Protein AF-A0A1B8YJ09-F1 (afdb_monomer)

pLDDT: mean 83.18, std 12.52, range [41.97, 97.12]

Structure (mmCIF, N/CA/C/O backbone):
data_AF-A0A1B8YJ09-F1
#
_entry.id   AF-A0A1B8YJ09-F1
#
loop_
_atom_site.group_PDB
_atom_site.id
_atom_site.type_symbol
_atom_site.label_atom_id
_atom_site.label_alt_id
_atom_site.label_comp_id
_atom_site.label_asym_id
_atom_site.label_entity_id
_atom_site.label_seq_id
_atom_site.pdbx_PDB_ins_code
_atom_site.Cartn_x
_atom_site.Cartn_y
_atom_site.Cartn_z
_atom_site.occupancy
_atom_site.B_iso_or_equiv
_atom_site.auth_seq_id
_atom_site.auth_comp_id
_atom_site.auth_asym_id
_atom_site.auth_atom_id
_atom_site.pdbx_PDB_model_num
ATOM 1 N N . MET A 1 1 ? -26.986 -21.759 90.728 1.00 55.75 1 MET A N 1
ATOM 2 C CA . MET A 1 1 ? -27.550 -20.443 90.359 1.00 55.75 1 MET A CA 1
ATOM 3 C C . MET A 1 1 ? -26.599 -19.811 89.368 1.00 55.75 1 MET A C 1
ATOM 5 O O . MET A 1 1 ? -25.405 -19.831 89.633 1.00 55.75 1 MET A O 1
ATOM 9 N N . SER A 1 2 ? -27.088 -19.349 88.221 1.00 70.06 2 SER A N 1
ATOM 10 C CA . SER A 1 2 ? -26.284 -18.515 87.327 1.00 70.06 2 SER A CA 1
ATOM 11 C C . SER A 1 2 ? -26.216 -17.102 87.905 1.00 70.06 2 SER A C 1
ATOM 13 O O . SER A 1 2 ? -27.195 -16.613 88.474 1.00 70.06 2 SER A O 1
ATOM 15 N N . SER A 1 3 ? -25.057 -16.462 87.801 1.00 81.50 3 SER A N 1
ATOM 16 C CA . SER A 1 3 ? -24.863 -15.073 88.206 1.00 81.50 3 SER A CA 1
ATOM 17 C C . SER A 1 3 ? -24.249 -14.279 87.060 1.00 81.50 3 SER A C 1
ATOM 19 O O . SER A 1 3 ? -23.495 -14.818 86.251 1.00 81.50 3 SER A O 1
ATOM 21 N N . TYR A 1 4 ? -24.608 -13.001 86.978 1.00 89.12 4 TYR A N 1
ATOM 22 C CA . TYR A 1 4 ? -23.986 -12.034 86.083 1.00 89.12 4 TYR A CA 1
ATOM 23 C C . TYR A 1 4 ? -23.126 -11.067 86.902 1.00 89.12 4 TYR A C 1
ATOM 25 O O . TYR A 1 4 ? -23.607 -10.487 87.877 1.00 89.12 4 TYR A O 1
ATOM 33 N N . ASN A 1 5 ? -21.857 -10.924 86.518 1.00 90.88 5 ASN A N 1
ATOM 34 C CA . ASN A 1 5 ? -20.844 -10.146 87.240 1.00 90.88 5 ASN A CA 1
ATOM 35 C C . ASN A 1 5 ? -19.801 -9.499 86.308 1.00 90.88 5 ASN A C 1
ATOM 37 O O . ASN A 1 5 ? -18.686 -9.212 86.735 1.00 90.88 5 ASN A O 1
ATOM 41 N N . ALA A 1 6 ? -20.125 -9.312 85.025 1.00 91.06 6 ALA A N 1
ATOM 42 C CA . ALA A 1 6 ? -19.221 -8.622 84.108 1.00 91.06 6 ALA A CA 1
ATOM 43 C C . ALA A 1 6 ? -19.239 -7.109 84.378 1.00 91.06 6 ALA A C 1
ATOM 45 O O . ALA A 1 6 ? -20.315 -6.523 84.529 1.00 91.06 6 ALA A O 1
ATOM 46 N N . GLY A 1 7 ? -18.053 -6.498 84.431 1.00 93.62 7 GLY A N 1
ATOM 47 C CA . GLY A 1 7 ? -17.863 -5.077 84.732 1.00 93.62 7 GLY A CA 1
ATOM 48 C C . GLY A 1 7 ? -17.811 -4.750 86.229 1.00 93.62 7 GLY A C 1
ATOM 49 O O . GLY A 1 7 ? -17.753 -5.635 87.081 1.00 93.62 7 GLY A O 1
ATOM 50 N N . THR A 1 8 ? -17.837 -3.459 86.550 1.00 95.56 8 THR A N 1
ATOM 51 C CA . THR A 1 8 ? -17.888 -2.925 87.924 1.00 95.56 8 THR A CA 1
ATOM 52 C C . THR A 1 8 ? -19.044 -1.946 88.076 1.00 95.56 8 THR A C 1
ATOM 54 O O . THR A 1 8 ? -19.590 -1.472 87.078 1.00 95.56 8 THR A O 1
ATOM 57 N N . VAL A 1 9 ? -19.425 -1.628 89.316 1.00 96.31 9 VAL A N 1
ATOM 58 C CA . VAL A 1 9 ? -20.517 -0.687 89.598 1.00 96.31 9 VAL A CA 1
ATOM 59 C C . VAL A 1 9 ? -20.117 0.442 90.536 1.00 96.31 9 VAL A C 1
ATOM 61 O O . VAL A 1 9 ? -19.289 0.275 91.430 1.00 96.31 9 VAL A O 1
ATOM 64 N N . SER A 1 10 ? -20.754 1.591 90.353 1.00 96.12 10 SER A N 1
ATOM 65 C CA . SER A 1 10 ? -20.589 2.786 91.170 1.00 96.12 10 SER A CA 1
ATOM 66 C C . SER A 1 10 ? -21.956 3.352 91.544 1.00 96.12 10 SER A C 1
ATOM 68 O O . SER A 1 10 ? -22.863 3.413 90.715 1.00 96.12 10 SER A O 1
ATOM 70 N N . ILE A 1 11 ? -22.110 3.771 92.797 1.00 95.38 11 ILE A N 1
ATOM 71 C CA . ILE A 1 11 ? -23.337 4.374 93.330 1.00 95.38 11 ILE A CA 1
ATOM 72 C C . ILE A 1 11 ? -22.972 5.337 94.452 1.00 95.38 11 ILE A C 1
ATOM 74 O O . ILE A 1 11 ? -22.024 5.091 95.194 1.00 95.38 11 ILE A O 1
ATOM 78 N N . ALA A 1 12 ? -23.700 6.445 94.568 1.00 91.81 12 ALA A N 1
ATOM 79 C CA . ALA A 1 12 ? -23.406 7.502 95.530 1.00 91.81 12 ALA A CA 1
ATOM 80 C C . ALA A 1 12 ? -24.670 7.893 96.300 1.00 91.81 12 ALA A C 1
ATOM 82 O O . ALA A 1 12 ? -25.318 8.882 95.963 1.00 91.81 12 ALA A O 1
ATOM 83 N N . ASN A 1 13 ? -25.034 7.100 97.316 1.00 91.00 13 ASN A N 1
ATOM 84 C CA . ASN A 1 13 ? -26.236 7.309 98.134 1.00 91.00 13 ASN A CA 1
ATOM 85 C C . ASN A 1 13 ? -27.476 7.638 97.276 1.00 91.00 13 ASN A C 1
ATOM 87 O O . ASN A 1 13 ? -28.115 8.682 97.433 1.00 91.00 13 ASN A O 1
ATOM 91 N N . SER A 1 14 ? -27.761 6.764 96.317 1.00 93.88 14 SER A N 1
ATOM 92 C CA . SER A 1 14 ? -28.779 6.929 95.278 1.00 93.88 14 SER A CA 1
ATOM 93 C C . SER A 1 14 ? -29.515 5.602 95.081 1.00 93.88 14 SER A C 1
ATOM 95 O O . SER A 1 14 ? -29.134 4.585 95.658 1.00 93.88 14 SER A O 1
ATOM 97 N N . ASP A 1 15 ? -30.591 5.604 94.312 1.00 95.19 15 ASP A N 1
ATOM 98 C CA . ASP A 1 15 ? -31.202 4.410 93.732 1.00 95.19 15 ASP A CA 1
ATOM 99 C C . ASP A 1 15 ? -30.644 4.098 92.330 1.00 95.19 15 ASP A C 1
ATOM 101 O O . ASP A 1 15 ? -30.897 3.016 91.813 1.00 95.19 15 ASP A O 1
ATOM 105 N N . ILE A 1 16 ? -29.849 4.986 91.724 1.00 95.56 16 ILE A N 1
ATOM 106 C CA . ILE A 1 16 ? -29.236 4.777 90.405 1.00 95.56 16 ILE A CA 1
ATOM 107 C C . ILE A 1 16 ? -27.848 4.146 90.561 1.00 95.56 16 ILE A C 1
ATOM 109 O O . ILE A 1 16 ? -26.944 4.729 91.163 1.00 95.56 16 ILE A O 1
ATOM 113 N N . LEU A 1 17 ? -27.672 2.962 89.978 1.00 95.88 17 LEU A N 1
ATOM 114 C CA . LEU A 1 17 ? -26.409 2.232 89.915 1.00 95.88 17 LEU A CA 1
ATOM 115 C C . LEU A 1 17 ? -25.807 2.371 88.513 1.00 95.88 17 LEU A C 1
ATOM 117 O O . LEU A 1 17 ? -26.442 2.012 87.519 1.00 95.88 17 LEU A O 1
ATOM 121 N N . ILE A 1 18 ? -24.568 2.853 88.445 1.00 97.00 18 ILE A N 1
ATOM 122 C CA . ILE A 1 18 ? -23.834 3.061 87.195 1.00 97.00 18 ILE A CA 1
ATOM 123 C C . ILE A 1 18 ? -22.831 1.928 86.999 1.00 97.00 18 ILE A C 1
ATOM 125 O O . ILE A 1 18 ? -21.979 1.696 87.854 1.00 97.00 18 ILE A O 1
ATOM 129 N N . GLY A 1 19 ? -22.924 1.225 85.877 1.00 95.44 19 GLY A N 1
ATOM 130 C CA . GLY A 1 19 ? -22.024 0.149 85.483 1.00 95.44 19 GLY A CA 1
ATOM 131 C C . GLY A 1 19 ? -20.919 0.620 84.537 1.00 95.44 19 GLY A C 1
ATOM 132 O O . GLY A 1 19 ? -21.144 1.455 83.664 1.00 95.44 19 GLY A O 1
ATOM 133 N N . THR A 1 20 ? -19.722 0.054 84.679 1.00 94.31 20 THR A N 1
ATOM 134 C CA . THR A 1 20 ? -18.616 0.194 83.717 1.00 94.31 20 THR A CA 1
ATOM 135 C C . THR A 1 20 ? -18.289 -1.181 83.143 1.00 94.31 20 THR A C 1
ATOM 137 O O . THR A 1 20 ? -18.008 -2.108 83.900 1.00 94.31 20 THR A O 1
ATOM 140 N N . GLY A 1 21 ? -18.317 -1.332 81.813 1.00 90.75 21 GLY A N 1
ATOM 141 C CA . GLY A 1 21 ? -18.088 -2.630 81.154 1.00 90.75 21 GLY A CA 1
ATOM 142 C C . GLY A 1 21 ? -19.214 -3.650 81.376 1.00 90.75 21 GLY A C 1
ATOM 143 O O . GLY A 1 21 ? -18.976 -4.855 81.351 1.00 90.75 21 GLY A O 1
ATOM 144 N N . THR A 1 22 ? -20.422 -3.162 81.653 1.00 92.62 22 THR A N 1
ATOM 145 C CA . THR A 1 22 ? -21.632 -3.955 81.880 1.00 92.62 22 THR A CA 1
ATOM 146 C C . THR A 1 22 ? -22.494 -4.009 80.609 1.00 92.62 22 THR A C 1
ATOM 148 O O . THR A 1 22 ? -22.407 -3.132 79.755 1.00 92.62 22 THR A O 1
ATOM 151 N N . HIS A 1 23 ? -23.339 -5.037 80.492 1.00 90.00 23 HIS A N 1
ATOM 152 C CA . HIS A 1 23 ? -24.252 -5.295 79.374 1.00 90.00 23 HIS A CA 1
ATOM 153 C C . HIS A 1 23 ? -25.640 -5.692 79.905 1.00 90.00 23 HIS A C 1
ATOM 155 O O . HIS A 1 23 ? -26.181 -6.745 79.569 1.00 90.00 23 HIS A O 1
ATOM 161 N N . TRP A 1 24 ? -26.195 -4.904 80.832 1.00 87.94 24 TRP A N 1
ATOM 162 C CA . TRP A 1 24 ? -27.427 -5.267 81.550 1.00 87.94 24 TRP A CA 1
ATOM 163 C C . TRP A 1 24 ? -28.680 -5.333 80.677 1.00 87.94 24 TRP A C 1
ATOM 165 O O . TRP A 1 24 ? -29.649 -5.983 81.067 1.00 87.94 24 TRP A O 1
ATOM 175 N N . LYS A 1 25 ? -28.682 -4.672 79.518 1.00 84.31 25 LYS A N 1
ATOM 176 C CA . LYS A 1 25 ? -29.809 -4.662 78.583 1.00 84.31 25 LYS A CA 1
ATOM 177 C C . LYS A 1 25 ? -29.683 -5.756 77.524 1.00 84.31 25 LYS A C 1
ATOM 179 O O . LYS A 1 25 ? -30.647 -6.021 76.803 1.00 84.31 25 LYS A O 1
ATOM 184 N N . ASP A 1 26 ? -28.525 -6.407 77.425 1.00 79.06 26 ASP A N 1
ATOM 185 C CA . ASP A 1 26 ? -28.363 -7.580 76.581 1.00 79.06 26 ASP A CA 1
ATOM 186 C C . ASP A 1 26 ? -29.102 -8.778 77.199 1.00 79.06 26 ASP A C 1
ATOM 188 O O . ASP A 1 26 ? -28.703 -9.386 78.199 1.00 79.06 26 ASP A O 1
ATOM 192 N N . ASN A 1 27 ? -30.204 -9.136 76.538 1.00 69.88 27 ASN A N 1
ATOM 193 C CA . ASN A 1 27 ? -31.078 -10.246 76.901 1.00 69.88 27 ASN A CA 1
ATOM 194 C C . ASN A 1 27 ? -30.337 -11.585 77.048 1.00 69.88 27 ASN A C 1
ATOM 196 O O . ASN A 1 27 ? -30.840 -12.471 77.748 1.00 69.88 27 ASN A O 1
ATOM 200 N N . LYS A 1 28 ? -29.153 -11.742 76.437 1.00 71.00 28 LYS A N 1
ATOM 201 C CA . LYS A 1 28 ? -28.303 -12.932 76.563 1.00 71.00 28 LYS A CA 1
ATOM 202 C C . LYS A 1 28 ? -27.893 -13.213 78.008 1.00 71.00 28 LYS A C 1
ATOM 204 O O . LYS A 1 28 ? -27.795 -14.378 78.391 1.00 71.00 28 LYS A O 1
ATOM 209 N N . PHE A 1 29 ? -27.662 -12.175 78.810 1.00 77.00 29 PHE A N 1
ATOM 210 C CA . PHE A 1 29 ? -27.157 -12.326 80.178 1.00 77.00 29 PHE A CA 1
ATOM 211 C C . PHE A 1 29 ? -28.262 -12.500 81.222 1.00 77.00 29 PHE A C 1
ATOM 213 O O . PHE A 1 29 ? -27.982 -12.882 82.357 1.00 77.00 29 PHE A O 1
ATOM 220 N N . GLY A 1 30 ? -29.524 -12.286 80.838 1.00 76.75 30 GLY A N 1
ATOM 221 C CA . GLY A 1 30 ? -30.680 -12.607 81.671 1.00 76.75 30 GLY A CA 1
ATOM 222 C C . GLY A 1 30 ? -30.860 -11.712 82.896 1.00 76.75 30 GLY A C 1
ATOM 223 O O . GLY A 1 30 ? -31.505 -12.154 83.850 1.00 76.75 30 GLY A O 1
ATOM 224 N N . VAL A 1 31 ? -30.313 -10.493 82.869 1.00 86.06 31 VAL A N 1
ATOM 225 C CA . VAL A 1 31 ? -30.532 -9.455 83.884 1.00 86.06 31 VAL A CA 1
ATOM 226 C C . VAL A 1 31 ? -31.927 -8.844 83.691 1.00 86.06 31 VAL A C 1
ATOM 228 O O . VAL A 1 31 ? -32.307 -8.509 82.573 1.00 86.06 31 VAL A O 1
ATO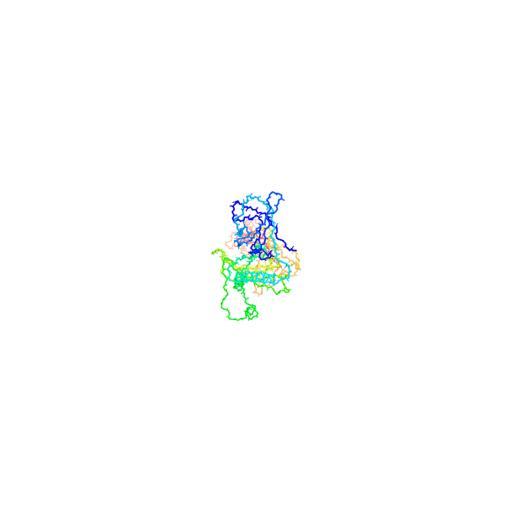M 231 N N . ALA A 1 32 ? -32.725 -8.752 84.754 1.00 84.50 32 ALA A N 1
ATOM 232 C CA . ALA A 1 32 ? -34.112 -8.286 84.692 1.00 84.50 32 ALA A CA 1
ATOM 233 C C . ALA A 1 32 ? -34.554 -7.589 85.995 1.00 84.50 32 ALA A C 1
ATOM 235 O O . ALA A 1 32 ? -33.986 -7.860 87.057 1.00 84.50 32 ALA A O 1
ATOM 236 N N . PRO A 1 33 ? -35.599 -6.738 85.951 1.00 87.00 33 PRO A N 1
ATOM 237 C CA . PRO A 1 33 ? -36.260 -6.240 87.155 1.00 87.00 33 PRO A CA 1
ATOM 238 C C . PRO A 1 33 ? -36.695 -7.365 88.108 1.00 87.00 33 PRO A C 1
ATOM 240 O O . PRO A 1 33 ? -36.911 -8.504 87.694 1.00 87.00 33 PRO A O 1
ATOM 243 N N . ALA A 1 34 ? -36.830 -7.028 89.389 1.00 85.50 34 ALA A N 1
ATOM 244 C CA . ALA A 1 34 ? -37.091 -7.918 90.522 1.00 85.50 34 ALA A CA 1
ATOM 245 C C . ALA A 1 34 ? -35.994 -8.956 90.835 1.00 85.50 34 ALA A C 1
ATOM 247 O O . ALA A 1 34 ? -36.139 -9.723 91.788 1.00 85.50 34 ALA A O 1
ATOM 248 N N . GLN A 1 35 ? -34.871 -8.970 90.110 1.00 88.44 35 GLN A N 1
ATOM 249 C CA . GLN A 1 35 ? -33.728 -9.804 90.479 1.00 88.44 35 GLN A CA 1
ATOM 250 C C . GLN A 1 35 ? -32.936 -9.217 91.643 1.00 88.44 35 GLN A C 1
ATOM 252 O O . GLN A 1 35 ? -32.784 -8.001 91.776 1.00 88.44 35 GLN A O 1
ATOM 257 N N . THR A 1 36 ? -32.394 -10.111 92.465 1.00 90.50 36 THR A N 1
ATOM 258 C CA . THR A 1 36 ? -31.492 -9.761 93.558 1.00 90.50 36 THR A CA 1
ATOM 259 C C . THR A 1 36 ? -30.128 -9.358 93.012 1.00 90.50 36 THR A C 1
ATOM 261 O O . THR A 1 36 ? -29.535 -10.077 92.202 1.00 90.50 36 THR A O 1
ATOM 264 N N . ILE A 1 37 ? -29.617 -8.233 93.504 1.00 93.25 37 ILE A N 1
ATOM 265 C CA . ILE A 1 37 ? -28.262 -7.752 93.253 1.00 93.25 37 ILE A CA 1
ATOM 266 C C . ILE A 1 37 ? -27.506 -7.623 94.577 1.00 93.25 37 ILE A C 1
ATOM 268 O O . ILE A 1 37 ? -28.022 -7.106 95.568 1.00 93.25 37 ILE A O 1
ATOM 272 N N . LEU A 1 38 ? -26.274 -8.117 94.591 1.00 94.50 38 LEU A N 1
ATOM 273 C CA . LEU A 1 38 ? -25.335 -8.032 95.702 1.00 94.50 38 LEU A CA 1
ATOM 274 C C . LEU A 1 38 ? -24.220 -7.071 95.300 1.00 94.50 38 LEU A C 1
ATOM 276 O O . LEU A 1 38 ? -23.530 -7.339 94.322 1.00 94.50 38 LEU A O 1
ATOM 280 N N . ILE A 1 39 ? -24.029 -5.980 96.039 1.00 95.19 39 ILE A N 1
ATOM 281 C CA . ILE A 1 39 ? -22.998 -4.966 95.762 1.00 95.19 39 ILE A CA 1
ATOM 282 C C . ILE A 1 39 ? -21.967 -4.995 96.890 1.00 95.19 39 ILE A C 1
ATOM 284 O O . ILE A 1 39 ? -22.336 -4.969 98.068 1.00 95.19 39 ILE A O 1
ATOM 288 N N . LYS A 1 40 ? -20.678 -5.058 96.548 1.00 95.25 40 LYS A N 1
ATOM 289 C CA . LYS A 1 40 ? -19.585 -5.095 97.527 1.00 95.25 40 LYS A CA 1
ATOM 290 C C . LYS A 1 40 ? -19.378 -3.719 98.159 1.00 95.25 40 LYS A C 1
ATOM 292 O O . LYS A 1 40 ? -19.131 -2.741 97.458 1.00 95.25 40 LYS A O 1
ATOM 297 N N . VAL A 1 41 ? -19.450 -3.648 99.485 1.00 94.06 41 VAL A N 1
ATOM 298 C CA . VAL A 1 41 ? -19.201 -2.445 100.291 1.00 94.06 41 VAL A CA 1
ATOM 299 C C . VAL A 1 41 ? -18.192 -2.811 101.380 1.00 94.06 41 VAL A C 1
ATOM 301 O O . VAL A 1 41 ? -18.517 -3.526 102.329 1.00 94.06 41 VAL A O 1
ATOM 304 N N . GLY A 1 42 ? -16.947 -2.349 101.240 1.00 90.44 42 GLY A N 1
ATOM 305 C CA . GLY A 1 42 ? -15.845 -2.822 102.084 1.00 90.44 42 GLY A CA 1
ATOM 306 C C . GLY A 1 42 ? -15.588 -4.319 101.865 1.00 90.44 42 GLY A C 1
ATOM 307 O O . GLY A 1 42 ? -15.349 -4.738 100.734 1.00 90.44 42 GLY A O 1
ATOM 308 N N . ASN A 1 43 ? -15.668 -5.118 102.936 1.00 89.25 43 ASN A N 1
ATOM 309 C CA . ASN A 1 43 ? -15.498 -6.578 102.883 1.00 89.25 43 ASN A CA 1
ATOM 310 C C . ASN A 1 43 ? -16.819 -7.364 102.777 1.00 89.25 43 ASN A C 1
ATOM 312 O O . ASN A 1 43 ? -16.777 -8.580 102.607 1.00 89.25 43 ASN A O 1
ATOM 316 N N . ASP A 1 44 ? -17.973 -6.692 102.839 1.00 91.06 44 ASP A N 1
ATOM 317 C CA . ASP A 1 44 ? -19.286 -7.342 102.824 1.00 91.06 44 ASP A CA 1
ATOM 318 C C . ASP A 1 44 ? -20.022 -7.121 101.500 1.00 91.06 44 ASP A C 1
ATOM 320 O O . ASP A 1 44 ? -19.893 -6.072 100.866 1.00 91.06 44 ASP A O 1
ATOM 324 N N . PHE A 1 45 ? -20.902 -8.055 101.136 1.00 92.62 45 PHE A N 1
ATOM 325 C CA . PHE A 1 45 ? -21.923 -7.819 100.115 1.00 92.62 45 PHE A CA 1
ATOM 326 C C . PHE A 1 45 ? -23.209 -7.310 100.760 1.00 92.62 45 PHE A C 1
ATOM 328 O O . PHE A 1 45 ? -23.728 -7.911 101.702 1.00 92.62 45 PHE A O 1
ATOM 335 N N . LYS A 1 46 ? -23.738 -6.202 100.242 1.00 94.25 46 LYS A N 1
ATOM 336 C CA . LYS A 1 46 ? -25.037 -5.657 100.645 1.00 94.25 46 LYS A CA 1
ATOM 337 C C . LYS A 1 46 ? -26.066 -5.960 99.560 1.00 94.25 46 LYS A C 1
ATOM 339 O O . LYS A 1 46 ? -25.781 -5.844 98.369 1.00 94.25 46 LYS A O 1
ATOM 344 N N . LEU A 1 47 ? -27.244 -6.390 99.997 1.00 93.50 47 LEU A N 1
ATOM 345 C CA . LEU A 1 47 ? -28.317 -6.864 99.132 1.00 93.50 47 LEU A CA 1
ATOM 346 C C . LEU A 1 47 ? -29.246 -5.717 98.734 1.00 93.50 47 LEU A C 1
ATOM 348 O O . LEU A 1 47 ? -29.609 -4.883 99.560 1.00 93.50 47 LEU A O 1
ATOM 352 N N . SER A 1 48 ? -29.656 -5.716 97.473 1.00 93.56 48 SER A N 1
ATOM 353 C CA . SER A 1 48 ? -30.755 -4.914 96.946 1.00 93.56 48 SER A CA 1
ATOM 354 C C . SER A 1 48 ? -31.486 -5.708 95.853 1.00 93.56 48 SER A C 1
ATOM 356 O O . SER A 1 48 ? -31.160 -6.868 95.580 1.00 93.56 48 SER A O 1
ATOM 358 N N . ALA A 1 49 ? -32.482 -5.098 95.219 1.00 92.44 49 ALA A N 1
ATOM 359 C CA . ALA A 1 49 ? -33.177 -5.658 94.068 1.00 92.44 49 ALA A CA 1
ATOM 360 C C . ALA A 1 49 ? -33.260 -4.632 92.938 1.00 92.44 49 ALA A C 1
ATOM 362 O O . ALA A 1 49 ? -33.309 -3.426 93.177 1.00 92.44 49 ALA A O 1
ATOM 363 N N . ILE A 1 50 ? -33.288 -5.119 91.702 1.00 93.50 50 ILE A N 1
ATOM 364 C CA . ILE A 1 50 ? -33.362 -4.279 90.508 1.00 93.50 50 ILE A CA 1
ATOM 365 C C . ILE A 1 50 ? -34.812 -3.834 90.311 1.00 93.50 50 ILE A C 1
ATOM 367 O O . ILE A 1 50 ? -35.703 -4.661 90.139 1.00 93.50 50 ILE A O 1
ATOM 371 N N . LYS A 1 51 ? -35.065 -2.530 90.308 1.00 91.50 51 LYS A N 1
ATOM 372 C CA . LYS A 1 51 ? -36.367 -1.939 89.977 1.00 91.50 51 LYS A CA 1
ATOM 373 C C . LYS A 1 51 ? -36.556 -1.791 88.479 1.00 91.50 51 LYS A C 1
ATOM 375 O O . LYS A 1 51 ? -37.609 -2.140 87.958 1.00 91.50 51 LYS A O 1
ATOM 380 N N . ASN A 1 52 ? -35.550 -1.251 87.798 1.00 91.44 52 ASN A N 1
ATOM 381 C CA . ASN A 1 52 ? -35.584 -1.017 86.361 1.00 91.44 52 ASN A CA 1
ATOM 382 C C . ASN A 1 52 ? -34.178 -1.095 85.764 1.00 91.44 52 ASN A C 1
ATOM 384 O O . ASN A 1 52 ? -33.195 -0.886 86.470 1.00 91.44 52 ASN A O 1
ATOM 388 N N . ILE A 1 53 ? -34.086 -1.353 84.463 1.00 92.44 53 ILE A N 1
ATOM 389 C CA . ILE A 1 53 ? -32.825 -1.344 83.714 1.00 92.44 53 ILE A CA 1
ATOM 390 C C . ILE A 1 53 ? -32.972 -0.304 82.608 1.00 92.44 53 ILE A C 1
ATOM 392 O O . ILE A 1 53 ? -33.757 -0.490 81.676 1.00 92.44 53 ILE A O 1
ATOM 396 N N . ASN A 1 54 ? -32.246 0.806 82.718 1.00 90.69 54 ASN A N 1
ATOM 397 C CA . ASN A 1 54 ? -32.370 1.923 81.784 1.00 90.69 54 ASN A CA 1
ATOM 398 C C . ASN A 1 54 ? -31.481 1.693 80.544 1.00 90.69 54 ASN A C 1
ATOM 400 O O . ASN A 1 54 ? -31.922 1.864 79.397 1.00 90.69 54 ASN A O 1
ATOM 404 N N . SER A 1 55 ? -30.250 1.222 80.753 1.00 91.12 55 SER A N 1
ATOM 405 C CA . SER A 1 55 ? -29.263 0.945 79.702 1.00 91.12 55 SER A CA 1
ATOM 406 C C . SER A 1 55 ? -28.342 -0.223 80.081 1.00 91.12 55 SER A C 1
ATOM 408 O O . SER A 1 55 ? -28.487 -0.818 81.146 1.00 91.12 55 SER A O 1
ATOM 410 N N . ASP A 1 56 ? -27.377 -0.550 79.216 1.00 90.19 56 ASP A N 1
ATOM 411 C CA . ASP A 1 56 ? -26.332 -1.534 79.528 1.00 90.19 56 ASP A CA 1
ATOM 412 C C . ASP A 1 56 ? -25.476 -1.147 80.740 1.00 90.19 56 ASP A C 1
ATOM 414 O O . ASP A 1 56 ? -24.886 -2.026 81.367 1.00 90.19 56 ASP A O 1
ATOM 418 N N . THR A 1 57 ? -25.450 0.140 81.092 1.00 94.19 57 THR A N 1
ATOM 419 C CA . THR A 1 57 ? -24.594 0.742 82.121 1.00 94.19 57 THR A CA 1
ATOM 420 C C . THR A 1 57 ? -25.370 1.503 83.190 1.00 94.19 57 THR A C 1
ATOM 422 O O . THR A 1 57 ? -24.763 2.171 84.020 1.00 94.19 57 THR A O 1
ATOM 425 N N . GLU A 1 58 ? -26.699 1.441 83.197 1.00 95.19 58 GLU A N 1
ATOM 426 C CA . GLU A 1 58 ? -27.521 2.125 84.195 1.00 95.19 58 GLU A CA 1
ATOM 427 C C . GLU A 1 58 ? -28.716 1.260 84.594 1.00 95.19 58 GLU A C 1
ATOM 429 O O . GLU A 1 58 ? -29.541 0.880 83.754 1.00 95.19 58 GLU A O 1
ATOM 434 N N . LEU A 1 59 ? -28.830 0.984 85.892 1.00 94.44 59 LEU A N 1
ATOM 435 C CA . LEU A 1 59 ? -29.999 0.346 86.484 1.00 94.44 59 LEU A CA 1
ATOM 436 C C . LEU A 1 59 ? -30.472 1.130 87.703 1.00 94.44 59 LEU A C 1
ATOM 438 O O . LEU A 1 59 ? -29.708 1.851 88.342 1.00 94.44 59 LEU A O 1
ATOM 442 N N . VAL A 1 60 ? -31.747 0.968 88.027 1.00 95.44 60 VAL A N 1
ATOM 443 C CA . VAL A 1 60 ? -32.382 1.568 89.197 1.00 95.44 60 VAL A CA 1
ATOM 444 C C . VAL A 1 60 ? -32.659 0.457 90.199 1.00 95.44 60 VAL A C 1
ATOM 446 O O . VAL A 1 60 ? -33.218 -0.580 89.837 1.00 95.44 60 VAL A O 1
ATOM 449 N N . LEU A 1 61 ? -32.270 0.661 91.449 1.00 95.50 61 LEU A N 1
ATOM 450 C CA . LEU A 1 61 ? -32.533 -0.221 92.578 1.00 95.50 61 LEU A CA 1
ATOM 451 C C . LEU A 1 61 ? -33.929 0.045 93.160 1.00 95.50 61 LEU A C 1
ATOM 453 O O . LEU A 1 61 ? -34.527 1.097 92.939 1.00 95.50 61 LEU A O 1
ATOM 457 N N . ILE A 1 62 ? -34.485 -0.935 93.871 1.00 93.38 62 ILE A N 1
ATOM 458 C CA . ILE A 1 62 ? -35.839 -0.842 94.442 1.00 93.38 62 ILE A CA 1
ATOM 459 C C . ILE A 1 62 ? -35.960 0.252 95.502 1.00 93.38 62 ILE A C 1
ATOM 461 O O . ILE A 1 62 ? -36.954 0.975 95.510 1.00 93.38 62 ILE A O 1
ATOM 465 N N . ASP A 1 63 ? -34.904 0.423 96.292 1.00 91.75 63 ASP A N 1
ATOM 466 C CA . ASP A 1 63 ? -34.778 1.429 97.334 1.00 91.75 63 ASP A CA 1
ATOM 467 C C . ASP A 1 63 ? -33.442 2.160 97.198 1.00 91.75 63 ASP A C 1
ATOM 469 O O . ASP A 1 63 ? -32.478 1.649 96.615 1.00 91.75 63 ASP A O 1
ATOM 473 N N . LYS A 1 64 ? -33.370 3.350 97.797 1.00 92.50 64 LYS A N 1
ATOM 474 C CA . LYS A 1 64 ? -32.134 4.126 97.895 1.00 92.50 64 LYS A CA 1
ATOM 475 C C . LYS A 1 64 ? -31.054 3.301 98.600 1.00 92.50 64 LYS A C 1
ATOM 477 O O . LYS A 1 64 ? -31.221 2.909 99.754 1.00 92.50 64 LYS A O 1
ATOM 482 N N . PHE A 1 65 ? -29.930 3.073 97.930 1.00 94.00 65 PHE A N 1
ATOM 483 C CA . PHE A 1 65 ? -28.805 2.329 98.479 1.00 94.00 65 PHE A CA 1
ATOM 484 C C . PHE A 1 65 ? -27.934 3.273 99.324 1.00 94.00 65 PHE A C 1
ATOM 486 O O . PHE A 1 65 ? -27.343 4.203 98.775 1.00 94.00 65 PHE A O 1
ATOM 493 N N . PRO A 1 66 ? -27.843 3.087 100.654 1.00 91.06 66 PRO A N 1
ATOM 494 C CA . PRO A 1 66 ? -27.311 4.107 101.565 1.00 91.06 66 PRO A CA 1
ATOM 495 C C . PRO A 1 66 ? -25.776 4.205 101.574 1.00 91.06 66 PRO A C 1
ATOM 497 O O . PRO A 1 66 ? -25.216 5.024 102.302 1.00 91.06 66 PRO A O 1
ATOM 500 N N . TYR A 1 67 ? -25.088 3.376 100.788 1.00 92.56 67 TYR A N 1
ATOM 501 C CA . TYR A 1 67 ? -23.632 3.332 100.710 1.00 92.56 67 TYR A CA 1
ATOM 502 C C . TYR A 1 67 ? -23.137 3.979 99.420 1.00 92.56 67 TYR A C 1
ATOM 504 O O . TYR A 1 67 ? -23.769 3.865 98.369 1.00 92.56 67 TYR A O 1
ATOM 512 N N . SER A 1 68 ? -21.972 4.616 99.499 1.00 93.69 68 SER A N 1
ATOM 513 C CA . SER A 1 68 ? -21.274 5.136 98.328 1.00 93.69 68 SER A CA 1
ATOM 514 C C . SER A 1 68 ? -20.096 4.231 97.998 1.00 93.69 68 SER A C 1
ATOM 516 O O . SER A 1 68 ? -19.205 4.054 98.829 1.00 93.69 68 SER A O 1
ATOM 518 N N . VAL A 1 69 ? -20.089 3.661 96.798 1.00 94.00 69 VAL A N 1
ATOM 519 C CA . VAL A 1 69 ? -18.998 2.819 96.297 1.00 94.00 69 VAL A CA 1
ATOM 520 C C . VAL A 1 69 ? -18.631 3.219 94.875 1.00 94.00 69 VAL A C 1
ATOM 522 O O . VAL A 1 69 ? -19.472 3.694 94.115 1.00 94.00 69 VAL A O 1
ATOM 525 N N . SER A 1 70 ? -17.362 3.034 94.525 1.00 94.44 70 SER A N 1
ATOM 526 C CA . SER A 1 70 ? -16.826 3.298 93.191 1.00 94.44 70 SER A CA 1
ATOM 527 C C . SER A 1 70 ? -16.095 2.057 92.700 1.00 94.44 70 SER A C 1
ATOM 529 O O . SER A 1 70 ? -15.319 1.475 93.459 1.00 94.44 70 SER A O 1
ATOM 531 N N . ASN A 1 71 ? -16.353 1.652 91.455 1.00 93.62 71 ASN A N 1
ATOM 532 C CA . ASN A 1 71 ? -15.770 0.466 90.820 1.00 93.62 71 ASN A CA 1
ATOM 533 C C . ASN A 1 71 ? -15.872 -0.815 91.673 1.00 93.62 71 ASN A C 1
ATOM 535 O O . ASN A 1 71 ? -14.955 -1.635 91.697 1.00 93.62 71 ASN A O 1
ATOM 539 N N . ALA A 1 72 ? -16.985 -0.991 92.379 1.00 93.94 72 ALA A N 1
ATOM 540 C CA . ALA A 1 72 ? -17.219 -2.144 93.230 1.00 93.94 72 ALA A CA 1
ATOM 541 C C . ALA A 1 72 ? -17.569 -3.398 92.421 1.00 93.94 72 ALA A C 1
ATOM 543 O O . ALA A 1 72 ? -18.207 -3.336 91.366 1.00 93.94 72 ALA A O 1
ATOM 544 N N . GLU A 1 73 ? -17.187 -4.554 92.964 1.00 95.25 73 GLU A N 1
ATOM 545 C CA . GLU A 1 73 ? -17.688 -5.851 92.517 1.00 95.25 73 GLU A CA 1
ATOM 546 C C . GLU A 1 73 ? -19.173 -5.998 92.858 1.00 95.25 73 GLU A C 1
ATOM 548 O O . GLU A 1 73 ? -19.657 -5.506 93.884 1.00 95.25 73 GLU A O 1
ATOM 553 N N . TYR A 1 74 ? -19.890 -6.735 92.019 1.00 95.06 74 TYR A N 1
ATOM 554 C CA . TYR A 1 74 ? -21.293 -7.039 92.235 1.00 95.06 74 TYR A CA 1
ATOM 555 C C . TYR A 1 74 ? -21.669 -8.375 91.598 1.00 95.06 74 TYR A C 1
ATOM 557 O O . TYR A 1 74 ? -20.968 -8.892 90.726 1.00 95.06 74 TYR A O 1
ATOM 565 N N . PHE A 1 75 ? -22.806 -8.914 92.021 1.00 92.88 75 PHE A N 1
ATOM 566 C CA . PHE A 1 75 ? -23.405 -10.104 91.433 1.00 92.88 75 PHE A CA 1
ATOM 567 C C . PHE A 1 75 ? -24.904 -9.898 91.290 1.00 92.88 75 PHE A C 1
ATOM 569 O O . PHE A 1 75 ? -25.574 -9.541 92.257 1.00 92.88 75 PHE A O 1
ATOM 576 N N . ILE A 1 76 ? -25.441 -10.168 90.105 1.00 91.50 76 ILE A N 1
ATOM 577 C CA . ILE A 1 76 ? -26.885 -10.259 89.883 1.00 91.50 76 ILE A CA 1
ATOM 578 C C . ILE A 1 76 ? -27.243 -11.731 89.776 1.00 91.50 76 ILE A C 1
ATOM 580 O O . ILE A 1 76 ? -26.655 -12.463 88.975 1.00 91.50 76 ILE A O 1
ATOM 584 N N . GLN A 1 77 ? -28.207 -12.171 90.576 1.00 84.19 77 GLN A N 1
ATOM 585 C CA . GLN A 1 77 ? -28.717 -13.528 90.478 1.00 84.19 77 GLN A CA 1
ATOM 586 C C . GLN A 1 77 ? -29.659 -13.629 89.278 1.00 84.19 77 GLN A C 1
ATOM 588 O O . GLN A 1 77 ? -30.729 -13.019 89.261 1.00 84.19 77 GLN A O 1
ATOM 593 N N . THR A 1 78 ? -29.276 -14.424 88.282 1.00 81.44 78 THR A N 1
ATOM 594 C CA . THR A 1 78 ? -30.074 -14.626 87.070 1.00 81.44 78 THR A CA 1
ATOM 595 C C . THR A 1 78 ? -30.832 -15.951 87.147 1.00 81.44 78 THR A C 1
ATOM 597 O O . THR A 1 78 ? -30.490 -16.855 87.915 1.00 81.44 78 THR A O 1
ATOM 600 N N . SER A 1 79 ? -31.928 -16.073 86.392 1.00 66.44 79 SER A N 1
ATOM 601 C CA . SER A 1 79 ? -32.729 -17.306 86.393 1.00 66.44 79 SER A CA 1
ATOM 602 C C . SER A 1 79 ? -31.924 -18.492 85.857 1.00 66.44 79 SER A C 1
ATOM 604 O O . SER A 1 79 ? -31.170 -18.332 84.901 1.00 66.44 79 SER A O 1
ATOM 606 N N . VAL A 1 80 ? -32.176 -19.681 86.405 1.00 60.88 80 VAL A N 1
ATOM 607 C CA . VAL A 1 80 ? -31.531 -20.942 86.013 1.00 60.88 80 VAL A CA 1
ATOM 608 C C . VAL A 1 80 ? -31.717 -21.213 84.504 1.00 60.88 80 VAL A C 1
ATOM 610 O O . VAL A 1 80 ? -32.820 -20.987 83.986 1.00 60.88 80 VAL A O 1
ATOM 613 N N . PRO A 1 81 ? -30.682 -21.711 83.797 1.00 60.22 81 PRO A N 1
ATOM 614 C CA . PRO A 1 81 ? -30.825 -22.220 82.433 1.00 60.22 81 PRO A CA 1
ATOM 615 C C . PR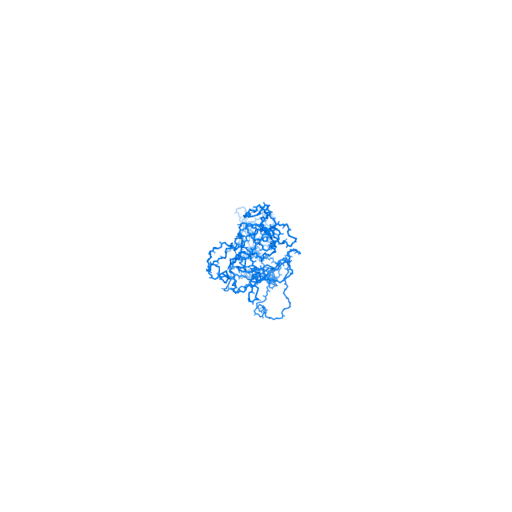O A 1 81 ? -31.980 -23.231 82.323 1.00 60.22 81 PRO A C 1
ATOM 617 O O . PRO A 1 81 ? -32.203 -24.001 83.256 1.00 60.22 81 PRO A O 1
ATOM 620 N N . ASN A 1 82 ? -32.683 -23.262 81.184 1.00 62.72 82 ASN A N 1
ATOM 621 C CA . ASN A 1 82 ? -33.792 -24.198 80.893 1.00 62.72 82 ASN A CA 1
ATOM 622 C C . ASN A 1 82 ? -35.106 -23.947 81.667 1.00 62.72 82 ASN A C 1
ATOM 624 O O . ASN A 1 82 ? -35.864 -24.875 81.940 1.00 62.72 82 ASN A O 1
ATOM 628 N N . THR A 1 83 ? -35.405 -22.692 82.005 1.00 68.06 83 THR A N 1
ATOM 629 C CA . THR A 1 83 ? -36.706 -22.274 82.567 1.00 68.06 83 THR A CA 1
ATOM 630 C C . THR A 1 83 ? -37.586 -21.605 81.504 1.00 68.06 83 THR A C 1
ATOM 632 O O . THR A 1 83 ? -37.076 -21.140 80.486 1.00 68.06 83 THR A O 1
ATOM 635 N N . TYR A 1 84 ? -38.904 -21.493 81.731 1.00 70.44 84 TYR A N 1
ATOM 636 C CA . TYR A 1 84 ? -39.808 -20.764 80.819 1.00 70.44 84 TYR A CA 1
ATOM 637 C C . TYR A 1 84 ? -39.350 -19.318 80.571 1.00 70.44 84 TYR A C 1
ATOM 639 O O . TYR A 1 84 ? -39.388 -18.839 79.440 1.00 70.44 84 TYR A O 1
ATOM 647 N N . SER A 1 85 ? -38.839 -18.643 81.605 1.00 67.62 85 SER A N 1
ATOM 648 C CA . SER A 1 85 ? -38.271 -17.296 81.479 1.00 67.62 85 SER A CA 1
ATOM 649 C C . SER A 1 85 ? -36.988 -17.272 80.638 1.00 67.62 85 SER A C 1
ATOM 651 O O . SER A 1 85 ? -36.745 -16.301 79.927 1.00 67.62 85 SER A O 1
ATOM 653 N N . ASP A 1 86 ? -36.177 -18.335 80.674 1.00 67.94 86 ASP A N 1
ATOM 654 C CA . ASP A 1 86 ? -35.002 -18.487 79.806 1.00 67.94 86 ASP A CA 1
ATOM 655 C C . ASP A 1 86 ? -35.386 -18.732 78.345 1.00 67.94 86 ASP A C 1
ATOM 657 O O . ASP A 1 86 ? -34.812 -18.123 77.442 1.00 67.94 86 ASP A O 1
ATOM 661 N N . ALA A 1 87 ? -36.415 -19.549 78.114 1.00 73.56 87 ALA A N 1
ATOM 662 C CA . ALA A 1 87 ? -36.982 -19.752 76.787 1.00 73.56 87 ALA A CA 1
ATOM 663 C C . ALA A 1 87 ? -37.516 -18.434 76.202 1.00 73.56 87 ALA A C 1
ATOM 665 O O . ALA A 1 87 ? -37.144 -18.074 75.087 1.00 73.56 87 ALA A O 1
ATOM 666 N N . ALA A 1 88 ? -38.304 -17.671 76.968 1.00 76.62 88 ALA A N 1
ATOM 667 C CA . ALA A 1 88 ? -38.840 -16.383 76.529 1.00 76.62 88 ALA A CA 1
ATOM 668 C C . ALA A 1 88 ? -37.730 -15.392 76.139 1.00 76.62 88 ALA A C 1
ATOM 670 O O .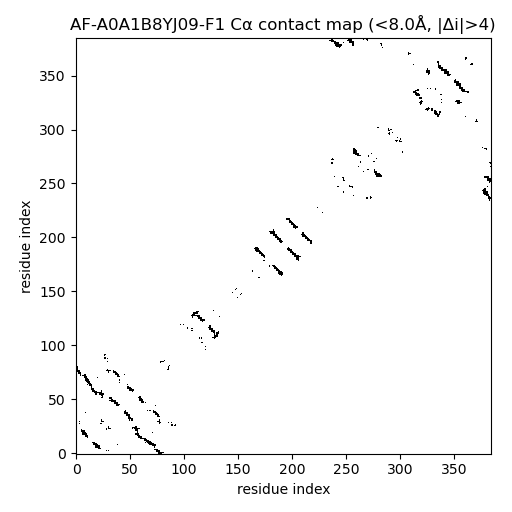 ALA A 1 88 ? -37.806 -14.766 75.086 1.00 76.62 88 ALA A O 1
ATOM 671 N N . ARG A 1 89 ? -36.651 -15.294 76.926 1.00 72.31 89 ARG A N 1
ATOM 672 C CA . ARG A 1 89 ? -35.518 -14.410 76.597 1.00 72.31 89 ARG A CA 1
ATOM 673 C C . ARG A 1 89 ? -34.764 -14.841 75.348 1.00 72.31 89 ARG A C 1
ATOM 675 O O . ARG A 1 89 ? -34.423 -13.986 74.534 1.00 72.31 89 ARG A O 1
ATOM 682 N N . LYS A 1 90 ? -34.508 -16.143 75.184 1.00 76.50 90 LYS A N 1
ATOM 683 C CA . LYS A 1 90 ? -33.844 -16.672 73.982 1.00 76.50 90 LYS A CA 1
ATOM 684 C C . LYS A 1 90 ? -34.684 -16.422 72.734 1.00 76.50 90 LYS A C 1
ATOM 686 O O . LYS A 1 90 ? -34.129 -16.020 71.718 1.00 76.50 90 LYS A O 1
ATOM 691 N N . VAL A 1 91 ? -36.006 -16.570 72.830 1.00 82.25 91 VAL A N 1
ATOM 692 C CA . VAL A 1 91 ? -36.935 -16.215 71.747 1.00 82.25 91 VAL A CA 1
ATOM 693 C C . VAL A 1 91 ? -36.860 -14.719 71.434 1.00 82.25 91 VAL A C 1
ATOM 695 O O . VAL A 1 91 ? -36.689 -14.363 70.274 1.00 82.25 91 VAL A O 1
ATOM 698 N N . THR A 1 92 ? -36.893 -13.836 72.436 1.00 81.75 92 THR A N 1
ATOM 699 C CA . THR A 1 92 ? -36.773 -12.382 72.213 1.00 81.75 92 THR A CA 1
ATOM 700 C C . THR A 1 92 ? -35.429 -11.988 71.594 1.00 81.75 92 THR A C 1
ATOM 702 O O . THR A 1 92 ? -35.390 -11.158 70.689 1.00 81.75 92 THR A O 1
ATOM 705 N N . ALA A 1 93 ? -34.320 -12.581 72.043 1.00 77.75 93 ALA A N 1
ATOM 706 C CA . ALA A 1 93 ? -33.004 -12.346 71.448 1.00 77.75 93 ALA A CA 1
ATOM 707 C C . ALA A 1 93 ? -32.952 -12.827 69.988 1.00 77.75 93 ALA A C 1
ATOM 709 O O . ALA A 1 93 ? -32.474 -12.102 69.119 1.00 77.75 93 ALA A O 1
ATOM 710 N N . GLN A 1 94 ? -33.515 -14.004 69.700 1.00 82.69 94 GLN A N 1
ATOM 711 C CA . GLN A 1 94 ? -33.616 -14.536 68.341 1.00 82.69 94 GLN A CA 1
ATOM 712 C C . GLN A 1 94 ? -34.464 -13.639 67.428 1.00 82.69 94 GLN A C 1
ATOM 714 O O . GLN A 1 94 ? -34.094 -13.414 66.275 1.00 82.69 94 GLN A O 1
ATOM 719 N N . LEU A 1 95 ? -35.578 -13.104 67.938 1.00 85.94 95 LEU A N 1
ATOM 720 C CA . LEU A 1 95 ? -36.416 -12.150 67.207 1.00 85.94 95 LEU A CA 1
ATOM 721 C C . LEU A 1 95 ? -35.637 -10.874 66.880 1.00 85.94 95 LEU A C 1
ATOM 723 O O . LEU A 1 95 ? -35.619 -10.466 65.725 1.00 85.94 95 LEU A O 1
ATOM 727 N N . LYS A 1 96 ? -34.889 -10.320 67.842 1.00 82.00 96 LYS A N 1
ATOM 728 C CA . LYS A 1 96 ? -34.032 -9.149 67.606 1.00 82.00 96 LYS A CA 1
ATOM 729 C C . LYS A 1 96 ? -32.976 -9.405 66.522 1.00 82.00 96 LYS A C 1
ATOM 731 O O . LYS A 1 96 ? -32.802 -8.573 65.638 1.00 82.00 96 LYS A O 1
ATOM 736 N N . TYR A 1 97 ? -32.307 -10.560 66.546 1.00 82.81 97 TYR A N 1
ATOM 737 C CA . TYR A 1 97 ? -31.355 -10.926 65.488 1.00 82.81 97 TYR A CA 1
ATOM 738 C C . TYR A 1 97 ? -32.024 -11.071 64.118 1.00 82.81 97 TYR A C 1
ATOM 740 O O . TYR A 1 97 ? -31.420 -10.757 63.093 1.00 82.81 97 TYR A O 1
ATOM 748 N N . THR A 1 98 ? -33.275 -11.531 64.098 1.00 83.19 98 THR A N 1
ATOM 749 C CA . THR A 1 98 ? -34.064 -11.635 62.867 1.00 83.19 98 THR A CA 1
ATOM 750 C C . THR A 1 98 ? -34.415 -10.248 62.328 1.00 83.19 98 THR A C 1
ATOM 752 O O . THR A 1 98 ? -34.237 -10.007 61.136 1.00 83.19 98 THR A O 1
ATOM 755 N N . ASP A 1 99 ? -34.818 -9.313 63.189 1.00 84.69 99 ASP A N 1
ATOM 756 C CA . ASP A 1 99 ? -35.095 -7.924 62.803 1.00 84.69 99 ASP A CA 1
ATOM 757 C C . ASP A 1 99 ? -33.843 -7.220 62.258 1.00 84.69 99 ASP A C 1
ATOM 759 O O . ASP A 1 99 ? -33.900 -6.557 61.221 1.00 84.69 99 ASP A O 1
ATOM 763 N N . GLU A 1 100 ? -32.688 -7.406 62.904 1.00 85.62 100 GLU A N 1
ATOM 764 C CA . GLU A 1 100 ? -31.406 -6.862 62.438 1.00 85.62 100 GLU A CA 1
ATOM 765 C C . GLU A 1 100 ? -31.000 -7.444 61.076 1.00 85.62 100 GLU A C 1
ATOM 767 O O . GLU A 1 100 ? -30.558 -6.708 60.189 1.00 85.62 100 GLU A O 1
ATOM 772 N N . LEU A 1 101 ? -31.191 -8.751 60.872 1.00 86.50 101 LEU A N 1
ATOM 773 C CA . LEU A 1 101 ? -30.962 -9.391 59.577 1.00 86.50 101 LEU A CA 1
ATOM 774 C C . LEU A 1 101 ? -31.872 -8.798 58.495 1.00 86.50 101 LEU A C 1
ATOM 776 O O . LEU A 1 101 ? -31.385 -8.451 57.419 1.00 86.50 101 LEU A O 1
ATOM 780 N N . LEU A 1 102 ? -33.170 -8.660 58.771 1.00 89.69 102 LEU A N 1
ATOM 781 C CA . LEU A 1 102 ? -34.138 -8.100 57.825 1.00 89.69 102 LEU A CA 1
ATOM 782 C C . LEU A 1 102 ? -33.819 -6.641 57.484 1.00 89.69 102 LEU A C 1
ATOM 784 O O . LEU A 1 102 ? -33.881 -6.254 56.316 1.00 89.69 102 LEU A O 1
ATOM 788 N N . PHE A 1 103 ? -33.409 -5.845 58.469 1.00 88.81 103 PHE A N 1
ATOM 789 C CA . PHE A 1 103 ? -32.981 -4.466 58.255 1.00 88.81 103 PHE A CA 1
ATOM 790 C C . PHE A 1 103 ? -31.730 -4.384 57.370 1.00 88.81 103 PHE A C 1
ATOM 792 O O . PHE A 1 103 ? -31.695 -3.616 56.407 1.00 88.81 103 PHE A O 1
ATOM 799 N N . ASN A 1 104 ? -30.722 -5.211 57.652 1.00 89.94 104 ASN A N 1
ATOM 800 C CA . ASN A 1 104 ? -29.498 -5.291 56.858 1.00 89.94 104 ASN A CA 1
ATOM 801 C C . ASN A 1 104 ? -29.770 -5.754 55.418 1.00 89.94 104 ASN A C 1
ATOM 803 O O . ASN A 1 104 ? -29.194 -5.205 54.477 1.00 89.94 104 ASN A O 1
ATOM 807 N N . LEU A 1 105 ? -30.668 -6.727 55.237 1.00 89.81 105 LEU A N 1
ATOM 808 C CA . LEU A 1 105 ? -31.116 -7.169 53.916 1.00 89.81 105 LEU A CA 1
ATOM 809 C C . LEU A 1 105 ? -31.814 -6.036 53.166 1.00 89.81 105 LEU A C 1
ATOM 811 O O . LEU A 1 105 ? -31.472 -5.783 52.015 1.00 89.81 105 LEU A O 1
ATOM 815 N N . ASN A 1 106 ? -32.736 -5.321 53.814 1.00 90.56 106 ASN A N 1
ATOM 816 C CA . ASN A 1 106 ? -33.410 -4.181 53.202 1.00 90.56 106 ASN A CA 1
ATOM 817 C C . ASN A 1 106 ? -32.395 -3.133 52.726 1.00 90.56 106 ASN A C 1
ATOM 819 O O . ASN A 1 106 ? -32.403 -2.775 51.554 1.00 90.56 106 ASN A O 1
ATOM 823 N N . LYS A 1 107 ? -31.442 -2.738 53.582 1.00 90.31 107 LYS A N 1
ATOM 824 C CA . LYS A 1 107 ? -30.367 -1.811 53.197 1.00 90.31 107 LYS A CA 1
ATOM 825 C C . LYS A 1 107 ? -29.583 -2.286 51.978 1.00 90.31 107 LYS A C 1
ATOM 827 O O . LYS A 1 107 ? -29.372 -1.521 51.042 1.00 90.31 107 LYS A O 1
ATOM 832 N N . TRP A 1 108 ? -29.162 -3.549 51.973 1.00 92.12 108 TRP A N 1
ATOM 833 C CA . TRP A 1 108 ? -28.380 -4.104 50.871 1.00 92.12 108 TRP A CA 1
ATOM 834 C C . TRP A 1 108 ? -29.154 -4.123 49.546 1.00 92.12 108 TRP A C 1
ATOM 836 O O . TRP A 1 108 ? -28.563 -3.904 48.484 1.00 92.12 108 TRP A O 1
ATOM 846 N N . MET A 1 109 ? -30.466 -4.357 49.614 1.00 88.75 109 MET A N 1
ATOM 847 C CA . MET A 1 109 ? -31.352 -4.405 48.452 1.00 88.75 109 MET A CA 1
ATOM 848 C C . MET A 1 109 ? -31.745 -3.018 47.931 1.00 88.75 109 MET A C 1
ATOM 850 O O . MET A 1 109 ? -31.877 -2.868 46.719 1.00 88.75 109 MET A O 1
ATOM 854 N N . THR A 1 110 ? -31.942 -2.023 48.804 1.00 88.19 110 THR A N 1
ATOM 855 C CA . THR A 1 110 ? -32.595 -0.755 48.423 1.00 88.19 110 THR A CA 1
ATOM 856 C C . THR A 1 110 ? -31.690 0.471 48.412 1.00 88.19 110 THR A C 1
ATOM 858 O O . THR A 1 110 ? -32.025 1.452 47.754 1.00 88.19 110 THR A O 1
ATOM 861 N N . GLU A 1 111 ? -30.585 0.485 49.160 1.00 91.25 111 GLU A N 1
ATOM 862 C CA . GLU A 1 111 ? -29.682 1.641 49.160 1.00 91.25 111 GLU A CA 1
ATOM 863 C C . GLU A 1 111 ? -28.826 1.675 47.884 1.00 91.25 111 GLU A C 1
ATOM 865 O O . GLU A 1 111 ? -28.516 0.650 47.278 1.00 91.25 111 GLU A O 1
ATOM 870 N N . SER A 1 112 ? -28.403 2.866 47.468 1.00 89.00 112 SER A N 1
ATOM 871 C CA . SER A 1 112 ? -27.537 3.048 46.301 1.00 89.00 112 SER A CA 1
ATOM 872 C C . SER A 1 112 ? -26.057 3.046 46.697 1.00 89.00 112 SER A C 1
ATOM 874 O O . SER A 1 112 ? -25.661 3.717 47.650 1.00 89.00 112 SER A O 1
ATOM 876 N N . GLY A 1 113 ? -25.209 2.384 45.912 1.00 91.12 113 GLY A N 1
ATOM 877 C CA . GLY A 1 113 ? -23.752 2.465 46.048 1.00 91.12 113 GLY A CA 1
ATOM 878 C C . GLY A 1 113 ? -23.159 1.477 47.056 1.00 91.12 113 GLY A C 1
ATOM 879 O O . GLY A 1 113 ? -23.254 0.261 46.886 1.00 91.12 113 GLY A O 1
ATOM 880 N N . VAL A 1 114 ? -22.446 2.002 48.053 1.00 92.00 114 VAL A N 1
ATOM 881 C CA . VAL A 1 114 ? -21.794 1.218 49.111 1.00 92.00 114 VAL A CA 1
ATOM 882 C C . VAL A 1 114 ? -22.676 1.226 50.354 1.00 92.00 114 VAL A C 1
ATOM 884 O O . VAL A 1 114 ? -23.032 2.295 50.840 1.00 92.00 114 VAL A O 1
ATOM 887 N N . VAL A 1 115 ? -22.954 0.043 50.895 1.00 92.81 115 VAL A N 1
ATOM 888 C CA . VAL A 1 115 ? -23.796 -0.169 52.078 1.00 92.81 115 VAL A CA 1
ATOM 889 C C . VAL A 1 115 ? -22.942 -0.714 53.214 1.00 92.81 115 VAL A C 1
ATOM 891 O O . VAL A 1 115 ? -22.065 -1.556 53.004 1.00 92.81 115 VAL A O 1
ATOM 894 N N . TYR A 1 116 ? -23.221 -0.246 54.427 1.00 90.69 116 TYR A N 1
ATOM 895 C CA . TYR A 1 116 ? -22.576 -0.701 55.654 1.00 90.69 116 TYR A CA 1
ATOM 896 C C . TYR A 1 116 ? -23.547 -1.572 56.458 1.00 90.69 116 TYR A C 1
ATOM 898 O O . TYR A 1 116 ? -24.608 -1.103 56.875 1.00 90.69 116 TYR A O 1
ATOM 906 N N . ILE A 1 117 ? -23.179 -2.834 56.667 1.00 88.12 117 ILE A N 1
ATOM 907 C CA . ILE A 1 117 ? -23.955 -3.841 57.400 1.00 88.12 117 ILE A CA 1
ATOM 908 C C . ILE A 1 117 ? -23.311 -4.077 58.759 1.00 88.12 117 ILE A C 1
ATOM 910 O O . ILE A 1 117 ? -22.120 -4.368 58.820 1.00 88.12 117 ILE A O 1
ATOM 914 N N . THR A 1 118 ? -24.090 -4.018 59.835 1.00 82.12 118 THR A N 1
ATOM 915 C CA . THR A 1 118 ? -23.612 -4.363 61.181 1.00 82.12 118 THR A CA 1
ATOM 916 C C . THR A 1 118 ? -24.023 -5.794 61.511 1.00 82.12 118 THR A C 1
ATOM 918 O O . THR A 1 118 ? -25.205 -6.125 61.443 1.00 82.12 118 THR A O 1
ATOM 921 N N . THR A 1 119 ? -23.063 -6.659 61.841 1.00 78.31 119 THR A N 1
ATOM 922 C CA . THR A 1 119 ? -23.344 -8.035 62.270 1.00 78.31 119 THR A CA 1
ATOM 923 C C . THR A 1 119 ? -23.933 -8.059 63.686 1.00 78.31 119 THR A C 1
ATOM 925 O O . THR A 1 119 ? -23.716 -7.116 64.449 1.00 78.31 119 THR A O 1
ATOM 928 N N . PRO A 1 120 ? -24.588 -9.163 64.093 1.00 69.56 120 PRO A N 1
ATOM 929 C CA . PRO A 1 120 ? -25.058 -9.370 65.470 1.00 69.56 120 PRO A CA 1
ATOM 930 C C . PRO A 1 120 ? -23.989 -9.204 66.565 1.00 69.56 120 PRO A C 1
ATOM 932 O O . PRO A 1 120 ? -24.309 -9.006 67.732 1.00 69.56 120 PRO A O 1
ATOM 935 N N . GLU A 1 121 ? -22.711 -9.300 66.194 1.00 74.62 121 GLU A N 1
ATOM 936 C CA . GLU A 1 121 ? -21.547 -9.135 67.075 1.00 74.62 121 GLU A CA 1
ATOM 937 C C . GLU A 1 121 ? -21.048 -7.676 67.133 1.00 74.62 121 GLU A C 1
ATOM 939 O O . GLU A 1 121 ? -20.028 -7.393 67.756 1.00 74.62 121 GLU A O 1
ATOM 944 N N . GLY A 1 122 ? -21.732 -6.744 66.459 1.00 74.62 122 GLY A N 1
ATOM 945 C CA . GLY A 1 122 ? -21.384 -5.321 66.408 1.00 74.62 122 GLY A CA 1
ATOM 946 C C . GLY A 1 122 ? -20.321 -4.952 65.369 1.00 74.62 122 GLY A C 1
ATOM 947 O O . GLY A 1 122 ? -19.846 -3.817 65.359 1.00 74.62 122 GLY A O 1
ATOM 948 N N . LYS A 1 123 ? -19.930 -5.873 64.478 1.00 83.25 123 LYS A N 1
ATOM 949 C CA . LYS A 1 123 ? -18.914 -5.617 63.446 1.00 83.25 123 LYS A CA 1
ATOM 950 C C . LYS A 1 123 ? -19.542 -5.018 62.190 1.00 83.25 123 LYS A C 1
ATOM 952 O O . LYS A 1 123 ? -20.466 -5.596 61.630 1.00 83.25 123 LYS A O 1
ATOM 957 N N . THR A 1 124 ? -18.978 -3.926 61.683 1.00 88.44 124 THR A N 1
ATOM 958 C CA . THR A 1 124 ? -19.411 -3.322 60.414 1.00 88.44 124 THR A CA 1
ATOM 959 C C . THR A 1 124 ? -18.692 -3.948 59.213 1.00 88.44 124 THR A C 1
ATOM 961 O O . THR A 1 124 ? -17.468 -4.086 59.214 1.00 88.44 124 THR A O 1
ATOM 964 N N . ILE A 1 125 ? -19.444 -4.305 58.172 1.00 89.50 125 ILE A N 1
ATOM 965 C CA . ILE A 1 125 ? -18.978 -4.853 56.891 1.00 89.50 125 ILE A CA 1
ATOM 966 C C . ILE A 1 125 ? -19.415 -3.915 55.763 1.00 89.50 125 ILE A C 1
ATOM 968 O O . ILE A 1 125 ? -20.550 -3.445 55.743 1.00 89.50 125 ILE A O 1
ATOM 972 N N . GLN A 1 126 ? -18.520 -3.669 54.808 1.00 93.62 126 GLN A N 1
ATOM 973 C CA . GLN A 1 126 ? -18.790 -2.873 53.613 1.00 93.62 126 GLN A CA 1
ATOM 974 C C . GLN A 1 126 ? -19.165 -3.787 52.439 1.00 93.62 126 GLN A C 1
ATOM 976 O O . GLN A 1 126 ? -18.369 -4.642 52.052 1.00 93.62 126 GLN A O 1
ATOM 981 N N . LEU A 1 127 ? -20.342 -3.586 51.843 1.00 91.00 127 LEU A N 1
ATOM 982 C CA . LEU A 1 127 ? -20.800 -4.293 50.641 1.00 91.00 127 LEU A CA 1
ATOM 983 C C . LEU A 1 127 ? -21.193 -3.302 49.540 1.00 91.00 127 LEU A C 1
ATOM 985 O O . LEU A 1 127 ? -21.531 -2.152 49.809 1.00 91.00 127 LEU A O 1
ATOM 989 N N . LYS A 1 128 ? -21.190 -3.753 48.282 1.00 93.44 128 LYS A N 1
ATOM 990 C CA . LYS A 1 128 ? -21.890 -3.040 47.202 1.00 93.44 128 LYS A CA 1
ATOM 991 C C . LYS A 1 128 ? -23.369 -3.412 47.238 1.00 93.44 128 LYS A C 1
ATOM 993 O O . LYS A 1 128 ? -23.676 -4.600 47.364 1.00 93.44 128 LYS A O 1
ATOM 998 N N . SER A 1 129 ? -24.259 -2.429 47.118 1.00 94.12 129 SER A N 1
ATOM 999 C CA . SER A 1 129 ? -25.698 -2.689 47.057 1.00 94.12 129 SER A CA 1
ATOM 1000 C C . SER A 1 129 ? -26.087 -3.475 45.811 1.00 94.12 129 SER A C 1
ATOM 1002 O O . SER A 1 129 ? -25.381 -3.448 44.795 1.00 94.12 129 SER A O 1
ATOM 1004 N N . ILE A 1 130 ? -27.224 -4.167 45.881 1.00 92.81 130 ILE A N 1
ATOM 1005 C CA . ILE A 1 130 ? -27.790 -4.861 44.719 1.00 92.81 130 ILE A CA 1
ATOM 1006 C C . ILE A 1 130 ? -28.087 -3.863 43.601 1.00 92.81 130 ILE A C 1
ATOM 1008 O O . ILE A 1 130 ? -27.771 -4.145 42.447 1.00 92.81 130 ILE A O 1
ATOM 1012 N N . ASP A 1 131 ? -28.596 -2.678 43.932 1.00 88.88 131 ASP A N 1
ATOM 1013 C CA . ASP A 1 131 ? -28.837 -1.610 42.961 1.00 88.88 131 ASP A CA 1
ATOM 1014 C C . ASP A 1 131 ? -27.541 -1.135 42.274 1.00 88.88 131 ASP A C 1
ATOM 1016 O O . ASP A 1 131 ? -27.478 -1.030 41.048 1.00 88.88 131 ASP A O 1
ATOM 1020 N N . ALA A 1 132 ? -26.449 -0.961 43.026 1.00 89.31 132 ALA A N 1
ATOM 1021 C CA . ALA A 1 132 ? -25.150 -0.587 42.465 1.00 89.31 132 ALA A CA 1
ATOM 1022 C C . ALA A 1 132 ? -24.570 -1.674 41.550 1.00 89.31 132 ALA A C 1
ATOM 1024 O O . ALA A 1 132 ? -23.986 -1.372 40.505 1.00 89.31 132 ALA A O 1
ATOM 1025 N N . MET A 1 133 ? -24.719 -2.945 41.930 1.00 91.75 133 MET A N 1
ATOM 1026 C CA . MET A 1 133 ? -24.306 -4.073 41.093 1.00 91.75 133 MET A CA 1
ATOM 1027 C C . MET A 1 133 ? -25.166 -4.168 39.830 1.00 91.75 133 MET A C 1
ATOM 1029 O O . MET A 1 133 ? -24.620 -4.327 38.742 1.00 91.75 133 MET A O 1
ATOM 1033 N N . THR A 1 134 ? -26.482 -3.993 39.954 1.00 89.44 134 THR A N 1
ATOM 1034 C CA . THR A 1 134 ? -27.438 -4.010 38.835 1.00 89.44 134 THR A CA 1
ATOM 1035 C C . THR A 1 134 ? -27.167 -2.867 37.863 1.00 89.44 134 THR A C 1
ATOM 1037 O O . THR A 1 134 ? -27.070 -3.092 36.659 1.00 89.44 134 THR A O 1
ATOM 1040 N N . SER A 1 135 ? -26.926 -1.661 38.375 1.00 84.19 135 SER A N 1
ATOM 1041 C CA . SER A 1 135 ? -26.509 -0.504 37.580 1.00 84.19 135 SER A CA 1
ATOM 1042 C C . SER A 1 135 ? -25.199 -0.769 36.842 1.00 84.19 135 SER A C 1
ATOM 1044 O O . SER A 1 135 ? -25.078 -0.444 35.661 1.00 84.19 135 SER A O 1
ATOM 1046 N N . LYS A 1 136 ? -24.223 -1.419 37.494 1.00 85.25 136 LYS A N 1
ATOM 1047 C CA . LYS A 1 136 ? -22.964 -1.779 36.832 1.00 85.25 136 LYS A CA 1
ATOM 1048 C C . LYS A 1 136 ? -23.161 -2.838 35.748 1.00 85.25 136 LYS A C 1
ATOM 1050 O O . LYS A 1 136 ? -22.529 -2.742 34.699 1.00 85.25 136 LYS A O 1
ATOM 1055 N N . ILE A 1 137 ? -24.039 -3.816 35.972 1.00 84.75 137 ILE A N 1
ATOM 1056 C CA . ILE A 1 137 ? -24.428 -4.810 34.962 1.00 84.75 137 ILE A CA 1
ATOM 1057 C C . ILE A 1 137 ? -25.097 -4.115 33.768 1.00 84.75 137 ILE A C 1
ATOM 1059 O O . ILE A 1 137 ? -24.712 -4.379 32.632 1.00 84.75 137 ILE A O 1
ATOM 1063 N N . ALA A 1 138 ? -26.017 -3.179 34.005 1.00 79.94 138 ALA A N 1
ATOM 1064 C CA . ALA A 1 138 ? -26.673 -2.408 32.948 1.00 79.94 138 ALA A CA 1
ATOM 1065 C C . ALA A 1 138 ? -25.679 -1.537 32.152 1.00 79.94 138 ALA A C 1
ATOM 1067 O O . ALA A 1 138 ? -25.756 -1.454 30.927 1.00 79.94 138 ALA A O 1
ATOM 1068 N N . GLU A 1 139 ? -24.698 -0.926 32.821 1.00 75.12 139 GLU A N 1
ATOM 1069 C CA . GLU A 1 139 ? -23.619 -0.173 32.169 1.00 75.12 139 GLU A CA 1
ATOM 1070 C C . GLU A 1 139 ? -22.739 -1.081 31.291 1.00 75.12 139 GLU A C 1
ATOM 1072 O O . GLU A 1 139 ? -22.407 -0.726 30.159 1.00 75.12 139 GLU A O 1
ATOM 1077 N N . LEU A 1 140 ? -22.391 -2.275 31.784 1.00 75.19 140 LEU A N 1
ATOM 1078 C CA . LEU A 1 140 ? -21.653 -3.277 31.012 1.00 75.19 140 LEU A CA 1
ATOM 1079 C C . LEU A 1 140 ? -22.461 -3.752 29.797 1.00 75.19 140 LEU A C 1
ATOM 1081 O O . LEU A 1 140 ? -21.895 -3.881 28.714 1.00 75.19 140 LEU A O 1
ATOM 1085 N N . GLN A 1 141 ? -23.774 -3.939 29.943 1.00 70.62 141 GLN A N 1
ATOM 1086 C CA . GLN A 1 141 ? -24.678 -4.275 28.840 1.00 70.62 141 GLN A CA 1
ATOM 1087 C C . GLN A 1 141 ? -24.778 -3.152 27.801 1.00 70.62 141 GLN A C 1
ATOM 1089 O O . GLN A 1 141 ? -24.810 -3.443 26.613 1.00 70.62 141 GLN A O 1
ATOM 1094 N N . LYS A 1 142 ? -24.758 -1.875 28.205 1.00 64.88 142 LYS A N 1
ATOM 1095 C CA . LYS A 1 142 ? -24.784 -0.735 27.269 1.00 64.88 142 LYS A CA 1
ATOM 1096 C C . LYS A 1 142 ? -23.549 -0.678 26.361 1.00 64.88 142 LYS A C 1
ATOM 1098 O O . LYS A 1 142 ? -23.652 -0.248 25.217 1.00 64.88 142 LYS A O 1
ATOM 1103 N N . ASN A 1 143 ? -22.397 -1.110 26.870 1.00 54.47 143 ASN A N 1
ATOM 1104 C CA . ASN A 1 143 ? -21.132 -1.147 26.129 1.00 54.47 143 ASN A CA 1
ATOM 1105 C C . ASN A 1 143 ? -20.841 -2.521 25.499 1.00 54.47 143 ASN A C 1
ATOM 1107 O O . ASN A 1 143 ? -19.748 -2.733 24.975 1.00 54.47 143 ASN A O 1
ATOM 1111 N N . SER A 1 144 ? -21.801 -3.447 25.556 1.00 53.84 144 SER A N 1
ATOM 1112 C CA . SER A 1 144 ? -21.703 -4.783 24.972 1.00 53.84 144 SER A CA 1
ATOM 1113 C C . SER A 1 144 ? -22.765 -4.948 23.890 1.00 53.84 144 SER A C 1
ATOM 1115 O O . SER A 1 144 ? -23.893 -4.486 24.027 1.00 53.84 144 SER A O 1
ATOM 1117 N N . VAL A 1 145 ? -22.420 -5.624 22.800 1.00 57.22 145 VAL A N 1
ATOM 1118 C CA . VAL A 1 145 ? -23.397 -6.040 21.783 1.00 57.22 145 VAL A CA 1
ATOM 1119 C C . VAL A 1 145 ? -23.944 -7.410 22.181 1.00 57.22 145 VAL A C 1
ATOM 1121 O O . VAL A 1 145 ? -23.194 -8.221 22.723 1.00 57.22 145 VAL A O 1
ATOM 1124 N N . SER A 1 146 ? -25.243 -7.674 21.983 1.00 63.47 146 SER A N 1
ATOM 1125 C CA . SER A 1 146 ? -25.818 -8.958 22.412 1.00 63.47 146 SER A CA 1
ATOM 1126 C C . SER A 1 146 ? -25.198 -10.121 21.633 1.00 63.47 146 SER A C 1
ATOM 1128 O O . SER A 1 146 ? -24.912 -9.988 20.443 1.00 63.47 146 SER A O 1
ATOM 1130 N N . GLN A 1 147 ? -25.009 -11.264 22.299 1.00 55.84 147 GLN A N 1
ATOM 1131 C CA . GLN A 1 147 ? -24.483 -12.479 21.669 1.00 55.84 147 GLN A CA 1
ATOM 1132 C C . GLN A 1 147 ? -25.343 -12.869 20.455 1.00 55.84 147 GLN A C 1
ATOM 1134 O O . GLN A 1 147 ? -24.813 -13.068 19.370 1.00 55.84 147 GLN A O 1
ATOM 1139 N N . ASP A 1 148 ? -26.672 -12.793 20.587 1.00 57.81 148 ASP A N 1
ATOM 1140 C CA . ASP A 1 148 ? -27.607 -13.014 19.479 1.00 57.81 148 ASP A CA 1
ATOM 1141 C C . ASP A 1 148 ? -27.424 -12.008 18.332 1.00 57.81 148 ASP A C 1
ATOM 1143 O O . ASP A 1 148 ? -27.585 -12.364 17.168 1.00 57.81 148 ASP A O 1
ATOM 1147 N N . TRP A 1 149 ? -27.089 -10.745 18.617 1.00 55.22 149 TRP A N 1
ATOM 1148 C CA . TRP A 1 149 ? -26.809 -9.737 17.590 1.00 55.22 149 TRP A CA 1
ATOM 1149 C C . TRP A 1 149 ? -25.498 -10.037 16.858 1.00 55.22 149 TRP A C 1
ATOM 1151 O O . TRP A 1 149 ? -25.445 -9.906 15.637 1.00 55.22 149 TRP A O 1
ATOM 1161 N N . VAL A 1 150 ? -24.456 -10.479 17.566 1.00 59.28 150 VAL A N 1
ATOM 1162 C CA . VAL A 1 150 ? -23.182 -10.887 16.950 1.00 59.28 150 VAL A CA 1
ATOM 1163 C C . VAL A 1 150 ? -23.389 -12.138 16.097 1.00 59.28 150 VAL A C 1
ATOM 1165 O O . VAL A 1 150 ? -23.047 -12.130 14.913 1.00 59.28 150 VAL A O 1
ATOM 1168 N N . ASP A 1 151 ? -24.031 -13.157 16.665 1.00 56.22 151 ASP A N 1
ATOM 1169 C CA . ASP A 1 151 ? -24.225 -14.468 16.047 1.00 56.22 151 ASP A CA 1
ATOM 1170 C C . ASP A 1 151 ? -25.201 -14.418 14.859 1.00 56.22 151 ASP A C 1
ATOM 1172 O O . ASP A 1 151 ? -25.066 -15.198 13.914 1.00 56.22 151 ASP A O 1
ATOM 1176 N N . SER A 1 152 ? -26.157 -13.476 14.853 1.00 52.97 152 SER A N 1
ATOM 1177 C CA . SER A 1 152 ? -27.139 -13.339 13.766 1.00 52.97 152 SER A CA 1
ATOM 1178 C C . SER A 1 152 ? -26.922 -12.157 12.812 1.00 52.97 152 SER A C 1
ATOM 1180 O O . SER A 1 152 ? -27.505 -12.176 11.725 1.00 52.97 152 SER A O 1
ATOM 1182 N N . ARG A 1 153 ? -26.130 -11.125 13.162 1.00 45.94 153 ARG A N 1
ATOM 1183 C CA . ARG A 1 153 ? -26.090 -9.857 12.392 1.00 45.94 153 ARG A CA 1
ATOM 1184 C C . ARG A 1 153 ? -24.723 -9.226 12.149 1.00 45.94 153 ARG A C 1
ATOM 1186 O O . ARG A 1 153 ? -24.659 -8.304 11.331 1.00 45.94 153 ARG A O 1
ATOM 1193 N N . PHE A 1 154 ? -23.627 -9.683 12.759 1.00 51.88 154 PHE A N 1
ATOM 1194 C CA . PHE A 1 154 ? -22.315 -9.141 12.392 1.00 51.88 154 PHE A CA 1
ATOM 1195 C C . PHE A 1 154 ? -21.965 -9.550 10.948 1.00 51.88 154 PHE A C 1
ATOM 1197 O O . PHE A 1 154 ? -21.732 -10.718 10.648 1.00 51.88 154 PHE A O 1
ATOM 1204 N N . ALA A 1 155 ? -21.964 -8.566 10.041 1.00 51.56 155 ALA A N 1
ATOM 1205 C CA . ALA A 1 155 ? -21.609 -8.691 8.623 1.00 51.56 155 ALA A CA 1
ATOM 1206 C C . ALA A 1 155 ? -22.529 -9.568 7.734 1.00 51.56 155 ALA A C 1
ATOM 1208 O O . ALA A 1 155 ? -22.064 -10.143 6.748 1.00 51.56 155 ALA A O 1
ATOM 1209 N N . ARG A 1 156 ? -23.846 -9.617 7.997 1.00 43.62 156 ARG A N 1
ATOM 1210 C CA . ARG A 1 156 ? -24.845 -10.134 7.031 1.00 43.62 156 ARG A CA 1
ATOM 1211 C C . ARG A 1 156 ? -26.005 -9.144 6.799 1.00 43.62 156 ARG A C 1
ATOM 1213 O O . ARG A 1 156 ? -27.021 -9.223 7.470 1.00 43.62 156 ARG A O 1
ATOM 1220 N N . GLY A 1 157 ? -25.863 -8.264 5.798 1.00 41.97 157 GLY A N 1
ATOM 1221 C CA . GLY A 1 157 ? -26.975 -7.587 5.094 1.00 41.97 157 GLY A CA 1
ATOM 1222 C C . GLY A 1 157 ? -27.571 -6.300 5.707 1.00 41.97 157 GLY A C 1
ATOM 1223 O O . GLY A 1 157 ? -27.862 -6.235 6.893 1.00 41.97 157 GLY A O 1
ATOM 1224 N N . ASN A 1 158 ? -27.778 -5.290 4.843 1.00 44.47 158 ASN A N 1
ATOM 1225 C CA . ASN A 1 158 ? -28.510 -4.015 5.012 1.00 44.47 158 ASN A CA 1
ATOM 1226 C C . ASN A 1 158 ? -28.356 -3.252 6.346 1.00 44.47 158 ASN A C 1
ATOM 1228 O O . ASN A 1 158 ? -29.336 -2.769 6.911 1.00 44.47 158 ASN A O 1
ATOM 1232 N N . VAL A 1 159 ? -27.122 -3.061 6.813 1.00 47.41 159 VAL A N 1
ATOM 1233 C CA . VAL A 1 159 ? -26.797 -2.037 7.822 1.00 47.41 159 VAL A CA 1
ATOM 1234 C C . VAL A 1 159 ? -26.259 -0.804 7.096 1.00 47.41 159 VAL A C 1
ATOM 1236 O O . VAL A 1 159 ? -25.321 -0.925 6.311 1.00 47.41 159 VAL A O 1
ATOM 1239 N N . SER A 1 160 ? -26.858 0.368 7.326 1.00 50.41 160 SER A N 1
ATOM 1240 C CA . SER A 1 160 ? -26.492 1.609 6.628 1.00 50.41 160 SER A CA 1
ATOM 1241 C C . SER A 1 160 ? -25.266 2.324 7.215 1.00 50.41 160 SER A C 1
ATOM 1243 O O . SER A 1 160 ? -24.543 2.942 6.440 1.00 50.41 160 SER A O 1
ATOM 1245 N N . TYR A 1 161 ? -24.983 2.232 8.527 1.00 47.94 161 TYR A N 1
ATOM 1246 C CA . TYR A 1 161 ? -23.710 2.674 9.131 1.00 47.94 161 TYR A CA 1
ATOM 1247 C C . TYR A 1 161 ? -23.489 2.119 10.559 1.00 47.94 161 TYR A C 1
ATOM 1249 O O . TYR A 1 161 ? -24.442 1.741 11.238 1.00 47.94 161 TYR A O 1
ATOM 1257 N N . VAL A 1 162 ? -22.226 2.071 11.008 1.00 62.44 162 VAL A N 1
ATOM 1258 C CA . VAL A 1 162 ? -21.796 1.777 12.392 1.00 62.44 162 VAL A CA 1
ATOM 1259 C C . VAL A 1 162 ? -21.095 3.026 12.928 1.00 62.44 162 VAL A C 1
ATOM 1261 O O . VAL A 1 162 ? -20.114 3.463 12.330 1.00 62.44 162 VAL A O 1
ATOM 1264 N N . ASP A 1 163 ? -21.597 3.606 14.021 1.00 63.41 163 ASP A N 1
ATOM 1265 C CA . ASP A 1 163 ? -21.058 4.843 14.604 1.00 63.41 163 ASP A CA 1
ATOM 1266 C C . ASP A 1 163 ? -20.036 4.551 15.711 1.00 63.41 163 ASP A C 1
ATOM 1268 O O . ASP A 1 163 ? -20.320 3.808 16.654 1.00 63.41 163 ASP A O 1
ATOM 1272 N N . VAL A 1 164 ? -18.844 5.137 15.597 1.00 72.06 164 VAL A N 1
ATOM 1273 C CA . VAL A 1 164 ? -17.765 5.019 16.583 1.00 72.06 164 VAL A CA 1
ATOM 1274 C C . VAL A 1 164 ? -17.152 6.407 16.783 1.00 72.06 164 VAL A C 1
ATOM 1276 O O . VAL A 1 164 ? -16.533 6.952 15.870 1.00 72.06 164 VAL A O 1
ATOM 1279 N N . SER A 1 165 ? -17.309 6.981 17.979 1.00 78.06 165 SER A N 1
ATOM 1280 C CA . SER A 1 165 ? -16.897 8.356 18.294 1.00 78.06 165 SER A CA 1
ATOM 1281 C C . SER A 1 165 ? -15.568 8.431 19.063 1.00 78.06 165 SER A C 1
ATOM 1283 O O . SER A 1 165 ? -15.143 7.481 19.723 1.00 78.06 165 SER A O 1
ATOM 1285 N N . GLY A 1 166 ? -14.882 9.574 18.963 1.00 84.50 166 GLY A N 1
ATOM 1286 C CA . GLY A 1 166 ? -13.611 9.857 19.643 1.00 84.50 166 GLY A CA 1
ATOM 1287 C C . GLY A 1 166 ? -12.499 10.304 18.692 1.00 84.50 166 GLY A C 1
ATOM 1288 O O . GLY A 1 166 ? -12.677 10.354 17.480 1.00 84.50 166 GLY A O 1
ATOM 1289 N N . THR A 1 167 ? -11.325 10.618 19.241 1.00 86.31 167 THR A N 1
ATOM 1290 C CA . THR A 1 167 ? -10.154 11.059 18.455 1.00 86.31 167 THR A CA 1
ATOM 1291 C C . THR A 1 167 ? -9.409 9.907 17.782 1.00 86.31 167 THR A C 1
ATOM 1293 O O . THR A 1 167 ? -8.574 10.135 16.913 1.00 86.31 167 THR A O 1
ATOM 1296 N N . ALA A 1 168 ? -9.674 8.661 18.178 1.00 87.44 168 ALA A N 1
ATOM 1297 C CA . ALA A 1 168 ? -9.069 7.482 17.569 1.00 87.44 168 ALA A CA 1
ATOM 1298 C C . ALA A 1 168 ? -10.011 6.262 17.614 1.00 87.44 168 ALA A C 1
ATOM 1300 O O . ALA A 1 168 ? -9.670 5.273 18.277 1.00 87.44 168 ALA A O 1
ATOM 1301 N N . PRO A 1 169 ? -11.199 6.330 16.983 1.00 89.38 169 PRO A N 1
ATOM 1302 C CA . PRO A 1 169 ? -12.175 5.249 17.025 1.00 89.38 169 PRO A CA 1
ATOM 1303 C C . PRO A 1 169 ? -11.629 3.988 16.344 1.00 89.38 169 PRO A C 1
ATOM 1305 O O . PRO A 1 169 ? -10.835 4.063 15.400 1.00 89.38 169 PRO A O 1
ATOM 1308 N N . LYS A 1 170 ? -12.026 2.815 16.855 1.00 88.00 170 LYS A N 1
ATOM 1309 C CA . LYS A 1 170 ? -11.515 1.507 16.414 1.00 88.00 170 LYS A CA 1
ATOM 1310 C C . LYS A 1 170 ? -12.619 0.465 16.319 1.00 88.00 170 LYS A C 1
ATOM 1312 O O . LYS A 1 170 ? -13.487 0.408 17.183 1.00 88.00 170 LYS A O 1
ATOM 1317 N N . ILE A 1 171 ? -12.494 -0.422 15.339 1.00 87.75 171 ILE A N 1
ATOM 1318 C CA . ILE A 1 171 ? -13.272 -1.656 15.218 1.00 87.75 171 ILE A CA 1
ATOM 1319 C C . ILE A 1 171 ? -12.296 -2.827 15.299 1.00 87.75 171 ILE A C 1
ATOM 1321 O O . ILE A 1 171 ? -11.375 -2.928 14.487 1.00 87.75 171 ILE A O 1
ATOM 1325 N N . HIS A 1 172 ? -12.488 -3.694 16.292 1.00 85.06 172 HIS A N 1
ATOM 1326 C CA . HIS A 1 172 ? -11.672 -4.884 16.508 1.00 85.06 172 HIS A CA 1
ATOM 1327 C C . HIS A 1 172 ? -12.393 -6.128 15.987 1.00 85.06 172 HIS A C 1
ATOM 1329 O O . HIS A 1 172 ? -13.488 -6.451 16.435 1.00 85.06 172 HIS A O 1
ATOM 1335 N N . PHE A 1 173 ? -11.737 -6.857 15.095 1.00 86.88 173 PHE A N 1
ATOM 1336 C CA . PHE A 1 173 ? -12.132 -8.186 14.648 1.00 86.88 173 PHE A CA 1
ATOM 1337 C C . PHE A 1 173 ? -11.282 -9.198 15.416 1.00 86.88 173 PHE A C 1
ATOM 1339 O O . PHE A 1 173 ? -10.096 -9.392 15.122 1.00 86.88 173 PHE A O 1
ATOM 1346 N N . LEU A 1 174 ? -11.874 -9.769 16.464 1.00 83.31 174 LEU A N 1
ATOM 1347 C CA . LEU A 1 174 ? -11.227 -10.754 17.324 1.00 83.31 174 LEU A CA 1
ATOM 1348 C C . LEU A 1 174 ? -11.385 -12.166 16.738 1.00 83.31 174 LEU A C 1
ATOM 1350 O O . LEU A 1 174 ? -12.396 -12.452 16.093 1.00 83.31 174 LEU A O 1
ATOM 1354 N N . PRO A 1 175 ? -10.393 -13.049 16.927 1.00 78.50 175 PRO A N 1
ATOM 1355 C CA . PRO A 1 175 ? -10.516 -14.447 16.546 1.00 78.50 175 PRO A CA 1
ATOM 1356 C C . PRO A 1 175 ? -11.453 -15.191 17.523 1.00 78.50 175 PRO A C 1
ATOM 1358 O O . PRO A 1 175 ? -11.707 -14.689 18.618 1.00 78.50 175 PRO A O 1
ATOM 1361 N N . PRO A 1 176 ? -11.930 -16.399 17.166 1.00 79.44 176 PRO A N 1
ATOM 1362 C CA . PRO A 1 176 ? -12.654 -17.269 18.093 1.00 79.44 176 PRO A CA 1
ATOM 1363 C C . PRO A 1 176 ? -11.856 -17.568 19.370 1.00 79.44 176 PRO A C 1
ATOM 1365 O O . PRO A 1 176 ? -10.622 -17.513 19.365 1.00 79.44 176 PRO A O 1
ATOM 1368 N N . ASP A 1 177 ? -12.551 -17.949 20.442 1.00 78.44 177 ASP A N 1
ATOM 1369 C CA . ASP A 1 177 ? -11.951 -18.167 21.766 1.00 78.44 177 ASP A CA 1
ATOM 1370 C C . ASP A 1 177 ? -10.834 -19.220 21.771 1.00 78.44 177 ASP A C 1
ATOM 1372 O O . ASP A 1 177 ? -9.827 -19.066 22.462 1.00 78.44 177 ASP A O 1
ATOM 1376 N N . ASP A 1 178 ? -10.935 -20.249 20.931 1.00 82.06 178 ASP A N 1
ATOM 1377 C CA . ASP A 1 178 ? -9.911 -21.289 20.783 1.00 82.06 178 ASP A CA 1
ATOM 1378 C C . ASP A 1 178 ? -8.719 -20.857 19.903 1.00 82.06 178 ASP A C 1
ATOM 1380 O O . ASP A 1 178 ? -7.765 -21.617 19.707 1.00 82.06 178 ASP A O 1
ATOM 1384 N N . LYS A 1 179 ? -8.757 -19.639 19.350 1.00 84.69 179 LYS A N 1
ATOM 1385 C CA . LYS A 1 179 ? -7.767 -19.077 18.418 1.00 84.69 179 LYS A CA 1
ATOM 1386 C C . LYS A 1 179 ? -7.221 -17.716 18.863 1.00 84.69 179 LYS A C 1
ATOM 1388 O O . LYS A 1 179 ? -6.647 -17.007 18.034 1.00 84.69 179 LYS A O 1
ATOM 1393 N N . GLN A 1 180 ? -7.318 -17.361 20.146 1.00 82.19 180 GLN A N 1
ATOM 1394 C CA . GLN A 1 180 ? -6.828 -16.074 20.675 1.00 82.19 180 GLN A CA 1
ATOM 1395 C C . GLN A 1 180 ? -5.341 -15.802 20.370 1.00 82.19 180 GLN A C 1
ATOM 1397 O O . GLN A 1 180 ? -4.946 -14.655 20.158 1.00 82.19 180 GLN A O 1
ATOM 1402 N N . SER A 1 181 ? -4.522 -16.851 20.222 1.00 88.00 181 SER A N 1
ATOM 1403 C CA . SER A 1 181 ? -3.113 -16.742 19.808 1.00 88.00 181 SER A CA 1
ATOM 1404 C C . SER A 1 181 ? -2.906 -16.119 18.422 1.00 88.00 181 SER A C 1
ATOM 1406 O O . SER A 1 181 ? -1.811 -15.656 18.109 1.00 88.00 181 SER A O 1
ATOM 1408 N N . ARG A 1 182 ? -3.946 -16.069 17.580 1.00 85.06 182 ARG A N 1
ATOM 1409 C CA . ARG A 1 182 ? -3.880 -15.442 16.255 1.00 85.06 182 ARG A CA 1
ATOM 1410 C C . ARG A 1 182 ? -3.911 -13.919 16.318 1.00 85.06 182 ARG A C 1
ATOM 1412 O O . ARG A 1 182 ? -3.635 -13.304 15.292 1.00 85.06 182 ARG A O 1
ATOM 1419 N N . GLY A 1 183 ? -4.234 -13.306 17.460 1.00 89.12 183 GLY A N 1
ATOM 1420 C CA . GLY A 1 183 ? -4.378 -11.854 17.598 1.00 89.12 183 GLY A CA 1
ATOM 1421 C C . GLY A 1 183 ? -5.533 -11.276 16.770 1.00 89.12 183 GLY A C 1
ATOM 1422 O O . GLY A 1 183 ? -6.314 -12.008 16.168 1.00 89.12 183 GLY A O 1
ATOM 1423 N N . ALA A 1 184 ? -5.630 -9.949 16.694 1.00 89.19 184 ALA A N 1
ATOM 1424 C CA . ALA A 1 184 ? -6.777 -9.252 16.099 1.00 89.19 184 ALA A CA 1
ATOM 1425 C C . ALA A 1 184 ? -6.476 -8.641 14.721 1.00 89.19 184 ALA A C 1
ATOM 1427 O O . ALA A 1 184 ? -5.319 -8.389 14.374 1.00 89.19 184 ALA A O 1
ATOM 1428 N N . PHE A 1 185 ? -7.524 -8.369 13.949 1.00 92.00 185 PHE A N 1
ATOM 1429 C CA . PHE A 1 185 ? -7.491 -7.411 12.842 1.00 92.00 185 PHE A CA 1
ATOM 1430 C C . PHE A 1 185 ? -8.248 -6.156 13.274 1.00 92.00 185 PHE A C 1
ATOM 1432 O O . PHE A 1 185 ? -9.265 -6.259 13.958 1.00 92.00 185 PHE A O 1
ATOM 1439 N N . VAL A 1 186 ? -7.738 -4.969 12.959 1.00 90.62 186 VAL A N 1
ATOM 1440 C CA . VAL A 1 186 ? -8.286 -3.716 13.484 1.00 90.62 186 VAL A CA 1
ATOM 1441 C C . VAL A 1 186 ? -8.367 -2.673 12.384 1.00 90.62 186 VAL A C 1
ATOM 1443 O O . VAL A 1 186 ? -7.416 -2.480 11.630 1.00 90.62 186 VAL A O 1
ATOM 1446 N N . ILE A 1 187 ? -9.496 -1.972 12.342 1.00 91.75 187 ILE A N 1
ATOM 1447 C CA . ILE A 1 187 ? -9.681 -0.749 11.560 1.00 91.75 187 ILE A CA 1
ATOM 1448 C C . ILE A 1 187 ? -9.710 0.408 12.552 1.00 91.75 187 ILE A C 1
ATOM 1450 O O . ILE A 1 187 ? -10.484 0.381 13.510 1.00 91.75 187 ILE A O 1
ATOM 1454 N N . ARG A 1 188 ? -8.857 1.408 12.357 1.00 89.00 188 ARG A N 1
ATOM 1455 C CA . ARG A 1 188 ? -8.728 2.582 13.220 1.00 89.00 188 ARG A CA 1
ATOM 1456 C C . ARG A 1 188 ? -8.812 3.841 12.375 1.00 89.00 188 ARG A C 1
ATOM 1458 O O . ARG A 1 188 ? -8.052 3.970 11.426 1.00 89.00 188 ARG A O 1
ATOM 1465 N N . ALA A 1 189 ? -9.633 4.804 12.774 1.00 89.00 189 ALA A N 1
ATOM 1466 C CA . ALA A 1 189 ? -9.463 6.171 12.293 1.00 89.00 189 ALA A CA 1
ATOM 1467 C C . ALA A 1 189 ? -8.587 6.953 13.279 1.00 89.00 189 ALA A C 1
ATOM 1469 O O . ALA A 1 189 ? -8.658 6.740 14.491 1.00 89.00 189 ALA A O 1
ATOM 1470 N N . ASN A 1 190 ? -7.752 7.849 12.775 1.00 86.38 190 ASN A N 1
ATOM 1471 C CA . ASN A 1 190 ? -7.137 8.910 13.555 1.00 86.38 190 ASN A CA 1
ATOM 1472 C C . ASN A 1 190 ? -7.876 10.202 13.221 1.00 86.38 190 ASN A C 1
ATOM 1474 O O . ASN A 1 190 ? -7.875 10.609 12.070 1.00 86.38 190 ASN A O 1
ATOM 1478 N N . LEU A 1 191 ? -8.529 10.801 14.210 1.00 86.88 191 LEU A N 1
ATOM 1479 C CA . LEU A 1 191 ? -9.350 12.010 14.106 1.00 86.88 191 LEU A CA 1
ATOM 1480 C C . LEU A 1 191 ? -8.876 13.064 15.122 1.00 86.88 191 LEU A C 1
ATOM 1482 O O . LEU A 1 191 ? -9.669 13.839 15.650 1.00 86.88 191 LEU A O 1
ATOM 1486 N N . SER A 1 192 ? -7.584 13.054 15.463 1.00 84.25 192 SER A N 1
ATOM 1487 C CA . SER A 1 192 ? -6.993 13.958 16.458 1.00 84.25 192 SER A CA 1
ATOM 1488 C C . SER A 1 192 ? -7.017 15.431 16.035 1.00 84.25 192 SER A C 1
ATOM 1490 O O . SER A 1 192 ? -7.101 16.300 16.900 1.00 84.25 192 SER A O 1
ATOM 1492 N N . ASN A 1 193 ? -6.901 15.715 14.733 1.00 81.12 193 ASN A N 1
ATOM 1493 C CA . ASN A 1 193 ? -6.994 17.046 14.126 1.00 81.12 193 ASN A CA 1
ATOM 1494 C C . ASN A 1 193 ? -7.154 16.949 12.597 1.00 81.12 193 ASN A C 1
ATOM 1496 O O . ASN A 1 193 ? -6.926 15.889 12.009 1.00 81.12 193 ASN A O 1
ATOM 1500 N N . ASP A 1 194 ? -7.464 18.080 11.960 1.00 80.38 194 ASP A N 1
ATOM 1501 C CA . ASP A 1 194 ? -7.715 18.209 10.515 1.00 80.38 194 ASP A CA 1
ATOM 1502 C C . ASP A 1 194 ? -6.535 17.826 9.614 1.00 80.38 194 ASP A C 1
ATOM 1504 O O . ASP A 1 194 ? -6.742 17.546 8.439 1.00 80.38 194 ASP A O 1
ATOM 1508 N N . TYR A 1 195 ? -5.312 17.762 10.148 1.00 74.75 195 TYR A N 1
ATOM 1509 C CA . TYR A 1 195 ? -4.090 17.396 9.418 1.00 74.75 195 TYR A CA 1
ATOM 1510 C C . TYR A 1 195 ? -3.620 15.964 9.697 1.00 74.75 195 TYR A C 1
ATOM 1512 O O . TYR A 1 195 ? -2.568 15.552 9.208 1.00 74.75 195 TYR A O 1
ATOM 1520 N N . GLN A 1 196 ? -4.361 15.208 10.509 1.00 70.31 196 GLN A N 1
ATOM 1521 C CA . GLN A 1 196 ? -4.052 13.819 10.857 1.00 70.31 196 GLN A CA 1
ATOM 1522 C C . GLN A 1 196 ? -5.235 12.872 10.623 1.00 70.31 196 GLN A C 1
ATOM 1524 O O . GLN A 1 196 ? -5.141 11.694 10.984 1.00 70.31 196 GLN A O 1
ATOM 1529 N N . GLN A 1 197 ? -6.310 13.365 9.989 1.00 77.31 197 GLN A N 1
ATOM 1530 C CA . GLN A 1 197 ? -7.472 12.572 9.592 1.00 77.31 197 GLN A CA 1
ATOM 1531 C C . GLN A 1 197 ? -7.055 11.454 8.634 1.00 77.31 197 GLN A C 1
ATOM 1533 O O . GLN A 1 197 ? -6.860 11.672 7.443 1.00 77.31 197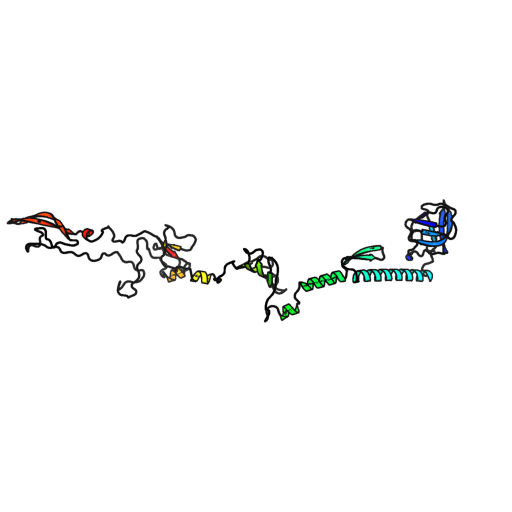 GLN A O 1
ATOM 1538 N N . SER A 1 198 ? -6.874 10.247 9.158 1.00 83.00 198 SER A N 1
ATOM 1539 C CA . SER A 1 198 ? -6.366 9.107 8.392 1.00 83.00 198 SER A CA 1
ATOM 1540 C C . SER A 1 198 ? -7.011 7.807 8.849 1.00 83.00 198 SER A C 1
ATOM 1542 O O . SER A 1 198 ? -7.439 7.675 9.997 1.00 83.00 198 SER A O 1
ATOM 1544 N N . LEU A 1 199 ? -7.097 6.846 7.932 1.00 87.50 199 LEU A N 1
ATOM 1545 C CA . LEU A 1 199 ? -7.545 5.489 8.218 1.00 87.50 199 LEU A CA 1
ATOM 1546 C C . LEU A 1 199 ? -6.318 4.578 8.294 1.00 87.50 199 LEU A C 1
ATOM 1548 O O . LEU A 1 199 ? -5.445 4.630 7.430 1.00 87.50 199 LEU A O 1
ATOM 1552 N N . GLU A 1 200 ? -6.261 3.737 9.315 1.00 89.69 200 GLU A N 1
ATOM 1553 C CA . GLU A 1 200 ? -5.254 2.699 9.485 1.00 89.69 200 GLU A CA 1
ATOM 1554 C C . GLU A 1 200 ? -5.955 1.344 9.596 1.00 89.69 200 GLU A C 1
ATOM 1556 O O . GLU A 1 200 ? -6.884 1.163 10.388 1.00 89.69 200 GLU A O 1
ATOM 1561 N N . VAL A 1 201 ? -5.495 0.376 8.814 1.00 92.00 201 VAL A N 1
ATOM 1562 C CA . VAL A 1 201 ? -5.962 -1.008 8.856 1.00 92.00 201 VAL A CA 1
ATOM 1563 C C . VAL A 1 201 ? -4.772 -1.887 9.194 1.00 92.00 201 VAL A C 1
ATOM 1565 O O . VAL A 1 201 ? -3.786 -1.894 8.460 1.00 92.00 201 VAL A O 1
ATOM 1568 N N . TYR A 1 202 ? -4.829 -2.618 10.305 1.00 93.31 202 TYR A N 1
ATOM 1569 C CA . TYR A 1 202 ? -3.667 -3.360 10.785 1.00 93.31 202 TYR A CA 1
ATOM 1570 C C . TYR A 1 202 ? -4.003 -4.699 11.440 1.00 93.31 202 TYR A C 1
ATOM 1572 O O . TYR A 1 202 ? -5.067 -4.912 12.025 1.00 93.31 202 TYR A O 1
ATOM 1580 N N . LYS A 1 203 ? -3.033 -5.612 11.380 1.00 94.31 203 LYS A N 1
ATOM 1581 C CA . LYS A 1 203 ? -3.018 -6.893 12.085 1.00 94.31 203 LYS A CA 1
ATOM 1582 C C . LYS A 1 203 ? -2.182 -6.750 13.351 1.00 94.31 203 LYS A C 1
ATOM 1584 O O . LYS A 1 203 ? -1.048 -6.278 13.287 1.00 94.31 203 LYS A O 1
ATOM 1589 N N . ARG A 1 204 ? -2.717 -7.220 14.478 1.00 92.94 204 ARG A N 1
ATOM 1590 C CA . ARG A 1 204 ? -1.943 -7.453 15.703 1.00 92.94 204 ARG A CA 1
ATOM 1591 C C . ARG A 1 204 ? -1.741 -8.934 15.971 1.00 92.94 204 ARG A C 1
ATOM 1593 O O . ARG A 1 204 ? -2.591 -9.746 15.591 1.00 92.94 204 ARG A O 1
ATOM 1600 N N . ASP A 1 205 ? -0.641 -9.270 16.623 1.00 91.88 205 ASP A N 1
ATOM 1601 C CA . ASP A 1 205 ? -0.422 -10.590 17.210 1.00 91.88 205 ASP A CA 1
ATOM 1602 C C . ASP A 1 205 ? -1.095 -10.713 18.598 1.00 91.88 205 ASP A C 1
ATOM 1604 O O . ASP A 1 205 ? -1.851 -9.830 19.022 1.00 91.88 205 ASP A O 1
ATOM 1608 N N . ALA A 1 206 ? -0.863 -11.829 19.296 1.00 89.44 206 ALA A N 1
ATOM 1609 C CA . ALA A 1 206 ? -1.403 -12.065 20.638 1.00 89.44 206 ALA A CA 1
ATOM 1610 C C . ALA A 1 206 ? -0.808 -11.135 21.714 1.00 89.44 206 ALA A C 1
ATOM 1612 O O . ALA A 1 206 ? -1.474 -10.849 22.711 1.00 89.44 206 ALA A O 1
ATOM 1613 N N . ASN A 1 207 ? 0.404 -10.618 21.492 1.00 91.06 207 ASN A N 1
ATOM 1614 C CA . ASN A 1 207 ? 1.089 -9.682 22.387 1.00 91.06 207 ASN A CA 1
ATOM 1615 C C . ASN A 1 207 ? 0.630 -8.232 22.185 1.00 91.06 207 ASN A C 1
ATOM 1617 O O . ASN A 1 207 ? 0.984 -7.355 22.970 1.00 91.06 207 ASN A O 1
ATOM 1621 N N . ARG A 1 208 ? -0.256 -8.002 21.203 1.00 86.25 208 ARG A N 1
ATOM 1622 C CA . ARG A 1 208 ? -0.804 -6.701 20.786 1.00 86.25 208 ARG A CA 1
ATOM 1623 C C . ARG A 1 208 ? 0.178 -5.859 19.973 1.00 86.25 208 ARG A C 1
ATOM 1625 O O . ARG A 1 208 ? -0.108 -4.675 19.757 1.00 86.25 208 ARG A O 1
ATOM 1632 N N . ASP A 1 209 ? 1.238 -6.470 19.460 1.00 92.81 209 ASP A N 1
ATOM 1633 C CA . ASP A 1 209 ? 2.181 -5.834 18.551 1.00 92.81 209 ASP A CA 1
ATOM 1634 C C . ASP A 1 209 ? 1.595 -5.785 17.141 1.00 92.81 209 ASP A C 1
ATOM 1636 O O . ASP A 1 209 ? 0.926 -6.718 16.693 1.00 92.81 209 ASP A O 1
ATOM 1640 N N . ILE A 1 210 ? 1.798 -4.668 16.439 1.00 91.31 210 ILE A N 1
ATOM 1641 C CA . ILE A 1 210 ? 1.347 -4.507 15.052 1.00 91.31 210 ILE A CA 1
ATOM 1642 C C . ILE A 1 210 ? 2.345 -5.211 14.137 1.00 91.31 210 ILE A C 1
ATOM 1644 O O . ILE A 1 210 ? 3.510 -4.829 14.084 1.00 91.31 210 ILE A O 1
ATOM 1648 N N . ILE A 1 211 ? 1.870 -6.208 13.393 1.00 93.19 211 ILE A N 1
ATOM 1649 C CA . ILE A 1 211 ? 2.709 -7.023 12.501 1.00 93.19 211 ILE A CA 1
ATOM 1650 C C . ILE A 1 211 ? 2.484 -6.715 11.019 1.00 93.19 211 ILE A C 1
ATOM 1652 O O . ILE A 1 211 ? 3.393 -6.887 10.217 1.00 93.19 211 ILE A O 1
ATOM 1656 N N . TYR A 1 212 ? 1.309 -6.193 10.659 1.00 91.12 212 TYR A N 1
ATOM 1657 C CA . TYR A 1 212 ? 1.011 -5.672 9.321 1.00 91.12 212 TYR A CA 1
ATOM 1658 C C . TYR A 1 212 ? 0.182 -4.399 9.470 1.00 91.12 212 TYR A C 1
ATOM 1660 O O . TYR A 1 212 ? -0.752 -4.396 10.269 1.00 91.12 212 TYR A O 1
ATOM 1668 N N . SER A 1 213 ? 0.483 -3.339 8.718 1.00 90.25 213 SER A N 1
ATOM 1669 C CA . SER A 1 213 ? -0.289 -2.088 8.741 1.00 90.25 213 SER A CA 1
ATOM 1670 C C . SER A 1 213 ? -0.385 -1.476 7.346 1.00 90.25 213 SER A C 1
ATOM 1672 O O . SER A 1 213 ? 0.584 -1.471 6.588 1.00 90.25 213 SER A O 1
ATOM 1674 N N . ILE A 1 214 ? -1.570 -0.966 7.023 1.00 86.50 214 ILE A N 1
ATOM 1675 C CA . ILE A 1 214 ? -1.884 -0.186 5.831 1.00 86.50 214 ILE A CA 1
ATOM 1676 C C . ILE A 1 214 ? -2.410 1.164 6.317 1.00 86.50 214 ILE A C 1
ATOM 1678 O O . ILE A 1 214 ? -3.418 1.225 7.021 1.00 86.50 214 ILE A O 1
ATOM 1682 N N . ASN A 1 215 ? -1.734 2.244 5.925 1.00 83.75 215 ASN A N 1
ATOM 1683 C CA . ASN A 1 215 ? -2.125 3.614 6.247 1.00 83.75 215 ASN A CA 1
ATOM 1684 C C . ASN A 1 215 ? -2.649 4.317 4.995 1.00 83.75 215 ASN A C 1
ATOM 1686 O O . ASN A 1 215 ? -2.002 4.293 3.947 1.00 83.75 215 ASN A O 1
ATOM 1690 N N . PHE A 1 216 ? -3.796 4.978 5.117 1.00 80.44 216 PHE A N 1
ATOM 1691 C CA . PHE A 1 216 ? -4.381 5.778 4.049 1.00 80.44 216 PHE A CA 1
ATOM 1692 C C . PHE A 1 216 ? -3.853 7.218 4.150 1.00 80.44 216 PHE A C 1
ATOM 1694 O O . PHE A 1 216 ? -4.072 7.869 5.177 1.00 80.44 216 PHE A O 1
ATOM 1701 N N . PRO A 1 217 ? -3.144 7.733 3.128 1.00 71.81 217 PRO A N 1
ATOM 1702 C CA . PRO A 1 217 ? -2.623 9.094 3.155 1.00 71.81 217 PRO A CA 1
ATOM 1703 C C . PRO A 1 217 ? -3.753 10.126 3.043 1.00 71.81 217 PRO A C 1
ATOM 1705 O O . PRO A 1 217 ? -4.781 9.870 2.422 1.00 71.81 217 PRO A O 1
ATOM 1708 N N . MET A 1 218 ? -3.522 11.339 3.554 1.00 72.12 218 MET A N 1
ATOM 1709 C CA . MET A 1 218 ? -4.415 12.499 3.383 1.00 72.12 218 MET A CA 1
ATOM 1710 C C . MET A 1 218 ? -4.319 13.098 1.974 1.00 72.12 218 MET A C 1
ATOM 1712 O O . MET A 1 218 ? -3.985 14.268 1.784 1.00 72.12 218 MET A O 1
ATOM 1716 N N . LYS A 1 219 ? -4.534 12.266 0.959 1.00 67.50 219 LYS A N 1
ATOM 1717 C CA . LYS A 1 219 ? -4.545 12.646 -0.452 1.00 67.50 219 LYS A CA 1
ATOM 1718 C C . LYS A 1 219 ? -5.658 11.881 -1.152 1.00 67.50 219 LYS A C 1
ATOM 1720 O O . LYS A 1 219 ? -5.791 10.677 -0.958 1.00 67.50 219 LYS A O 1
ATOM 1725 N N . SER A 1 220 ? -6.431 12.569 -1.986 1.00 67.31 220 SER A N 1
ATOM 1726 C CA . SER A 1 220 ? -7.357 11.906 -2.899 1.00 67.31 220 SER A CA 1
ATOM 1727 C C . SER A 1 220 ? -6.568 11.221 -4.020 1.00 67.31 220 SER A C 1
ATOM 1729 O O . SER A 1 220 ? -5.621 11.786 -4.567 1.00 67.31 220 SER A O 1
ATOM 1731 N N . GLY A 1 221 ? -6.925 9.978 -4.342 1.00 69.06 221 GLY A N 1
ATOM 1732 C CA . GLY A 1 221 ? -6.247 9.200 -5.375 1.00 69.06 221 GLY A CA 1
ATOM 1733 C C . GLY A 1 221 ? -6.657 7.731 -5.382 1.00 69.06 221 GLY A C 1
ATOM 1734 O O . GLY A 1 221 ? -7.422 7.282 -4.532 1.00 69.06 221 GLY A O 1
ATOM 1735 N N . THR A 1 222 ? -6.132 6.986 -6.355 1.00 66.75 222 THR A N 1
ATOM 1736 C CA . THR A 1 222 ? -6.254 5.521 -6.415 1.00 66.75 222 THR A CA 1
ATOM 1737 C C . THR A 1 222 ? -5.040 4.900 -5.729 1.00 66.75 222 THR A C 1
ATOM 1739 O O . THR A 1 222 ? -3.912 5.328 -5.976 1.00 66.75 222 THR A O 1
ATOM 1742 N N . LEU A 1 223 ? -5.257 3.912 -4.857 1.00 70.81 223 LEU A N 1
ATOM 1743 C CA . LEU A 1 223 ? -4.165 3.138 -4.268 1.00 70.81 223 LEU A CA 1
ATOM 1744 C C . LEU A 1 223 ? -3.586 2.205 -5.336 1.00 70.81 223 LEU A C 1
ATOM 1746 O O . LEU A 1 223 ? -4.317 1.409 -5.915 1.00 70.81 223 LEU A O 1
ATOM 1750 N N . ALA A 1 224 ? -2.285 2.320 -5.586 1.00 69.94 224 ALA A N 1
ATOM 1751 C CA . ALA A 1 224 ? -1.553 1.440 -6.487 1.00 69.94 224 ALA A CA 1
ATOM 1752 C C . ALA A 1 224 ? -0.975 0.263 -5.693 1.00 69.94 224 ALA A C 1
ATOM 1754 O O . ALA A 1 224 ? -0.386 0.461 -4.624 1.00 69.94 224 ALA A O 1
ATOM 1755 N N . THR A 1 225 ? -1.117 -0.955 -6.210 1.00 72.38 225 THR A N 1
ATOM 1756 C CA . THR A 1 225 ? -0.315 -2.087 -5.740 1.00 72.38 225 THR A CA 1
ATOM 1757 C C . THR A 1 225 ? 1.156 -1.854 -6.091 1.00 72.38 225 THR A C 1
ATOM 1759 O O . THR A 1 225 ? 1.495 -1.013 -6.926 1.00 72.38 225 THR A O 1
ATOM 1762 N N . VAL A 1 226 ? 2.061 -2.604 -5.461 1.00 70.38 226 VAL A N 1
ATOM 1763 C CA . VAL A 1 226 ? 3.482 -2.568 -5.844 1.00 70.38 226 VAL A CA 1
ATOM 1764 C C . VAL A 1 226 ? 3.645 -2.928 -7.326 1.00 70.38 226 VAL A C 1
ATOM 1766 O O . VAL A 1 226 ? 4.455 -2.313 -8.012 1.00 70.38 226 VAL A O 1
ATOM 1769 N N . ASP A 1 227 ? 2.815 -3.836 -7.842 1.00 69.75 227 ASP A N 1
ATOM 1770 C CA . ASP A 1 227 ? 2.813 -4.220 -9.252 1.00 69.75 227 ASP A CA 1
ATOM 1771 C C . ASP A 1 227 ? 2.341 -3.078 -10.161 1.00 69.75 227 ASP A C 1
ATOM 1773 O O . ASP A 1 227 ? 2.998 -2.794 -11.158 1.00 69.75 227 ASP A O 1
ATOM 1777 N N . ASP A 1 228 ? 1.296 -2.334 -9.783 1.00 65.81 228 ASP A N 1
ATOM 1778 C CA . ASP A 1 228 ? 0.849 -1.144 -10.525 1.00 65.81 228 ASP A CA 1
ATOM 1779 C C . ASP A 1 228 ? 1.951 -0.071 -10.592 1.00 65.81 228 ASP A C 1
ATOM 1781 O O . ASP A 1 228 ? 2.192 0.537 -11.638 1.00 65.81 228 ASP A O 1
ATOM 1785 N N . VAL A 1 229 ? 2.684 0.133 -9.489 1.00 66.62 229 VAL A N 1
ATOM 1786 C CA . VAL A 1 229 ? 3.858 1.025 -9.456 1.00 66.62 229 VAL A CA 1
ATOM 1787 C C . VAL A 1 229 ? 4.975 0.496 -10.362 1.00 66.62 229 VAL A C 1
ATOM 1789 O O . VAL A 1 229 ? 5.624 1.275 -11.068 1.00 66.62 229 VAL A O 1
ATOM 1792 N N . ASN A 1 230 ? 5.185 -0.820 -10.371 1.00 67.62 230 ASN A N 1
ATOM 1793 C CA . ASN A 1 230 ? 6.206 -1.483 -11.176 1.00 67.62 230 ASN A CA 1
ATOM 1794 C C . ASN A 1 230 ? 5.874 -1.515 -12.674 1.00 67.62 230 ASN A C 1
ATOM 1796 O O . ASN A 1 230 ? 6.798 -1.577 -13.483 1.00 67.62 230 ASN A O 1
ATOM 1800 N N . VAL A 1 231 ? 4.605 -1.464 -13.069 1.00 63.81 231 VAL A N 1
ATOM 1801 C CA . VAL A 1 231 ? 4.197 -1.466 -14.483 1.00 63.81 231 VAL A CA 1
ATOM 1802 C C . VAL A 1 231 ? 4.297 -0.065 -15.091 1.00 63.81 231 VAL A C 1
ATOM 1804 O O . VAL A 1 231 ? 4.752 0.081 -16.223 1.00 63.81 231 VAL A O 1
ATOM 1807 N N . VAL A 1 232 ? 3.924 0.982 -14.348 1.00 56.47 232 VAL A N 1
ATOM 1808 C CA . VAL A 1 232 ? 3.748 2.334 -14.917 1.00 56.47 232 VAL A CA 1
ATOM 1809 C C . VAL A 1 232 ? 5.044 3.161 -14.963 1.00 56.47 232 VAL A C 1
ATOM 1811 O O . VAL A 1 232 ? 5.183 4.021 -15.828 1.00 56.47 232 VAL A O 1
ATOM 1814 N N . ASN A 1 233 ? 6.024 2.905 -14.086 1.00 54.84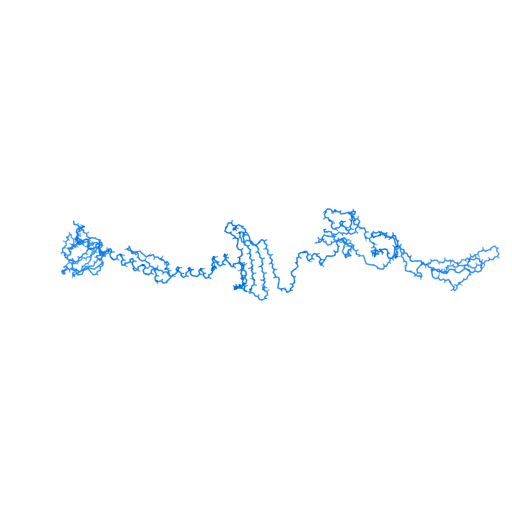 233 ASN A N 1
ATOM 1815 C CA . ASN A 1 233 ? 7.205 3.778 -13.923 1.00 54.84 233 ASN A CA 1
ATOM 1816 C C . ASN A 1 233 ? 8.550 3.165 -14.344 1.00 54.84 233 ASN A C 1
ATOM 1818 O O . ASN A 1 233 ? 9.615 3.682 -13.993 1.00 54.84 233 ASN A O 1
ATOM 1822 N N . ASN A 1 234 ? 8.535 2.063 -15.087 1.00 69.94 234 ASN A N 1
ATOM 1823 C CA . ASN A 1 234 ? 9.730 1.262 -15.301 1.00 69.94 234 ASN A CA 1
ATOM 1824 C C . ASN A 1 234 ? 10.230 1.337 -16.747 1.00 69.94 234 ASN A C 1
ATOM 1826 O O . ASN A 1 234 ? 9.661 0.738 -17.651 1.00 69.94 234 ASN A O 1
ATOM 1830 N N . TYR A 1 235 ? 11.373 2.007 -16.936 1.00 79.88 235 TYR A N 1
ATOM 1831 C CA . TYR A 1 235 ? 12.184 1.887 -18.154 1.00 79.88 235 TYR A CA 1
ATOM 1832 C C . TYR A 1 235 ? 12.450 0.392 -18.436 1.00 79.88 235 TYR A C 1
ATOM 1834 O O . TYR A 1 235 ? 12.775 -0.318 -17.480 1.00 79.88 235 TYR A O 1
ATOM 1842 N N . PRO A 1 236 ? 12.288 -0.127 -19.668 1.00 87.56 236 PRO A N 1
ATOM 1843 C CA . PRO A 1 236 ? 12.385 -1.566 -19.928 1.00 87.56 236 PRO A CA 1
ATOM 1844 C C . PRO A 1 236 ? 13.713 -2.181 -19.457 1.00 87.56 236 PRO A C 1
ATOM 1846 O O . PRO A 1 236 ? 14.771 -1.555 -19.568 1.00 87.56 236 PRO A O 1
ATOM 1849 N N . VAL A 1 237 ? 13.668 -3.414 -18.932 1.00 90.06 237 VAL A N 1
ATOM 1850 C CA . VAL A 1 237 ? 14.891 -4.154 -18.565 1.00 90.06 237 VAL A CA 1
ATOM 1851 C C . VAL A 1 237 ? 15.734 -4.356 -19.822 1.00 90.06 237 VAL A C 1
ATOM 1853 O O . VAL A 1 237 ? 15.203 -4.662 -20.883 1.00 90.06 237 VAL A O 1
ATOM 1856 N N . GLY A 1 238 ? 17.044 -4.142 -19.713 1.00 91.31 238 GLY A N 1
ATOM 1857 C CA . GLY A 1 238 ? 17.967 -4.306 -20.834 1.00 91.31 238 GLY A CA 1
ATOM 1858 C C . GLY A 1 238 ? 18.019 -3.153 -21.841 1.00 91.31 238 GLY A C 1
ATOM 1859 O O . GLY A 1 238 ? 18.962 -3.109 -22.628 1.00 91.31 238 GLY A O 1
ATOM 1860 N N . ALA A 1 239 ? 17.107 -2.178 -21.801 1.00 93.19 239 ALA A N 1
ATOM 1861 C CA . ALA A 1 239 ? 17.205 -0.997 -22.658 1.00 93.19 239 ALA A CA 1
ATOM 1862 C C . ALA A 1 239 ? 18.365 -0.082 -22.204 1.00 93.19 239 ALA A C 1
ATOM 1864 O O . ALA A 1 239 ? 18.411 0.276 -21.022 1.00 93.19 239 ALA A O 1
ATOM 1865 N N . PRO A 1 240 ? 19.291 0.323 -23.098 1.00 94.69 240 PRO A N 1
ATOM 1866 C CA . PRO A 1 240 ? 20.363 1.251 -22.744 1.00 94.69 240 PRO A CA 1
ATOM 1867 C C . PRO A 1 240 ? 19.831 2.628 -22.321 1.00 94.69 240 PRO A C 1
ATOM 1869 O O . PRO A 1 240 ? 19.001 3.232 -23.004 1.00 94.69 240 PRO A O 1
ATOM 1872 N N . ILE A 1 241 ? 20.346 3.139 -21.203 1.00 94.38 241 ILE A N 1
ATOM 1873 C CA . ILE A 1 241 ? 20.003 4.439 -20.617 1.00 94.38 241 ILE A CA 1
ATOM 1874 C C . ILE A 1 241 ? 21.273 5.298 -20.557 1.00 94.38 241 ILE A C 1
ATOM 1876 O O . ILE A 1 241 ? 22.236 4.882 -19.904 1.00 94.38 241 ILE A O 1
ATOM 1880 N N . PRO A 1 242 ? 21.296 6.490 -21.184 1.00 94.88 242 PRO A N 1
ATOM 1881 C CA . PRO A 1 242 ? 22.369 7.455 -20.985 1.00 94.88 242 PRO A CA 1
ATOM 1882 C C . PRO A 1 242 ? 22.449 7.892 -19.519 1.00 94.88 242 PRO A C 1
ATOM 1884 O O . PRO A 1 242 ? 21.470 8.353 -18.932 1.00 94.88 242 PRO A O 1
ATOM 1887 N N . TRP A 1 243 ? 23.633 7.781 -18.929 1.00 94.75 243 TRP A N 1
ATOM 1888 C CA . TRP A 1 243 ? 23.900 8.082 -17.531 1.00 94.75 243 TRP A CA 1
ATOM 1889 C C . TRP A 1 243 ? 25.087 9.050 -17.392 1.00 94.75 243 TRP A C 1
ATOM 1891 O O . TRP A 1 243 ? 26.168 8.766 -17.914 1.00 94.75 243 TRP A O 1
ATOM 1901 N N . PRO A 1 244 ? 24.921 10.189 -16.690 1.00 95.38 244 PRO A N 1
ATOM 1902 C CA . PRO A 1 244 ? 25.917 11.265 -16.670 1.00 95.38 244 PRO A CA 1
ATOM 1903 C C . PRO A 1 244 ? 27.125 10.989 -15.764 1.00 95.38 244 PRO A C 1
ATOM 1905 O O . PRO A 1 244 ? 28.055 11.788 -15.736 1.00 95.38 244 PRO A O 1
ATOM 1908 N N . SER A 1 245 ? 27.107 9.910 -14.977 1.00 92.44 245 SER A N 1
ATOM 1909 C CA . SER A 1 245 ? 28.162 9.603 -14.006 1.00 92.44 245 SER A CA 1
ATOM 1910 C C . SER A 1 245 ? 29.007 8.410 -14.437 1.00 92.44 245 SER A C 1
ATOM 1912 O O . SER A 1 245 ? 28.538 7.505 -15.128 1.00 92.44 245 SER A O 1
ATOM 1914 N N . ASN A 1 246 ? 30.248 8.386 -13.950 1.00 89.06 246 ASN A N 1
ATOM 1915 C CA . ASN A 1 246 ? 31.228 7.322 -14.159 1.00 89.06 246 ASN A CA 1
ATOM 1916 C C . ASN A 1 246 ? 30.869 5.998 -13.475 1.00 89.06 246 ASN A C 1
ATOM 1918 O O . ASN A 1 246 ? 31.568 5.019 -13.698 1.00 89.06 246 ASN A O 1
ATOM 1922 N N . TYR A 1 247 ? 29.818 5.962 -12.651 1.00 88.81 247 TYR A N 1
ATOM 1923 C CA . TYR A 1 247 ? 29.348 4.773 -11.935 1.00 88.81 247 TYR A CA 1
ATOM 1924 C C . TYR A 1 247 ? 27.824 4.672 -12.022 1.00 88.81 247 TYR A C 1
ATOM 1926 O O . TYR A 1 247 ? 27.163 5.712 -11.915 1.00 88.81 247 TYR A O 1
ATOM 1934 N N . PRO A 1 248 ? 27.246 3.465 -12.208 1.00 87.06 248 PRO A N 1
ATOM 1935 C CA . PRO A 1 248 ? 25.796 3.312 -12.188 1.00 87.06 248 PRO A CA 1
ATOM 1936 C C . PRO A 1 248 ? 25.245 3.678 -10.796 1.00 87.06 248 PRO A C 1
ATOM 1938 O O . PRO A 1 248 ? 25.990 3.633 -9.811 1.00 87.06 248 PRO A O 1
ATOM 1941 N N . PRO A 1 249 ? 23.953 4.031 -10.678 1.00 85.44 249 PRO A N 1
ATOM 1942 C CA . PRO A 1 249 ? 23.323 4.235 -9.378 1.00 85.44 249 PRO A CA 1
ATOM 1943 C C . PRO A 1 249 ? 23.507 3.001 -8.487 1.00 85.44 249 PRO A C 1
ATOM 1945 O O . PRO A 1 249 ? 23.118 1.906 -8.871 1.00 85.44 249 PRO A O 1
ATOM 1948 N N . THR A 1 250 ? 24.056 3.167 -7.284 1.00 74.50 250 THR A N 1
ATOM 1949 C CA . THR A 1 250 ? 24.255 2.058 -6.331 1.00 74.50 250 THR A CA 1
ATOM 1950 C C . THR A 1 250 ? 22.962 1.609 -5.654 1.00 74.50 250 THR A C 1
ATOM 1952 O O . THR A 1 250 ? 22.876 0.487 -5.169 1.00 74.50 250 THR A O 1
ATOM 1955 N N . SER A 1 251 ? 21.942 2.470 -5.622 1.00 62.69 251 SER A N 1
ATOM 1956 C CA . SER A 1 251 ? 20.659 2.223 -4.951 1.00 62.69 251 SER A CA 1
ATOM 1957 C C . SER A 1 251 ? 19.653 1.420 -5.781 1.00 62.69 251 SER A C 1
ATOM 1959 O O . SER A 1 251 ? 18.559 1.129 -5.301 1.00 62.69 251 SER A O 1
ATOM 1961 N N . LYS A 1 252 ? 19.978 1.099 -7.036 1.00 65.56 252 LYS A N 1
ATOM 1962 C CA . LYS A 1 252 ? 19.093 0.405 -7.974 1.00 65.56 252 LYS A CA 1
ATOM 1963 C C . LYS A 1 252 ? 19.950 -0.539 -8.814 1.00 65.56 252 LYS A C 1
ATOM 1965 O O . LYS A 1 252 ? 20.995 -0.120 -9.291 1.00 65.56 252 LYS A O 1
ATOM 1970 N N . ASN A 1 253 ? 19.537 -1.791 -8.991 1.00 83.81 253 ASN A N 1
ATOM 1971 C CA . ASN A 1 253 ? 20.326 -2.784 -9.722 1.00 83.81 253 ASN A CA 1
ATOM 1972 C C . ASN A 1 253 ? 20.512 -2.365 -11.198 1.00 83.81 253 ASN A C 1
ATOM 1974 O O . ASN A 1 253 ? 19.639 -2.589 -12.040 1.00 83.81 253 ASN A O 1
ATOM 1978 N N . TYR A 1 254 ? 21.641 -1.722 -11.503 1.00 91.44 254 TYR A N 1
ATOM 1979 C CA . TYR A 1 254 ? 22.029 -1.258 -12.833 1.00 91.44 254 TYR A CA 1
ATOM 1980 C C . TYR A 1 254 ? 23.428 -1.759 -13.185 1.00 91.44 254 TYR A C 1
ATOM 1982 O O . TYR A 1 254 ? 24.334 -1.753 -12.351 1.00 91.44 254 TYR A O 1
ATOM 1990 N N . LEU A 1 255 ? 23.620 -2.128 -14.448 1.00 92.88 255 LEU A N 1
ATOM 1991 C CA . LEU A 1 255 ? 24.902 -2.563 -14.998 1.00 92.88 255 LEU A CA 1
ATOM 1992 C C . LEU A 1 255 ? 25.321 -1.633 -16.138 1.00 92.88 255 LEU A C 1
ATOM 1994 O O . LEU A 1 255 ? 24.485 -1.184 -16.914 1.00 92.88 255 LEU A O 1
ATOM 1998 N N . MET A 1 256 ? 26.615 -1.345 -16.263 1.00 94.06 256 MET A N 1
ATOM 1999 C CA . MET A 1 256 ? 27.154 -0.604 -17.414 1.00 94.06 256 MET A CA 1
ATOM 2000 C C . MET A 1 256 ? 27.189 -1.472 -18.671 1.00 94.06 256 MET A C 1
ATOM 2002 O O . MET A 1 256 ? 27.465 -2.657 -18.572 1.00 94.06 256 MET A O 1
ATOM 2006 N N . CYS A 1 257 ? 27.020 -0.904 -19.857 1.00 95.50 257 CYS A N 1
ATOM 2007 C CA . CYS A 1 257 ? 27.208 -1.619 -21.124 1.00 95.50 257 CYS A CA 1
ATOM 2008 C C . CYS A 1 257 ? 28.681 -1.566 -21.556 1.00 95.50 257 CYS A C 1
ATOM 2010 O O . CYS A 1 257 ? 29.059 -0.733 -22.380 1.00 95.50 257 CYS A O 1
ATOM 2012 N N . ARG A 1 258 ? 29.529 -2.410 -20.955 1.00 95.44 258 ARG A N 1
ATOM 2013 C CA . ARG A 1 258 ? 30.985 -2.457 -21.211 1.00 95.44 258 ARG A CA 1
ATOM 2014 C C . ARG A 1 258 ? 31.461 -3.833 -21.689 1.00 95.44 258 ARG A C 1
ATOM 2016 O O . ARG A 1 258 ? 32.599 -4.215 -21.427 1.00 95.44 258 ARG A O 1
ATOM 2023 N N . GLY A 1 259 ? 30.575 -4.601 -22.324 1.00 95.56 259 GLY A N 1
ATOM 2024 C CA . GLY A 1 259 ? 30.923 -5.910 -22.878 1.00 95.56 259 GLY A CA 1
ATOM 2025 C C . GLY A 1 259 ? 31.042 -7.041 -21.854 1.00 95.56 259 GLY A C 1
ATOM 2026 O O . GLY A 1 259 ? 31.593 -8.088 -22.186 1.00 95.56 259 GLY A O 1
ATOM 2027 N N . GLN A 1 260 ? 30.602 -6.852 -20.609 1.00 95.56 260 GLN A N 1
ATOM 2028 C CA . GLN A 1 260 ? 30.732 -7.867 -19.565 1.00 95.56 260 GLN A CA 1
ATOM 2029 C C . GLN A 1 260 ? 29.607 -8.907 -19.601 1.00 95.56 260 GLN A C 1
ATOM 2031 O O . GLN A 1 260 ? 28.489 -8.630 -20.041 1.00 95.56 260 GLN A O 1
ATOM 2036 N N . GLU A 1 261 ? 29.908 -10.089 -19.074 1.00 97.12 261 GLU A N 1
ATOM 2037 C CA . GLU A 1 261 ? 28.924 -11.140 -18.820 1.00 97.12 261 GLU A CA 1
ATOM 2038 C C . GLU A 1 261 ? 28.106 -10.853 -17.553 1.00 97.12 261 GLU A C 1
ATOM 2040 O O . GLU A 1 261 ? 28.538 -10.106 -16.667 1.00 97.12 261 GLU A O 1
ATOM 2045 N N . PHE A 1 262 ? 26.918 -11.446 -17.472 1.00 94.88 262 PHE A N 1
ATOM 2046 C CA . PHE A 1 262 ? 26.053 -11.410 -16.300 1.00 94.88 262 PHE A CA 1
ATOM 2047 C C . PHE A 1 262 ? 25.424 -12.779 -16.035 1.00 94.88 262 PHE A C 1
ATOM 2049 O O . PHE A 1 262 ? 25.241 -13.600 -16.936 1.00 94.88 262 PHE A O 1
ATOM 2056 N N . ASP A 1 263 ? 25.062 -13.014 -14.776 1.00 94.25 263 ASP A N 1
ATOM 2057 C CA . ASP A 1 263 ? 24.390 -14.243 -14.374 1.00 94.25 263 ASP A CA 1
ATOM 2058 C C . ASP A 1 263 ? 22.909 -14.203 -14.779 1.00 94.25 263 ASP A C 1
ATOM 2060 O O . ASP A 1 263 ? 22.114 -13.422 -14.251 1.00 94.25 263 ASP A O 1
ATOM 2064 N N . LYS A 1 264 ? 22.535 -15.068 -15.724 1.00 94.75 264 LYS A N 1
ATOM 2065 C CA . LYS A 1 264 ? 21.161 -15.184 -16.231 1.00 94.75 264 LYS A CA 1
ATOM 2066 C C . LYS A 1 264 ? 20.175 -15.701 -15.183 1.00 94.75 264 LYS A C 1
ATOM 2068 O O . LYS A 1 264 ? 18.988 -15.424 -15.300 1.00 94.75 264 LYS A O 1
ATOM 2073 N N . SER A 1 265 ? 20.647 -16.450 -14.185 1.00 93.75 265 SER A N 1
ATOM 2074 C CA . SER A 1 265 ? 19.804 -16.936 -13.088 1.00 93.75 265 SER A CA 1
ATOM 2075 C C . SER A 1 265 ? 19.474 -15.824 -12.095 1.00 93.75 265 SER A C 1
ATOM 2077 O O . SER A 1 265 ? 18.362 -15.779 -11.574 1.00 93.75 265 SER A O 1
ATOM 2079 N N . LEU A 1 266 ? 20.411 -14.893 -11.893 1.00 90.69 266 LEU A N 1
ATOM 2080 C CA . LEU A 1 266 ? 20.221 -13.726 -11.037 1.00 90.69 266 LEU A CA 1
ATOM 2081 C C . LEU A 1 266 ? 19.421 -12.616 -11.734 1.00 90.69 266 LEU A C 1
ATOM 2083 O O . LEU A 1 266 ? 18.700 -11.883 -11.065 1.00 90.69 266 LEU A O 1
ATOM 2087 N N . PHE A 1 267 ? 19.534 -12.500 -13.063 1.00 92.12 267 PHE A N 1
ATOM 2088 C CA . PHE A 1 267 ? 18.871 -11.461 -13.863 1.00 92.12 267 PHE A CA 1
ATOM 2089 C C . PHE A 1 267 ? 18.081 -12.051 -15.048 1.00 92.12 267 PHE A C 1
ATOM 2091 O O . PHE A 1 267 ? 18.444 -11.829 -16.211 1.00 92.12 267 PHE A O 1
ATOM 2098 N N . PRO A 1 268 ? 16.991 -12.797 -14.794 1.00 91.94 268 PRO A N 1
ATOM 2099 C CA . PRO A 1 268 ? 16.242 -13.492 -15.843 1.00 91.94 268 PRO A CA 1
ATOM 2100 C C . PRO A 1 268 ? 15.598 -12.533 -16.854 1.00 91.94 268 PRO A C 1
ATOM 2102 O O . PRO A 1 268 ? 15.623 -12.799 -18.054 1.00 91.94 268 PRO A O 1
ATOM 2105 N N . ASN A 1 269 ? 15.109 -11.371 -16.408 1.00 90.25 269 ASN A N 1
ATOM 2106 C CA . ASN A 1 269 ? 14.512 -10.372 -17.303 1.00 90.25 269 ASN A CA 1
ATOM 2107 C C . ASN A 1 269 ? 15.568 -9.684 -18.184 1.00 90.25 269 ASN A C 1
ATOM 2109 O O . ASN A 1 269 ? 15.281 -9.244 -19.293 1.00 90.25 269 ASN A O 1
ATOM 2113 N N . LEU A 1 270 ? 16.814 -9.583 -17.705 1.00 93.38 270 LEU A N 1
ATOM 2114 C CA . LEU A 1 270 ? 17.923 -9.086 -18.522 1.00 93.38 270 LEU A CA 1
ATOM 2115 C C . LEU A 1 270 ? 18.369 -10.134 -19.548 1.00 93.38 270 LEU A C 1
ATOM 2117 O O . LEU A 1 270 ? 18.769 -9.771 -20.653 1.00 93.38 270 LEU A O 1
ATOM 2121 N N . ALA A 1 271 ? 18.266 -11.421 -19.207 1.00 95.38 271 ALA A N 1
ATOM 2122 C CA . ALA A 1 271 ? 18.536 -12.527 -20.120 1.00 95.38 271 ALA A CA 1
ATOM 2123 C C . ALA A 1 271 ? 17.521 -12.608 -21.271 1.00 95.38 271 ALA A C 1
ATOM 2125 O O . ALA A 1 271 ? 17.885 -13.060 -22.351 1.00 95.38 271 ALA A O 1
ATOM 2126 N N . GLU A 1 272 ? 16.289 -12.129 -21.088 1.00 94.50 272 GLU A N 1
ATOM 2127 C CA . GLU A 1 272 ? 15.332 -11.981 -22.193 1.00 94.50 272 GLU A CA 1
ATOM 2128 C C . GLU A 1 272 ? 15.833 -10.970 -23.239 1.00 94.50 272 GLU A C 1
ATOM 2130 O O . GLU A 1 272 ? 15.798 -11.244 -24.438 1.00 94.50 272 GLU A O 1
ATOM 2135 N N . ALA A 1 273 ? 16.377 -9.833 -22.789 1.00 93.44 273 ALA A N 1
ATOM 2136 C CA . ALA A 1 273 ? 16.946 -8.811 -23.670 1.00 93.44 273 ALA A CA 1
ATOM 2137 C C . ALA A 1 273 ? 18.310 -9.213 -24.265 1.00 93.44 273 ALA A C 1
ATOM 2139 O O . ALA A 1 273 ? 18.606 -8.885 -25.414 1.00 93.44 273 ALA A O 1
ATOM 2140 N N . TYR A 1 274 ? 19.139 -9.932 -23.500 1.00 94.88 274 TYR A N 1
ATOM 2141 C CA . TYR A 1 274 ? 20.476 -10.385 -23.902 1.00 94.88 274 TYR A CA 1
ATOM 2142 C C . TYR A 1 274 ? 20.653 -11.899 -23.649 1.00 94.88 274 TYR A C 1
ATOM 2144 O O . TYR A 1 274 ? 21.289 -12.299 -22.667 1.00 94.88 274 TYR A O 1
ATOM 2152 N N . PRO A 1 275 ? 20.139 -12.773 -24.540 1.00 95.25 275 PRO A N 1
ATOM 2153 C CA . PRO A 1 275 ? 20.080 -14.227 -24.306 1.00 95.25 275 PRO A CA 1
ATOM 2154 C C . PRO A 1 275 ? 21.435 -14.928 -24.154 1.00 95.25 275 PRO A C 1
ATOM 2156 O O . PRO A 1 275 ? 21.544 -15.981 -23.516 1.00 95.25 275 PRO A O 1
ATOM 2159 N N . ASN A 1 276 ? 22.494 -14.339 -24.711 1.00 94.62 276 ASN A N 1
ATOM 2160 C CA . ASN A 1 276 ? 23.862 -14.838 -24.577 1.00 94.62 276 ASN A CA 1
ATOM 2161 C C . ASN A 1 276 ? 24.471 -14.576 -23.185 1.00 94.62 276 ASN A C 1
ATOM 2163 O O . ASN A 1 276 ? 25.571 -15.054 -22.925 1.00 94.62 276 ASN A O 1
ATOM 2167 N N . GLY A 1 277 ? 23.779 -13.856 -22.292 1.00 95.75 277 GLY A N 1
ATOM 2168 C CA . GLY A 1 277 ? 24.287 -13.518 -20.961 1.00 95.75 277 GLY A CA 1
ATOM 2169 C C . GLY A 1 277 ? 25.394 -12.465 -20.982 1.00 95.75 277 GLY A C 1
ATOM 2170 O O . GLY A 1 277 ? 26.173 -12.387 -20.037 1.00 95.75 277 GLY A O 1
ATOM 2171 N N . LYS A 1 278 ? 25.503 -11.672 -22.055 1.00 96.31 278 LYS A N 1
ATOM 2172 C CA . LYS A 1 278 ? 26.557 -10.670 -22.226 1.00 96.31 278 LYS A CA 1
ATOM 2173 C C . LYS A 1 278 ? 25.980 -9.347 -22.706 1.00 96.31 278 LYS A C 1
ATOM 2175 O O . LYS A 1 278 ? 25.242 -9.300 -23.687 1.00 96.31 278 LYS A O 1
ATOM 2180 N N . LEU A 1 279 ? 26.347 -8.265 -22.028 1.00 96.38 279 LEU A N 1
ATOM 2181 C CA . LEU A 1 279 ? 25.965 -6.921 -22.451 1.00 96.38 279 LEU A CA 1
ATOM 2182 C C . LEU A 1 279 ? 26.806 -6.464 -23.649 1.00 96.38 279 LEU A C 1
ATOM 2184 O O . LEU A 1 279 ? 27.961 -6.880 -23.775 1.00 96.38 279 LEU A O 1
ATOM 2188 N N . PRO A 1 280 ? 26.276 -5.578 -24.509 1.00 95.69 280 PRO A N 1
ATOM 2189 C CA . PRO A 1 280 ? 27.081 -4.919 -25.526 1.00 95.69 280 PRO A CA 1
ATOM 2190 C C . PRO A 1 280 ? 28.150 -4.032 -24.875 1.00 95.69 280 PRO A C 1
ATOM 2192 O O . PRO A 1 280 ? 27.988 -3.540 -23.753 1.00 95.69 280 PRO A O 1
ATOM 2195 N N . ASP A 1 281 ? 29.250 -3.818 -25.589 1.00 96.62 281 ASP A N 1
ATOM 2196 C CA . ASP A 1 281 ? 30.200 -2.758 -25.265 1.00 96.62 281 ASP A CA 1
ATOM 2197 C C . ASP A 1 281 ? 29.804 -1.510 -26.052 1.00 96.62 281 ASP A C 1
ATOM 2199 O O . ASP A 1 281 ? 29.950 -1.476 -27.269 1.00 96.62 281 ASP A O 1
ATOM 2203 N N . LEU A 1 282 ? 29.220 -0.526 -25.366 1.00 96.75 282 LEU A N 1
ATOM 2204 C CA . LEU A 1 282 ? 28.696 0.698 -25.988 1.00 96.75 282 LEU A CA 1
ATOM 2205 C C . LEU A 1 282 ? 29.591 1.914 -25.724 1.00 96.75 282 LEU A C 1
ATOM 2207 O O . LEU A 1 282 ? 29.179 3.060 -25.919 1.00 96.75 282 LEU A O 1
ATOM 2211 N N . ARG A 1 283 ? 30.812 1.697 -25.229 1.00 95.50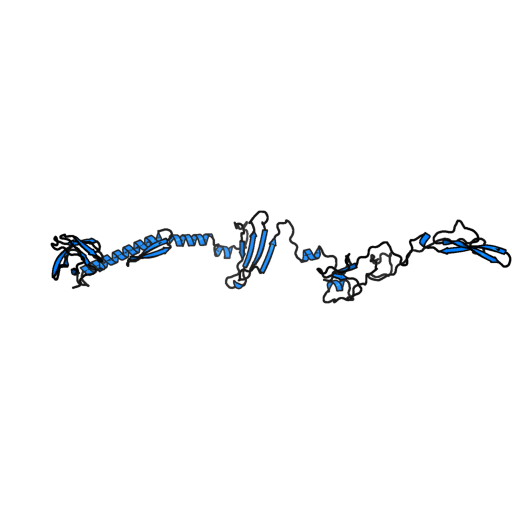 283 ARG A N 1
ATOM 2212 C CA . ARG A 1 283 ? 31.758 2.782 -24.959 1.00 95.50 283 ARG A CA 1
ATOM 2213 C C . ARG A 1 283 ? 32.264 3.354 -26.283 1.00 95.50 283 ARG A C 1
ATOM 2215 O O . ARG A 1 283 ? 32.959 2.668 -27.016 1.00 95.50 283 ARG A O 1
ATOM 2222 N N . GLY A 1 284 ? 31.940 4.618 -26.552 1.00 94.12 284 GLY A N 1
ATOM 2223 C CA . GLY A 1 284 ? 32.302 5.296 -27.804 1.00 94.12 284 GLY A CA 1
ATOM 2224 C C . GLY A 1 284 ? 31.317 5.070 -28.954 1.00 94.12 284 GLY A C 1
ATOM 2225 O O . GLY A 1 284 ? 31.501 5.644 -30.018 1.00 94.12 284 GLY A O 1
ATOM 2226 N N . GLU A 1 285 ? 30.250 4.301 -28.734 1.00 95.31 285 GLU A N 1
ATOM 2227 C CA . GLU A 1 285 ? 29.312 3.910 -29.787 1.00 95.31 285 GLU A CA 1
ATOM 2228 C C . GLU A 1 285 ? 28.069 4.811 -29.838 1.00 95.31 285 GLU A C 1
ATOM 2230 O O . GLU A 1 285 ? 27.553 5.279 -28.815 1.00 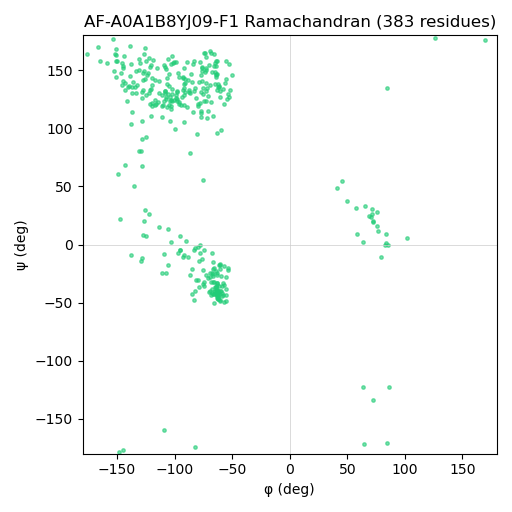95.31 285 GLU A O 1
ATOM 2235 N N . PHE A 1 286 ? 27.529 4.997 -31.045 1.00 93.50 286 PHE A N 1
ATOM 2236 C CA . PHE A 1 286 ? 26.216 5.605 -31.259 1.00 93.50 286 PHE A CA 1
ATOM 2237 C C . PHE A 1 286 ? 25.150 4.526 -31.456 1.00 93.50 286 PHE A C 1
ATOM 2239 O O . PHE A 1 286 ? 25.291 3.631 -32.287 1.00 93.50 286 PHE A O 1
ATOM 2246 N N . ILE A 1 287 ? 24.031 4.646 -30.740 1.00 94.12 287 ILE A N 1
ATOM 2247 C CA . ILE A 1 287 ? 22.864 3.786 -30.957 1.00 94.12 287 ILE A CA 1
ATOM 2248 C C . ILE A 1 287 ? 21.992 4.409 -32.049 1.00 94.12 287 ILE A C 1
ATOM 2250 O O . ILE A 1 287 ? 21.641 5.588 -31.978 1.00 94.12 287 ILE A O 1
ATOM 2254 N N . ARG A 1 288 ? 21.596 3.602 -33.037 1.00 92.44 288 ARG A N 1
ATOM 2255 C CA . ARG A 1 288 ? 20.624 3.983 -34.070 1.00 92.44 288 ARG A CA 1
ATOM 2256 C C . ARG A 1 288 ? 19.430 3.036 -34.089 1.00 92.44 288 ARG A C 1
ATOM 2258 O O . ARG A 1 288 ? 19.522 1.901 -33.629 1.00 92.44 288 ARG A O 1
ATOM 2265 N N . GLY A 1 289 ? 18.325 3.495 -34.674 1.00 93.88 289 GLY A N 1
ATOM 2266 C CA . GLY A 1 289 ? 17.173 2.639 -34.944 1.00 93.88 289 GLY A CA 1
ATOM 2267 C C . GLY A 1 289 ? 17.536 1.501 -35.902 1.00 93.88 289 GLY A C 1
ATOM 2268 O O . GLY A 1 289 ? 18.218 1.727 -36.908 1.00 93.88 289 GLY A O 1
ATOM 2269 N N . TRP A 1 290 ? 17.078 0.291 -35.576 1.00 94.06 290 TRP A N 1
ATOM 2270 C CA . TRP A 1 290 ? 17.151 -0.862 -36.468 1.00 94.06 290 TRP A CA 1
ATOM 2271 C C . TRP A 1 290 ? 16.135 -0.710 -37.605 1.00 94.06 290 TRP A C 1
ATOM 2273 O O . TRP A 1 290 ? 15.015 -0.255 -37.383 1.00 94.06 290 TRP A O 1
ATOM 2283 N N . ASP A 1 291 ? 16.538 -1.076 -38.822 1.00 93.00 291 ASP A N 1
ATOM 2284 C CA . ASP A 1 291 ? 15.730 -0.883 -40.028 1.00 93.00 291 ASP A CA 1
ATOM 2285 C C . ASP A 1 291 ? 14.471 -1.759 -40.067 1.00 93.00 291 ASP A C 1
ATOM 2287 O O . ASP A 1 291 ? 13.451 -1.341 -40.607 1.00 93.00 291 ASP A O 1
ATOM 2291 N N . GLY A 1 292 ? 14.523 -2.967 -39.496 1.00 91.94 292 GLY A N 1
ATOM 2292 C CA . GLY A 1 292 ? 13.351 -3.842 -39.406 1.00 91.94 292 GLY A CA 1
ATOM 2293 C C . GLY A 1 292 ? 12.722 -4.182 -40.763 1.00 91.94 292 GLY A C 1
ATOM 2294 O O . GLY A 1 292 ? 11.514 -4.383 -40.838 1.00 91.94 292 GLY A O 1
ATOM 2295 N N . SER A 1 293 ? 13.527 -4.256 -41.829 1.00 89.62 293 SER A N 1
ATOM 2296 C CA . SER A 1 293 ? 13.091 -4.491 -43.219 1.00 89.62 293 SER A CA 1
ATOM 2297 C C . SER A 1 293 ? 12.379 -3.313 -43.902 1.00 89.62 293 SER A C 1
ATOM 2299 O O . SER A 1 293 ? 11.709 -3.513 -44.914 1.00 89.62 293 SER A O 1
ATOM 2301 N N . ARG A 1 294 ? 12.530 -2.078 -43.404 1.00 93.44 294 ARG A N 1
ATOM 2302 C CA . ARG A 1 294 ? 12.048 -0.868 -44.099 1.00 93.44 294 ARG A CA 1
ATOM 2303 C C . ARG A 1 294 ? 12.853 -0.557 -45.372 1.00 93.44 294 ARG A C 1
ATOM 2305 O O . ARG A 1 294 ? 12.317 0.086 -46.273 1.00 93.44 294 ARG A O 1
ATOM 2312 N N . GLY A 1 295 ? 14.106 -1.005 -45.463 1.00 92.50 295 GLY A N 1
ATOM 2313 C CA . GLY A 1 295 ? 14.973 -0.861 -46.637 1.00 92.50 295 GLY A CA 1
ATOM 2314 C C . GLY A 1 295 ? 16.020 0.254 -46.538 1.00 92.50 295 GLY A C 1
ATOM 2315 O O . GLY A 1 295 ? 16.721 0.501 -47.516 1.00 92.50 295 GLY A O 1
ATOM 2316 N N . ALA A 1 296 ? 16.155 0.928 -45.392 1.00 91.69 296 ALA A N 1
ATOM 2317 C CA . ALA A 1 296 ? 17.169 1.964 -45.176 1.00 91.69 296 ALA A CA 1
ATOM 2318 C C . ALA A 1 296 ? 18.538 1.403 -44.743 1.00 91.69 296 ALA A C 1
ATOM 2320 O O . ALA A 1 296 ? 19.543 2.095 -44.885 1.00 91.69 296 ALA A O 1
ATOM 2321 N N . ASP A 1 297 ? 18.585 0.183 -44.199 1.00 91.12 297 ASP A N 1
ATOM 2322 C CA . ASP A 1 297 ? 19.829 -0.529 -43.850 1.00 91.12 297 ASP A CA 1
ATOM 2323 C C . ASP A 1 297 ? 19.668 -2.043 -44.129 1.00 91.12 297 ASP A C 1
ATOM 2325 O O . ASP A 1 297 ? 19.530 -2.844 -43.196 1.00 91.12 297 ASP A O 1
ATOM 2329 N N . PRO A 1 298 ? 19.572 -2.449 -45.416 1.00 90.44 298 PRO A N 1
ATOM 2330 C CA . PRO A 1 298 ? 19.259 -3.828 -45.787 1.00 90.44 298 PRO A CA 1
ATOM 2331 C C . PRO A 1 298 ? 20.321 -4.829 -45.314 1.00 90.44 298 PRO A C 1
ATOM 2333 O O . PRO A 1 298 ? 21.519 -4.601 -45.452 1.00 90.44 298 PRO A O 1
ATOM 2336 N N . GLY A 1 299 ? 19.876 -5.982 -44.806 1.00 88.69 299 GLY A N 1
ATOM 2337 C CA . GLY A 1 299 ? 20.760 -7.081 -44.394 1.00 88.69 299 GLY A CA 1
ATOM 2338 C C . GLY A 1 299 ? 21.371 -6.944 -42.994 1.00 88.69 299 GLY A C 1
ATOM 2339 O O . GLY A 1 299 ? 22.085 -7.848 -42.559 1.00 88.69 299 GLY A O 1
ATOM 2340 N N . ARG A 1 300 ? 21.075 -5.862 -42.260 1.00 91.94 300 ARG A N 1
ATOM 2341 C CA . ARG A 1 300 ? 21.541 -5.661 -40.883 1.00 91.94 300 ARG A CA 1
ATOM 2342 C C . ARG A 1 300 ? 20.563 -6.212 -39.839 1.00 91.94 300 ARG A C 1
ATOM 2344 O O . ARG A 1 300 ? 19.347 -6.052 -39.952 1.00 91.94 300 ARG A O 1
ATOM 2351 N N . TYR A 1 301 ? 21.103 -6.781 -38.761 1.00 91.44 301 TYR A N 1
ATOM 2352 C CA . TYR A 1 301 ? 20.335 -7.300 -37.625 1.00 91.44 301 TYR A CA 1
ATOM 2353 C C . TYR A 1 301 ? 20.380 -6.348 -36.421 1.00 91.44 301 TYR A C 1
ATOM 2355 O O . TYR A 1 301 ? 21.308 -5.552 -36.264 1.00 91.44 301 TYR A O 1
ATOM 2363 N N . CYS A 1 302 ? 19.371 -6.417 -35.550 1.00 92.31 302 CYS A N 1
ATOM 2364 C CA . CYS A 1 302 ? 19.356 -5.629 -34.320 1.00 92.31 302 CYS A CA 1
ATOM 2365 C C . CYS A 1 302 ? 20.544 -6.019 -33.420 1.00 92.31 302 CYS A C 1
ATOM 2367 O O . CYS A 1 302 ? 20.837 -7.202 -33.252 1.00 92.31 302 CYS A O 1
ATOM 2369 N N . GLY A 1 303 ? 21.235 -5.027 -32.853 1.00 90.00 303 GLY A N 1
ATOM 2370 C CA . GLY A 1 303 ? 22.386 -5.239 -31.968 1.00 90.00 303 GLY A CA 1
ATOM 2371 C C . GLY A 1 303 ? 23.735 -5.455 -32.666 1.00 90.00 303 GLY A C 1
ATOM 2372 O O . GLY A 1 303 ? 24.734 -5.631 -31.972 1.00 90.00 303 GLY A O 1
ATOM 2373 N N . THR A 1 304 ? 23.814 -5.418 -34.003 1.00 92.69 304 THR A N 1
ATOM 2374 C CA . THR A 1 304 ? 25.100 -5.554 -34.709 1.00 92.69 304 THR A CA 1
ATOM 2375 C C . THR A 1 304 ? 25.848 -4.226 -34.830 1.00 92.69 304 THR A C 1
ATOM 2377 O O . THR A 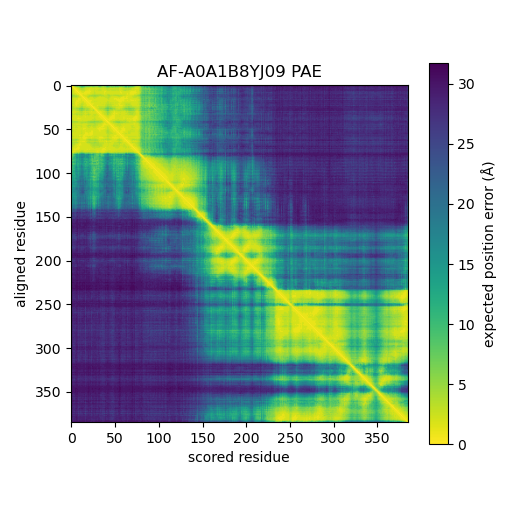1 304 ? 25.266 -3.174 -35.130 1.00 92.69 304 THR A O 1
ATOM 2380 N N . TRP A 1 305 ? 27.167 -4.302 -34.652 1.00 93.44 305 TRP A N 1
ATOM 2381 C CA . TRP A 1 305 ? 28.090 -3.184 -34.826 1.00 93.44 305 TRP A CA 1
ATOM 2382 C C . TRP A 1 305 ? 28.289 -2.836 -36.308 1.00 93.44 305 TRP A C 1
ATOM 2384 O O . TRP A 1 305 ? 28.192 -3.702 -37.180 1.00 93.44 305 TRP A O 1
ATOM 2394 N N . GLN A 1 306 ? 28.559 -1.565 -36.584 1.00 93.19 306 GLN A N 1
ATOM 2395 C CA . GLN A 1 306 ? 28.915 -1.056 -37.905 1.00 93.19 306 GLN A CA 1
ATOM 2396 C C . GLN A 1 306 ? 29.910 0.090 -37.716 1.00 93.19 306 GLN A C 1
ATOM 2398 O O . GLN A 1 306 ? 29.692 0.931 -36.848 1.00 93.19 306 GLN A O 1
ATOM 2403 N N . GLY A 1 307 ? 30.960 0.123 -38.538 1.00 92.69 307 GLY A N 1
ATOM 2404 C CA . GLY A 1 307 ? 31.915 1.229 -38.552 1.00 92.69 307 GLY A CA 1
ATOM 2405 C C . GLY A 1 307 ? 31.314 2.521 -39.103 1.00 92.69 307 GLY A C 1
ATOM 2406 O O . GLY A 1 307 ? 30.243 2.518 -39.719 1.00 92.69 307 GLY A O 1
ATOM 2407 N N . ASP A 1 308 ? 32.013 3.632 -38.894 1.00 91.25 308 ASP A N 1
ATOM 2408 C CA . ASP A 1 308 ? 31.642 4.899 -39.504 1.00 91.25 308 ASP A CA 1
ATOM 2409 C C . ASP A 1 308 ? 31.799 4.853 -41.031 1.00 91.25 308 ASP A C 1
ATOM 2411 O O . ASP A 1 308 ? 32.583 4.090 -41.597 1.00 91.25 308 ASP A O 1
ATOM 2415 N N . ALA A 1 309 ? 31.012 5.681 -41.711 1.00 90.31 309 ALA A N 1
ATOM 2416 C CA . ALA A 1 309 ? 31.114 5.895 -43.143 1.00 90.31 309 ALA A CA 1
ATOM 2417 C C . ALA A 1 309 ? 30.790 7.357 -43.453 1.00 90.31 309 ALA A C 1
ATOM 2419 O O . ALA A 1 309 ? 29.873 7.941 -42.868 1.00 90.31 309 ALA A O 1
ATOM 2420 N N . ILE A 1 310 ? 31.527 7.939 -44.396 1.00 88.12 310 ILE A N 1
ATOM 2421 C CA . ILE A 1 310 ? 31.185 9.230 -44.998 1.00 88.12 310 ILE A CA 1
ATOM 2422 C C . ILE A 1 310 ? 30.338 9.003 -46.248 1.00 88.12 310 ILE A C 1
ATOM 2424 O O . ILE A 1 310 ? 30.460 7.978 -46.919 1.00 88.12 310 ILE A O 1
ATOM 2428 N N . GLN A 1 311 ? 29.482 9.972 -46.572 1.00 86.25 311 GLN A N 1
ATOM 2429 C CA . GLN A 1 311 ? 28.861 10.012 -47.893 1.00 86.25 311 GLN A CA 1
ATOM 2430 C C . GLN A 1 311 ? 29.931 10.231 -48.968 1.00 86.25 311 GLN A C 1
ATOM 2432 O O . GLN A 1 311 ? 31.013 10.749 -48.685 1.00 86.25 311 GLN A O 1
ATOM 2437 N N . GLU A 1 312 ? 29.608 9.839 -50.198 1.00 85.31 312 GLU A N 1
ATOM 2438 C CA . GLU A 1 312 ? 30.472 10.061 -51.351 1.00 85.31 312 GLU A CA 1
ATOM 2439 C C . GLU A 1 312 ? 30.876 11.539 -51.450 1.00 85.31 312 GLU A C 1
ATOM 2441 O O . GLU A 1 312 ? 30.032 12.438 -51.447 1.00 85.31 312 GLU A O 1
ATOM 2446 N N . LEU A 1 313 ? 32.184 11.780 -51.539 1.00 87.81 313 LEU A N 1
ATOM 2447 C CA . LEU A 1 313 ? 32.730 13.092 -51.846 1.00 87.81 313 LEU A CA 1
ATOM 2448 C C . LEU A 1 313 ? 33.010 13.153 -53.342 1.00 87.81 313 LEU A C 1
ATOM 2450 O O . LEU A 1 313 ? 33.806 12.370 -53.857 1.00 87.81 313 LEU A O 1
ATOM 2454 N N . SER A 1 314 ? 32.378 14.100 -54.026 1.00 86.31 314 SER A N 1
ATOM 2455 C CA . SER A 1 314 ? 32.527 14.287 -55.466 1.00 86.31 314 SER A CA 1
ATOM 2456 C C . SER A 1 314 ? 33.095 15.664 -55.808 1.00 86.31 314 SER A C 1
ATOM 2458 O O . SER A 1 314 ? 33.075 16.612 -55.016 1.00 86.31 314 SER A O 1
ATOM 2460 N N . GLY A 1 315 ? 33.661 15.757 -57.005 1.00 85.06 315 GLY A N 1
ATOM 2461 C CA . GLY A 1 315 ? 34.239 16.970 -57.560 1.00 85.06 315 GLY A CA 1
ATOM 2462 C C . GLY A 1 315 ? 34.713 16.717 -58.982 1.00 85.06 315 GLY A C 1
ATOM 2463 O O . GLY A 1 315 ? 34.857 15.567 -59.399 1.00 85.06 315 GLY A O 1
ATOM 2464 N N . VAL A 1 316 ? 34.955 17.795 -59.720 1.00 81.81 316 VAL A N 1
ATOM 2465 C CA . VAL A 1 316 ? 35.500 17.722 -61.076 1.00 81.81 316 VAL A CA 1
ATOM 2466 C C . VAL A 1 316 ? 36.916 18.264 -61.053 1.00 81.81 316 VAL A C 1
ATOM 2468 O O . VAL A 1 316 ? 37.170 19.365 -60.561 1.00 81.81 316 VAL A O 1
ATOM 2471 N N . LEU A 1 317 ? 37.825 17.470 -61.602 1.00 77.06 317 LEU A N 1
ATOM 2472 C CA . LEU A 1 317 ? 39.154 17.900 -61.981 1.00 77.06 317 LEU A CA 1
ATOM 2473 C C . LEU A 1 317 ? 39.178 18.060 -63.500 1.00 77.06 317 LEU A C 1
ATOM 2475 O O . LEU A 1 317 ? 38.906 17.098 -64.217 1.00 77.06 317 LEU A O 1
ATOM 2479 N N . ASP A 1 318 ? 39.545 19.247 -63.969 1.00 71.88 318 ASP A N 1
ATOM 2480 C CA . ASP A 1 318 ? 39.690 19.528 -65.393 1.00 71.88 318 ASP A CA 1
ATOM 2481 C C . ASP A 1 318 ? 41.174 19.691 -65.754 1.00 71.88 318 ASP A C 1
ATOM 2483 O O . ASP A 1 318 ? 41.892 20.491 -65.147 1.00 71.88 318 ASP A O 1
ATOM 2487 N N . GLY A 1 319 ? 41.644 18.892 -66.712 1.00 69.06 319 GLY A N 1
ATOM 2488 C CA . GLY A 1 319 ? 43.017 18.910 -67.215 1.00 69.06 319 GLY A CA 1
ATOM 2489 C C . GLY A 1 319 ? 43.040 19.436 -68.647 1.00 69.06 319 GLY A C 1
ATOM 2490 O O . GLY A 1 319 ? 42.450 18.836 -69.542 1.00 69.06 319 GLY A O 1
ATOM 2491 N N . GLY A 1 320 ? 43.733 20.549 -68.882 1.00 62.41 320 GLY A N 1
ATOM 2492 C CA . GLY A 1 320 ? 43.803 21.184 -70.198 1.00 62.41 320 GLY A CA 1
ATOM 2493 C C . GLY A 1 320 ? 44.699 20.453 -71.216 1.00 62.41 320 GLY A C 1
ATOM 2494 O O . GLY A 1 320 ? 45.560 19.643 -70.877 1.00 62.41 320 GLY A O 1
ATOM 2495 N N . ASN A 1 321 ? 44.525 20.819 -72.493 1.00 59.12 321 ASN A N 1
ATOM 2496 C CA . ASN A 1 321 ? 45.431 20.576 -73.633 1.00 59.12 321 ASN A CA 1
ATOM 2497 C C . ASN A 1 321 ? 45.577 19.135 -74.183 1.00 59.12 321 ASN A C 1
ATOM 2499 O O . ASN A 1 321 ? 46.600 18.846 -74.791 1.00 59.12 321 ASN A O 1
ATOM 2503 N N . ASN A 1 322 ? 44.599 18.228 -74.045 1.00 57.50 322 ASN A N 1
ATOM 2504 C CA . ASN A 1 322 ? 44.680 16.833 -74.554 1.00 57.50 322 ASN A CA 1
ATOM 2505 C C . ASN A 1 322 ? 45.859 15.997 -73.998 1.00 57.50 322 ASN A C 1
ATOM 2507 O O . ASN A 1 322 ? 46.101 14.888 -74.471 1.00 57.50 322 ASN A O 1
ATOM 2511 N N . ILE A 1 323 ? 46.582 16.510 -72.995 1.00 58.81 323 ILE A N 1
ATOM 2512 C CA . ILE A 1 323 ? 47.747 15.861 -72.369 1.00 58.81 323 ILE A CA 1
ATOM 2513 C C . ILE A 1 323 ? 47.408 15.392 -70.935 1.00 58.81 323 ILE A C 1
ATOM 2515 O O . ILE A 1 323 ? 48.173 14.651 -70.327 1.00 58.81 323 ILE A O 1
ATOM 2519 N N . GLY A 1 324 ? 46.235 15.763 -70.396 1.00 60.66 324 GLY A N 1
ATOM 2520 C CA . GLY A 1 324 ? 45.764 15.308 -69.079 1.00 60.66 324 GLY A CA 1
ATOM 2521 C C . GLY A 1 324 ? 46.458 15.992 -67.895 1.00 60.66 324 GLY A C 1
ATOM 2522 O O . GLY A 1 324 ? 46.579 15.395 -66.829 1.00 60.66 324 GLY A O 1
ATOM 2523 N N . LEU A 1 325 ? 46.935 17.228 -68.081 1.00 64.44 325 LEU A N 1
ATOM 2524 C CA . LEU A 1 325 ? 47.695 17.996 -67.090 1.00 64.44 325 LEU A CA 1
ATOM 2525 C C . LEU A 1 325 ? 47.020 19.346 -66.801 1.00 64.44 325 LEU A C 1
ATOM 2527 O O . LEU A 1 325 ? 46.438 19.965 -67.690 1.00 64.44 325 LEU A O 1
ATOM 2531 N N . MET A 1 326 ? 47.140 19.843 -65.566 1.00 67.25 326 MET A N 1
ATOM 2532 C CA . MET A 1 326 ? 46.728 21.207 -65.214 1.00 67.25 326 MET A CA 1
ATOM 2533 C C . MET A 1 326 ? 47.828 22.191 -65.640 1.00 67.25 326 MET A C 1
ATOM 2535 O O . MET A 1 326 ? 48.794 22.362 -64.906 1.00 67.25 326 MET A O 1
ATOM 2539 N N . THR A 1 327 ? 47.731 22.800 -66.826 1.00 64.12 327 THR A N 1
ATOM 2540 C CA . THR A 1 327 ? 48.745 23.746 -67.361 1.00 64.12 327 THR A CA 1
ATOM 2541 C C . THR A 1 327 ? 48.406 25.227 -67.141 1.00 64.12 327 THR A C 1
ATOM 2543 O O . THR A 1 327 ? 49.220 26.110 -67.407 1.00 64.12 327 THR A O 1
ATOM 2546 N N . ARG A 1 328 ? 47.196 25.514 -66.652 1.00 64.19 328 ARG A N 1
ATOM 2547 C CA . ARG A 1 328 ? 46.688 26.840 -66.267 1.00 64.19 328 ARG A CA 1
ATOM 2548 C C . ARG A 1 328 ? 45.506 26.673 -65.299 1.00 64.19 328 ARG A C 1
ATOM 2550 O O . ARG A 1 328 ? 44.849 25.630 -65.382 1.00 64.19 328 ARG A O 1
ATOM 2557 N N . PRO A 1 329 ? 45.197 27.675 -64.453 1.00 60.72 329 PRO A N 1
ATOM 2558 C CA . PRO A 1 329 ? 44.005 27.654 -63.610 1.00 60.72 329 PRO A CA 1
ATOM 2559 C C . PRO A 1 329 ? 42.762 27.403 -64.469 1.00 60.72 329 PRO A C 1
ATOM 2561 O O . PRO A 1 329 ? 42.589 28.051 -65.505 1.00 60.72 329 PRO A O 1
ATOM 2564 N N . HIS A 1 330 ? 41.930 26.435 -64.078 1.00 69.56 330 HIS A N 1
ATOM 2565 C CA . HIS A 1 330 ? 40.721 26.088 -64.821 1.00 69.56 330 HIS A CA 1
ATOM 2566 C C . HIS A 1 330 ? 39.474 26.396 -63.999 1.00 69.56 330 HIS A C 1
ATOM 2568 O O . HIS A 1 330 ? 39.294 25.838 -62.913 1.00 69.56 330 HIS A O 1
ATOM 2574 N N . ASP A 1 331 ? 38.596 27.229 -64.561 1.00 68.62 331 ASP A N 1
ATOM 2575 C CA . ASP A 1 331 ? 37.406 27.775 -63.893 1.00 68.62 331 ASP A CA 1
ATOM 2576 C C . ASP A 1 331 ? 36.406 26.695 -63.437 1.00 68.62 331 ASP A C 1
ATOM 2578 O O . ASP A 1 331 ? 35.570 26.944 -62.572 1.00 68.62 331 ASP A O 1
ATOM 2582 N N . ASN A 1 332 ? 36.519 25.475 -63.976 1.00 74.12 332 ASN A N 1
ATOM 2583 C CA . ASN A 1 332 ? 35.618 24.357 -63.678 1.00 74.12 332 ASN A CA 1
ATOM 2584 C C . ASN A 1 332 ? 36.118 23.405 -62.570 1.00 74.12 332 ASN A C 1
ATOM 2586 O O . ASN A 1 332 ? 35.387 22.484 -62.192 1.00 74.12 332 ASN A O 1
ATOM 2590 N N . THR A 1 333 ? 37.337 23.587 -62.037 1.00 81.00 333 THR A N 1
ATOM 2591 C CA . THR A 1 333 ? 37.841 22.737 -60.937 1.00 81.00 333 THR A CA 1
ATOM 2592 C C . THR A 1 333 ? 37.046 23.011 -59.662 1.00 81.00 333 THR A C 1
ATOM 2594 O O . THR A 1 333 ? 36.981 24.150 -59.198 1.00 81.00 333 THR A O 1
ATOM 2597 N N . SER A 1 334 ? 36.431 21.981 -59.079 1.00 85.12 334 SER A N 1
ATOM 2598 C CA . SER A 1 334 ? 35.457 22.168 -57.997 1.00 85.12 334 SER A CA 1
ATOM 2599 C C . SER A 1 334 ? 35.386 21.001 -57.007 1.00 85.12 334 SER A C 1
ATOM 2601 O O . SER A 1 334 ? 35.922 19.913 -57.225 1.00 85.12 334 SER A O 1
ATOM 2603 N N . GLY A 1 335 ? 34.700 21.240 -55.885 1.00 87.38 335 GLY A N 1
ATOM 2604 C CA . GLY A 1 335 ? 34.528 20.264 -54.812 1.00 87.38 335 GLY A CA 1
ATOM 2605 C C . GLY A 1 335 ? 35.816 20.034 -54.022 1.00 87.38 335 GLY A C 1
ATOM 2606 O O . GLY A 1 335 ? 36.505 20.984 -53.631 1.00 87.38 335 GLY A O 1
ATOM 2607 N N . VAL A 1 336 ? 36.130 18.761 -53.786 1.00 88.69 336 VAL A N 1
ATOM 2608 C CA . VAL A 1 336 ? 37.347 18.317 -53.080 1.00 88.69 336 VAL A CA 1
ATOM 2609 C C . VAL A 1 336 ? 38.638 18.601 -53.842 1.00 88.69 336 VAL A C 1
ATOM 2611 O O . VAL A 1 336 ? 39.712 18.536 -53.249 1.00 88.69 336 VAL A O 1
ATOM 2614 N N . PHE A 1 337 ? 38.557 18.917 -55.135 1.00 87.25 337 PHE A N 1
ATOM 2615 C CA . PHE A 1 337 ? 39.729 19.205 -55.950 1.00 87.25 337 PHE A CA 1
ATOM 2616 C C . PHE A 1 337 ? 40.052 20.697 -55.976 1.00 87.25 337 PHE A C 1
ATOM 2618 O O . PHE A 1 337 ? 39.167 21.558 -56.010 1.00 87.25 337 PHE A O 1
ATOM 2625 N N . SER A 1 338 ? 41.346 21.007 -55.978 1.00 82.81 338 SER A N 1
ATOM 2626 C CA . SER A 1 338 ? 41.849 22.349 -56.251 1.00 82.81 338 SER A CA 1
ATOM 2627 C C . SER A 1 338 ? 43.242 22.323 -56.860 1.00 82.81 338 SER A C 1
ATOM 2629 O O . SER A 1 338 ? 43.974 21.338 -56.757 1.00 82.81 338 SER A O 1
ATOM 2631 N N . GLU A 1 339 ? 43.627 23.456 -57.432 1.00 77.44 339 GLU A N 1
ATOM 2632 C CA . GLU A 1 339 ? 44.997 23.707 -57.857 1.00 77.44 339 GLU A CA 1
ATOM 2633 C C . GLU A 1 339 ? 45.941 23.751 -56.640 1.00 77.44 339 GLU A C 1
ATOM 2635 O O . GLU A 1 339 ? 45.601 24.258 -55.562 1.00 77.44 339 GLU A O 1
ATOM 2640 N N . GLY A 1 340 ? 47.110 23.141 -56.793 1.00 76.06 340 GLY A N 1
ATOM 2641 C CA . GLY A 1 340 ? 48.209 23.137 -55.839 1.00 76.06 340 GLY A CA 1
ATOM 2642 C C . GLY A 1 340 ? 49.390 23.968 -56.327 1.00 76.06 340 GLY A C 1
ATOM 2643 O O . GLY A 1 340 ? 49.253 24.838 -57.178 1.00 76.06 340 GLY A O 1
ATOM 2644 N N . ASP A 1 341 ? 50.572 23.712 -55.770 1.00 81.75 341 ASP A N 1
ATOM 2645 C CA . ASP A 1 341 ? 51.762 24.498 -56.109 1.00 81.75 341 ASP A CA 1
ATOM 2646 C C . ASP A 1 341 ? 52.172 24.305 -57.576 1.00 81.75 341 ASP A C 1
ATOM 2648 O O . ASP A 1 341 ? 52.021 23.213 -58.137 1.00 81.75 341 ASP A O 1
ATOM 2652 N N . VAL A 1 342 ? 52.741 25.357 -58.170 1.00 77.50 342 VAL A N 1
ATOM 2653 C CA . VAL A 1 342 ? 53.315 25.324 -59.520 1.00 77.50 342 VAL A CA 1
ATOM 2654 C C . VAL A 1 342 ? 54.408 24.254 -59.597 1.00 77.50 342 VAL A C 1
ATOM 2656 O O . VAL A 1 342 ? 55.295 24.170 -58.745 1.00 77.50 342 VAL A O 1
ATOM 2659 N N . ARG A 1 343 ? 54.372 23.448 -60.652 1.00 73.19 343 ARG A N 1
ATOM 2660 C CA . ARG A 1 343 ? 55.362 22.432 -61.002 1.00 73.19 343 ARG A CA 1
ATOM 2661 C C . ARG A 1 343 ? 55.854 22.687 -62.424 1.00 73.19 343 ARG A C 1
ATOM 2663 O O . ARG A 1 343 ? 55.063 22.800 -63.353 1.00 73.19 343 ARG A O 1
ATOM 2670 N N . THR A 1 344 ? 57.165 22.743 -62.620 1.00 66.00 344 THR A N 1
ATOM 2671 C CA . THR A 1 344 ? 57.739 22.840 -63.968 1.00 66.00 344 THR A CA 1
ATOM 2672 C C . THR A 1 344 ? 57.793 21.454 -64.592 1.00 66.00 344 THR A C 1
ATOM 2674 O O . THR A 1 344 ? 58.378 20.543 -64.003 1.00 66.00 344 THR A O 1
ATOM 2677 N N . MET A 1 345 ? 57.224 21.293 -65.783 1.00 63.38 345 MET A N 1
ATOM 2678 C CA . MET A 1 345 ? 57.418 20.090 -66.585 1.00 63.38 345 MET A CA 1
ATOM 2679 C C . MET A 1 345 ? 58.427 20.370 -67.689 1.00 63.38 345 MET A C 1
ATOM 2681 O O . MET A 1 345 ? 58.312 21.349 -68.424 1.00 63.38 345 MET A O 1
ATOM 2685 N N . SER A 1 346 ? 59.427 19.499 -67.797 1.00 58.47 346 SER A N 1
ATOM 2686 C CA . SER A 1 346 ? 60.421 19.557 -68.864 1.00 58.47 346 SER A CA 1
ATOM 2687 C C . SER A 1 346 ? 60.095 18.466 -69.878 1.00 58.47 346 SER A C 1
ATOM 2689 O O . SER A 1 346 ? 60.256 17.279 -69.591 1.00 58.47 346 SER A O 1
ATOM 2691 N N . TYR A 1 347 ? 59.568 18.860 -71.035 1.00 62.44 347 TYR A N 1
ATOM 2692 C CA . TYR A 1 347 ? 59.433 17.979 -72.192 1.00 62.44 347 TYR A CA 1
ATOM 2693 C C . TYR A 1 347 ? 60.706 18.067 -73.040 1.00 62.44 347 TYR A C 1
ATOM 2695 O O . TYR A 1 347 ? 61.411 19.073 -73.017 1.00 62.44 347 TYR A O 1
ATOM 2703 N N . VAL A 1 348 ? 60.974 17.037 -73.849 1.00 57.28 348 VAL A N 1
ATOM 2704 C CA . VAL A 1 348 ? 62.166 16.956 -74.723 1.00 57.28 348 VAL A CA 1
ATOM 2705 C C . VAL A 1 348 ? 62.267 18.146 -75.702 1.00 57.28 348 VAL A C 1
ATOM 2707 O O . VAL A 1 348 ? 63.345 18.426 -76.217 1.00 57.28 348 VAL A O 1
ATOM 2710 N N . THR A 1 349 ? 61.170 18.880 -75.938 1.00 58.09 349 THR A N 1
ATOM 2711 C CA . THR A 1 349 ? 61.102 19.981 -76.914 1.00 58.09 349 THR A CA 1
ATOM 2712 C C . THR A 1 349 ? 60.532 21.316 -76.405 1.00 58.09 349 THR A C 1
ATOM 2714 O O . THR A 1 349 ? 60.747 22.314 -77.088 1.00 58.09 349 THR A O 1
ATOM 2717 N N . GLN A 1 350 ? 59.860 21.396 -75.244 1.00 57.06 350 GLN A N 1
ATOM 2718 C CA . GLN A 1 350 ? 59.410 22.660 -74.615 1.00 57.06 350 GLN A CA 1
ATOM 2719 C C . GLN A 1 350 ? 59.302 22.525 -73.082 1.00 57.06 350 GLN A C 1
ATOM 2721 O O . GLN A 1 350 ? 58.995 21.449 -72.570 1.00 57.06 350 GLN A O 1
ATOM 2726 N N . ASN A 1 351 ? 59.531 23.625 -72.352 1.00 60.91 351 ASN A N 1
ATOM 2727 C CA . ASN A 1 351 ? 59.226 23.726 -70.921 1.00 60.91 351 ASN A CA 1
ATOM 2728 C C . ASN A 1 351 ? 57.836 24.346 -70.751 1.00 60.91 351 ASN A C 1
ATOM 2730 O O . ASN A 1 351 ? 57.633 25.492 -71.153 1.00 60.91 351 ASN A O 1
ATOM 2734 N N . GLU A 1 352 ? 56.913 23.620 -70.124 1.00 68.19 352 GLU A N 1
ATOM 2735 C CA . GLU A 1 352 ? 55.581 24.130 -69.787 1.00 68.19 352 GLU A CA 1
ATOM 2736 C C . GLU A 1 352 ? 55.387 24.199 -68.267 1.00 68.19 352 GLU A C 1
ATOM 2738 O O . GLU A 1 352 ? 55.991 23.455 -67.484 1.00 68.19 352 GLU A O 1
ATOM 2743 N N . ILE A 1 353 ? 54.538 25.135 -67.845 1.00 70.12 353 ILE A N 1
ATOM 2744 C CA . ILE A 1 353 ? 54.104 25.266 -66.457 1.00 70.12 353 ILE A CA 1
ATOM 2745 C C . ILE A 1 353 ? 52.957 24.281 -66.235 1.00 70.12 353 ILE A C 1
ATOM 2747 O O . ILE A 1 353 ? 52.019 24.223 -67.025 1.00 70.12 353 ILE A O 1
ATOM 2751 N N . SER A 1 354 ? 53.032 23.519 -65.150 1.00 72.69 354 SER A N 1
ATOM 2752 C CA . SER A 1 354 ? 51.947 22.672 -64.661 1.00 72.69 354 SER A CA 1
ATOM 2753 C C . SER A 1 354 ? 51.647 22.995 -63.200 1.00 72.69 354 SER A C 1
ATOM 2755 O O . SER A 1 354 ? 52.418 23.693 -62.542 1.00 72.69 354 SER A O 1
ATOM 2757 N N . TYR A 1 355 ? 50.552 22.472 -62.669 1.00 74.62 355 TYR A N 1
ATOM 2758 C CA . TYR A 1 355 ? 50.179 22.636 -61.270 1.00 74.62 355 TYR A CA 1
ATOM 2759 C C . TYR A 1 355 ? 49.942 21.279 -60.622 1.00 74.62 355 TYR A C 1
ATOM 2761 O O . TYR A 1 355 ? 49.414 20.353 -61.242 1.00 74.62 355 TYR A O 1
ATOM 2769 N N . ALA A 1 356 ? 50.345 21.148 -59.358 1.00 76.00 356 ALA A N 1
ATOM 2770 C CA . ALA A 1 356 ? 49.985 19.982 -58.568 1.00 76.00 356 ALA A CA 1
ATOM 2771 C C . ALA A 1 356 ? 48.464 19.926 -58.387 1.00 76.00 356 ALA A C 1
ATOM 2773 O O . ALA A 1 356 ? 47.806 20.951 -58.238 1.00 76.00 356 ALA A O 1
ATOM 2774 N N . MET A 1 357 ? 47.912 18.723 -58.333 1.00 78.31 357 MET A N 1
ATOM 2775 C CA . MET A 1 357 ? 46.511 18.518 -57.989 1.00 78.31 357 MET A CA 1
ATOM 2776 C C . MET A 1 357 ? 46.391 18.319 -56.483 1.00 78.31 357 MET A C 1
ATOM 2778 O O . MET A 1 357 ? 47.128 17.514 -55.906 1.00 78.31 357 MET A O 1
ATOM 2782 N N . ARG A 1 358 ? 45.466 19.026 -55.836 1.00 81.06 358 ARG A N 1
ATOM 2783 C CA . ARG A 1 358 ? 45.154 18.822 -54.419 1.00 81.06 358 ARG A CA 1
ATOM 2784 C C . ARG A 1 358 ? 43.793 18.161 -54.280 1.00 81.06 358 ARG A C 1
ATOM 2786 O O . ARG A 1 358 ? 42.825 18.608 -54.887 1.00 81.06 358 ARG A O 1
ATOM 2793 N N . PHE A 1 359 ? 43.743 17.118 -53.458 1.00 85.56 359 PHE A N 1
ATOM 2794 C CA . PHE A 1 359 ? 42.511 16.596 -52.884 1.00 85.56 359 PHE A CA 1
ATOM 2795 C C . PHE A 1 359 ? 42.444 17.071 -51.436 1.00 85.56 359 PHE A C 1
ATOM 2797 O O . PHE A 1 359 ? 43.331 16.757 -50.640 1.00 85.56 359 PHE A O 1
ATOM 2804 N N . ASP A 1 360 ? 41.408 17.828 -51.105 1.00 85.69 360 ASP A N 1
ATOM 2805 C CA . ASP A 1 360 ? 41.165 18.324 -49.760 1.00 85.69 360 ASP A CA 1
ATOM 2806 C C . ASP A 1 360 ? 39.678 18.209 -49.407 1.00 85.69 360 ASP A C 1
ATOM 2808 O O . ASP A 1 360 ? 38.837 19.005 -49.833 1.00 85.69 360 ASP A O 1
ATOM 2812 N N . ALA A 1 361 ? 39.361 17.205 -48.588 1.00 84.62 361 ALA A N 1
ATOM 2813 C CA . ALA A 1 361 ? 38.015 16.984 -48.077 1.00 84.62 361 ALA A CA 1
ATOM 2814 C C . ALA A 1 361 ? 37.530 18.129 -47.167 1.00 84.62 361 ALA A C 1
ATOM 2816 O O . ALA A 1 361 ? 36.318 18.333 -47.064 1.00 84.62 361 ALA A O 1
ATOM 2817 N N . PHE A 1 362 ? 38.436 18.916 -46.564 1.00 81.56 362 PHE A N 1
ATOM 2818 C CA . PHE A 1 362 ? 38.0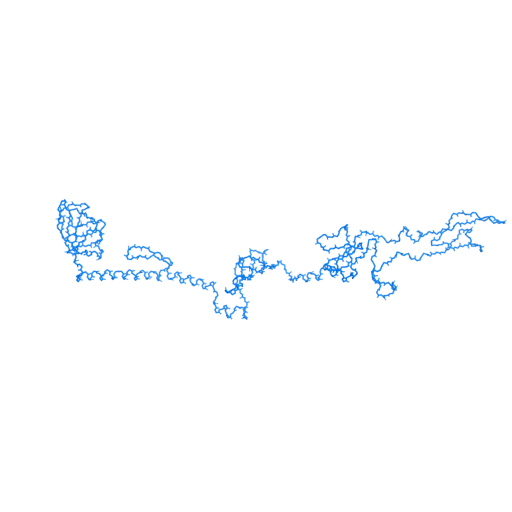75 20.050 -45.705 1.00 81.56 362 PHE A CA 1
ATOM 2819 C C . PHE A 1 362 ? 37.252 21.113 -46.445 1.00 81.56 362 PHE A C 1
ATOM 2821 O O . PHE A 1 362 ? 36.433 21.818 -45.853 1.00 81.56 362 PHE A O 1
ATOM 2828 N N . ARG A 1 363 ? 37.429 21.201 -47.769 1.00 82.12 363 ARG A N 1
ATOM 2829 C CA . ARG A 1 363 ? 36.731 22.160 -48.637 1.00 82.12 363 ARG A CA 1
ATOM 2830 C C . ARG A 1 363 ? 35.216 21.961 -48.662 1.00 82.12 363 ARG A C 1
ATOM 2832 O O . ARG A 1 363 ? 34.490 22.911 -48.940 1.00 82.12 363 ARG A O 1
ATOM 2839 N N . VAL A 1 364 ? 34.744 20.743 -48.396 1.00 82.44 364 VAL A N 1
ATOM 2840 C CA . VAL A 1 364 ? 33.317 20.378 -48.482 1.00 82.44 364 VAL A CA 1
ATOM 2841 C C . VAL A 1 364 ? 32.788 19.697 -47.218 1.00 82.44 364 VAL A C 1
ATOM 2843 O O . VAL A 1 364 ? 31.577 19.567 -47.055 1.00 82.44 364 VAL A O 1
ATOM 2846 N N . ALA A 1 365 ? 33.665 19.289 -46.299 1.00 84.06 365 ALA A N 1
ATOM 2847 C CA . ALA A 1 365 ? 33.304 18.637 -45.047 1.00 84.06 365 ALA A CA 1
ATOM 2848 C C . ALA A 1 365 ? 34.269 19.021 -43.918 1.00 84.06 365 ALA A C 1
ATOM 2850 O O . ALA A 1 365 ? 35.417 19.368 -44.146 1.00 84.06 365 ALA A O 1
ATOM 2851 N N . ARG A 1 366 ? 33.837 18.919 -42.657 1.00 85.69 366 ARG A N 1
ATOM 2852 C CA . ARG A 1 366 ? 34.765 19.031 -41.518 1.00 85.69 366 ARG A CA 1
ATOM 2853 C C . ARG A 1 366 ? 35.542 17.724 -41.376 1.00 85.69 366 ARG A C 1
ATOM 2855 O O . ARG A 1 366 ? 34.922 16.667 -41.325 1.00 85.69 366 ARG A O 1
ATOM 2862 N N . THR A 1 367 ? 36.864 17.801 -41.258 1.00 84.75 367 THR A N 1
ATOM 2863 C CA . THR A 1 367 ? 37.747 16.628 -41.174 1.00 84.75 367 THR A CA 1
ATOM 2864 C C . THR A 1 367 ? 38.285 16.419 -39.758 1.00 84.75 367 THR A C 1
ATOM 2866 O O . THR A 1 367 ? 38.600 17.374 -39.047 1.00 84.75 367 THR A O 1
ATOM 2869 N N . ALA A 1 368 ? 38.414 15.159 -39.356 1.00 86.31 368 ALA A N 1
ATOM 2870 C CA . ALA A 1 368 ? 39.065 14.703 -38.129 1.00 86.31 368 ALA A CA 1
ATOM 2871 C C . ALA A 1 368 ? 39.575 13.264 -38.348 1.00 86.31 368 ALA A C 1
ATOM 2873 O O . ALA A 1 368 ? 39.323 12.687 -39.401 1.00 86.31 368 ALA A O 1
ATOM 2874 N N . ASN A 1 369 ? 40.268 12.675 -37.365 1.00 89.06 369 ASN A N 1
ATOM 2875 C CA . ASN A 1 369 ? 40.714 11.273 -37.443 1.00 89.06 369 ASN A CA 1
ATOM 2876 C C . ASN A 1 369 ? 39.548 10.259 -37.452 1.00 89.06 369 ASN A C 1
ATOM 2878 O O . ASN A 1 369 ? 39.730 9.122 -37.859 1.00 89.06 369 ASN A O 1
ATOM 2882 N N . GLU A 1 370 ? 38.369 10.668 -36.981 1.00 88.88 370 GLU A N 1
ATOM 2883 C CA . GLU A 1 370 ? 37.142 9.869 -36.917 1.00 88.88 370 GLU A CA 1
ATOM 2884 C C . GLU A 1 370 ? 35.977 10.724 -37.429 1.00 88.88 370 GLU A C 1
ATOM 2886 O O . GLU A 1 370 ? 35.839 11.894 -37.037 1.00 88.88 370 GLU A O 1
ATOM 2891 N N . THR A 1 371 ? 35.120 10.152 -38.275 1.00 90.00 371 THR A N 1
ATOM 2892 C CA . THR A 1 371 ? 33.902 10.825 -38.734 1.00 90.00 371 THR A CA 1
ATOM 2893 C C . THR A 1 371 ? 32.844 10.770 -37.640 1.00 90.00 371 THR A C 1
ATOM 2895 O O . THR A 1 371 ? 32.263 9.722 -37.380 1.00 90.00 371 THR A O 1
ATOM 2898 N N . ARG A 1 372 ? 32.529 11.912 -37.016 1.00 90.56 372 ARG A N 1
ATOM 2899 C CA . ARG A 1 372 ? 31.510 11.961 -35.956 1.00 90.56 372 ARG A CA 1
ATOM 2900 C C . ARG A 1 372 ? 30.713 13.264 -35.920 1.00 90.56 372 ARG A C 1
ATOM 2902 O O . ARG A 1 372 ? 31.265 14.341 -36.170 1.00 90.56 372 ARG A O 1
ATOM 2909 N N . PRO A 1 373 ? 29.429 13.215 -35.524 1.00 90.19 373 PRO A N 1
ATOM 2910 C CA . PRO A 1 373 ? 28.708 14.416 -35.137 1.00 90.19 373 PRO A CA 1
ATOM 2911 C C . PRO A 1 373 ? 29.271 14.985 -33.823 1.00 90.19 373 PRO A C 1
ATOM 2913 O O . PRO A 1 373 ? 29.973 14.313 -33.058 1.00 90.19 373 PRO A O 1
ATOM 2916 N N . ARG A 1 374 ? 28.922 16.242 -33.517 1.00 94.12 374 ARG A N 1
ATOM 2917 C CA . ARG A 1 374 ? 29.159 16.798 -32.175 1.00 94.12 374 ARG A CA 1
ATOM 2918 C C . ARG A 1 374 ? 28.395 15.957 -31.151 1.00 94.12 374 ARG A C 1
ATOM 2920 O O . ARG A 1 374 ? 27.212 15.699 -31.344 1.00 94.12 374 ARG A O 1
ATOM 2927 N N . ASN A 1 375 ? 29.059 15.564 -30.071 1.00 94.44 375 ASN A N 1
ATOM 2928 C CA . ASN A 1 375 ? 28.487 14.699 -29.045 1.00 94.44 375 ASN A CA 1
ATOM 2929 C C . ASN A 1 375 ? 28.990 15.079 -27.642 1.00 94.44 375 ASN A C 1
ATOM 2931 O O . ASN A 1 375 ? 29.981 15.801 -27.510 1.00 94.44 375 ASN A O 1
ATOM 2935 N N . ILE A 1 376 ? 28.274 14.609 -26.620 1.00 95.81 376 ILE A N 1
ATOM 2936 C CA . ILE A 1 376 ? 28.670 14.651 -25.208 1.00 95.81 376 ILE A CA 1
ATOM 2937 C C . ILE A 1 376 ? 28.702 13.204 -24.719 1.00 95.81 376 ILE A C 1
ATOM 2939 O O . ILE A 1 376 ? 27.757 12.454 -24.964 1.00 95.81 376 ILE A O 1
ATOM 2943 N N . ALA A 1 377 ? 29.773 12.819 -24.029 1.00 95.38 377 ALA A N 1
ATOM 2944 C CA . ALA A 1 377 ? 29.948 11.457 -23.544 1.00 95.38 377 ALA A CA 1
ATOM 2945 C C . ALA A 1 377 ? 29.109 11.197 -22.283 1.00 95.38 377 ALA A C 1
ATOM 2947 O O . ALA A 1 377 ? 29.276 11.871 -21.267 1.00 95.38 377 ALA A O 1
ATOM 2948 N N . PHE A 1 378 ? 28.225 10.203 -22.359 1.00 96.62 378 PHE A N 1
ATOM 2949 C CA . PHE A 1 378 ? 27.495 9.612 -21.235 1.00 96.62 378 PHE A CA 1
ATOM 2950 C C . PHE A 1 378 ? 27.835 8.119 -21.187 1.00 96.62 378 PHE A C 1
ATOM 2952 O O . PHE A 1 378 ? 28.133 7.515 -22.218 1.00 96.62 378 PHE A O 1
ATOM 2959 N N . ASN A 1 379 ? 27.760 7.505 -20.008 1.00 95.06 379 ASN A N 1
ATOM 2960 C CA . ASN A 1 379 ? 27.765 6.046 -19.927 1.00 95.06 379 ASN A CA 1
ATOM 2961 C C . ASN A 1 379 ? 26.425 5.492 -20.410 1.00 95.06 379 ASN A C 1
ATOM 2963 O O . ASN A 1 379 ? 25.393 6.126 -20.217 1.00 95.06 379 ASN A O 1
ATOM 2967 N N . TYR A 1 380 ? 26.419 4.275 -20.946 1.00 96.31 380 TYR A N 1
ATOM 2968 C CA . TYR A 1 380 ? 25.186 3.509 -21.112 1.00 96.31 380 TYR A CA 1
ATOM 2969 C C . TYR A 1 380 ? 25.050 2.504 -19.973 1.00 96.31 380 TYR A C 1
ATOM 2971 O O . TYR A 1 380 ? 25.959 1.706 -19.731 1.00 96.31 380 TYR A O 1
ATOM 2979 N N . ILE A 1 381 ? 23.915 2.535 -19.277 1.00 94.88 381 ILE A N 1
ATOM 2980 C CA . ILE A 1 381 ? 23.556 1.556 -18.244 1.00 94.88 381 ILE A CA 1
ATOM 2981 C C . ILE A 1 381 ? 22.259 0.837 -18.613 1.00 94.88 381 ILE A C 1
ATOM 2983 O O . ILE A 1 381 ? 21.424 1.388 -19.322 1.00 94.88 381 ILE A O 1
ATOM 2987 N N . VAL A 1 382 ? 22.069 -0.374 -18.105 1.00 93.94 382 VAL A N 1
ATOM 2988 C CA . VAL A 1 382 ? 20.825 -1.146 -18.218 1.00 93.94 382 VAL A CA 1
ATOM 2989 C C . VAL A 1 382 ? 20.333 -1.520 -16.836 1.00 93.94 382 VAL A C 1
ATOM 2991 O O . VAL A 1 382 ? 21.133 -1.778 -15.933 1.00 93.94 382 VAL A O 1
ATOM 2994 N N . ARG A 1 383 ? 19.014 -1.562 -16.660 1.00 91.50 383 ARG A N 1
ATOM 2995 C CA . ARG A 1 383 ? 18.427 -2.135 -15.449 1.00 91.50 383 ARG A CA 1
ATOM 2996 C C . ARG A 1 383 ? 18.661 -3.648 -15.442 1.00 91.50 383 ARG A C 1
ATOM 2998 O O . ARG A 1 383 ? 18.467 -4.285 -16.474 1.00 91.50 383 ARG A O 1
ATOM 3005 N N . ALA A 1 384 ? 19.037 -4.197 -14.293 1.00 85.38 384 ALA A N 1
ATOM 3006 C CA . ALA A 1 384 ? 19.283 -5.617 -14.065 1.00 85.38 384 ALA A CA 1
ATOM 3007 C C . ALA A 1 384 ? 18.414 -6.088 -12.887 1.00 85.38 384 ALA A C 1
ATOM 3009 O O . ALA A 1 384 ? 18.792 -5.916 -11.734 1.00 85.38 384 ALA A O 1
ATOM 3010 N N . VAL A 1 385 ? 17.211 -6.595 -13.164 1.00 74.75 385 VAL A N 1
ATOM 3011 C CA . VAL A 1 385 ? 16.216 -7.001 -12.147 1.00 74.75 385 VAL A CA 1
ATOM 3012 C C . VAL A 1 385 ? 15.791 -8.445 -12.291 1.00 74.75 385 VAL A C 1
ATOM 3014 O O . VAL A 1 385 ? 15.702 -8.921 -13.450 1.00 74.75 385 VAL A O 1
#

Nearest PDB structures (foldseek):
  2xgf-assembly1_C  TM=4.835E-01  e=1.000E-05  Tequatrovirus T4
  4hiz-assembly1_A  TM=2.412E-01  e=3.499E-02  Escherichia phage phi92
  8iyk-assembly1_J  TM=2.426E-01  e=5.655E-02  Escherichia phage Lambda
  6p2k-assembly1_B  TM=1.488E-01  e=2.015E+00  Simiduia agarivorans SA1 = DSM 21679

Foldseek 3Di:
DDKDWAFFWWDDQAQKIFTDRFQQVQLVRQRDFQWWKWWDDPNGTDIWTWHADPGRTITGTPDGDRDGDDRTTMITDGDDPPDPSNVVSVVVNVVVQVVLVVVQVCQLAPPAAWGWRAHPVRDIDIDGHPNNVVVVVVVVVVVDDDPCCCVPPDPDDDDPDDDADDQKGKDWAADPPVPLQQFIWMWIFHNVDPQRGKIKTFGAGSVRDTPDIDIDHPDDDDDADPVSVVVPPDDQFQDWDFAADPDDDPVAAKDFQQFDFADCVQFVSNCVNVVVRTGHRCAVHDDDDDCPPVPPDPPDDPPDDDADDDDDFDWDDDADDVPRFAQDADPRGDTQKDWADWDWDDDPVDITITTDIGGHNVRPDPDDPGDDDDDDDTIIMGGGD

InterPro domains:
  IPR011083 Phage tail collar domain [PF07484] (238-287)
  IPR037053 Phage tail collar domain superfamily [G3DSA:3.90.1340.10] (233-288)
  IPR051934 Bacteriophage Tail Fiber Structural Protein [PTHR35191] (167-314)

Solvent-accessible surface area (backbone atoms only — not comparable to full-atom values): 23007 Å² total; per-residue (Å²): 127,46,70,45,56,69,46,28,34,32,32,68,59,35,34,56,40,38,38,47,79,34,56,48,63,44,54,90,66,46,60,55,60,77,27,48,34,34,41,43,55,90,96,43,72,48,80,51,35,29,54,40,71,81,39,37,38,34,33,31,37,68,56,70,39,86,58,68,43,71,72,22,56,47,41,34,56,27,75,51,86,92,36,74,70,45,51,52,36,53,51,52,48,52,50,52,54,49,52,52,49,53,52,46,49,48,46,35,56,70,39,76,43,75,35,80,37,68,45,100,87,70,50,78,43,83,44,74,6,51,47,37,51,49,52,50,51,53,53,53,52,73,79,45,81,54,68,67,48,53,78,70,46,68,91,60,80,94,74,92,81,85,90,70,78,70,46,61,25,70,48,78,48,72,53,59,87,94,38,51,75,64,22,34,40,35,44,32,40,35,52,77,43,94,91,50,52,30,46,37,42,34,33,25,40,60,88,67,48,78,78,44,77,46,77,48,68,91,63,93,79,81,89,70,52,73,64,56,53,56,66,74,74,54,79,60,56,47,48,78,37,83,33,93,51,101,61,67,62,88,92,47,61,48,44,70,33,70,50,48,74,55,61,44,88,78,17,52,55,26,25,71,66,29,76,86,28,47,44,60,62,50,80,94,59,83,91,74,86,70,46,87,86,75,66,86,50,75,97,67,62,82,94,65,89,78,81,82,82,80,77,90,86,66,62,41,81,67,48,50,86,92,71,73,39,36,59,62,95,54,97,71,46,28,59,31,34,42,86,44,61,82,38,83,43,80,52,102,85,52,79,48,59,32,40,39,81,35,82,39,62,62,75,77,40,91,80,66,101,62,88,72,78,94,82,79,95,58,41,45,32,21,42,47,84

Sequence (385 aa):
MSSYNAGTVSIANSDILIGTGTHWKDNKFGVAPAQTILIKVGNDFKLSAIKNINSDTELVLIDKFPYSVSNAEYFIQTSVPNTYSDAARKVTAQLKYTDELLFNLNKWMTESGVVYITTPEGKTIQLKSIDAMTSKIAELQKNSVSQDWVDSRFARGNVSYVDVSGTAPKIHFLPPDDKQSRGAFVIRANLSNDYQQSLEVYKRDANRDIIYSINFPMKSGTLATVDDVNVVNNYPVGAPIPWPSNYPPTSKNYLMCRGQEFDKSLFPNLAEAYPNGKLPDLRGEFIRGWDGSRGADPGRYCGTWQGDAIQELSGVLDGGNNIGLMTRPHDNTSGVFSEGDVRTMSYVTQNEISYAMRFDAFRVARTANETRPRNIAFNYIVRAV

Mean predicted aligned error: 18.94 Å

Organism: NCBI:txid1851568

Secondary structure (DSSP, 8-state):
-EEE--SEEEEEEEEEEEEES--TT-GGG---TT-EEEEEETTEEEEEEEEEEEETTEEEEEEEEEEEEEEE-EEEEEPPTTSHHHHHHHHHHHHHHHHHHHHHHHHHHHS-SEEEEE-TTS-EEEEE-HHHHHHHHHHHHHTS--HHHHHHHTTSS--------SSS-EEEEPPPGGGGGG--EEEEEE-SSTTT-EEEEEEE-TT--EEEEEE--SS-SPPPPHHHHHHHS-PPTT--EEESSSS--TTS-EEE-BS-B--TTT-HHHHHH-TTSB--B-TTPPP----TTSSSSTTPPTT------PPPP------BTTTTB--S--TT--TTEEEEEEEEEE-SS-EEEEEEEEE-GGGTS---SS--------EEEEE--

Radius of gyration: 61.02 Å; Cα contacts (8 Å, |Δi|>4): 620; chains: 1; bounding box: 102×52×180 Å